Protein AF-A0A9P7R945-F1 (afdb_monomer)

pLDDT: mean 76.97, std 23.62, range [32.41, 98.5]

Solvent-accessible surface area (backbone atoms only — not comparable to full-atom values): 24732 Å² total; per-residue (Å²): 134,84,86,84,88,88,86,89,89,79,93,76,85,80,81,74,75,86,74,75,76,76,76,68,74,81,78,42,36,78,70,92,78,56,59,94,68,50,42,82,75,47,21,26,43,30,47,66,92,80,42,64,36,45,73,76,46,67,54,74,32,86,60,66,22,39,73,56,59,36,41,52,53,19,49,75,73,72,27,36,20,23,30,24,27,64,18,22,34,27,26,12,20,50,52,75,40,89,87,47,44,80,47,62,60,81,59,21,58,29,40,14,43,49,34,72,59,27,29,15,1,16,90,57,16,24,27,30,33,33,48,80,55,75,53,56,36,79,66,64,49,55,95,65,35,37,47,62,44,25,24,62,32,49,92,76,59,35,44,75,43,76,51,73,35,97,81,37,41,69,45,23,34,74,62,44,35,43,51,37,19,48,74,54,48,29,26,25,21,28,26,24,63,19,39,44,26,24,18,25,72,59,73,73,47,93,66,52,67,80,48,86,59,44,74,30,46,11,56,47,33,72,62,25,44,14,3,14,88,50,13,26,32,33,32,37,42,72,56,78,49,60,66,60,62,76,62,63,92,65,46,43,84,74,50,32,24,32,38,31,98,93,31,47,20,48,81,41,77,52,79,37,80,85,34,50,65,43,20,29,68,31,45,33,42,51,41,21,51,73,74,70,25,49,27,22,29,22,27,65,21,38,44,29,28,18,28,79,57,81,32,70,43,57,43,82,37,99,71,58,46,70,33,46,10,48,42,33,54,55,36,55,12,1,17,89,53,14,26,31,32,34,27,58,61,65,68,68,58,55,60,55,54,70,77,46,78,87,57,55,77,66,57,53,50,52,50,53,53,51,54,56,48,51,60,58,49,69,72,63,77,75,88,63,76,60,62,61,52,53,50,51,51,53,54,52,50,56,51,54,62,49,50,58,55,49,53,59,53,53,71,72,57,85,77,76,88,88,79,90,83,73,67,79,70,65,58,63,59,62,54,54,56,53,51,52,49,55,60,63,56,51,55,56,57,54,55,54,54,54,60,57,60,66,76,75,71,129

Radius of gyration: 45.82 Å; Cα contacts (8 Å, |Δi|>4): 892; chains: 1; bounding box: 118×53×187 Å

Mean predicted aligned error: 17.77 Å

Organism: NCBI:txid1209932

Structure (mmCIF, N/CA/C/O backbone):
data_AF-A0A9P7R945-F1
#
_entry.id   AF-A0A9P7R945-F1
#
loop_
_atom_site.group_PDB
_atom_site.id
_atom_site.type_symbol
_atom_site.label_atom_id
_atom_site.label_alt_id
_atom_site.label_comp_id
_atom_site.label_asym_id
_atom_site.label_entity_id
_atom_site.label_seq_id
_atom_site.pdbx_PDB_ins_code
_atom_site.Cartn_x
_atom_site.Cartn_y
_atom_site.Cartn_z
_atom_site.occupancy
_atom_site.B_iso_or_equiv
_atom_site.auth_seq_id
_atom_site.auth_comp_id
_atom_site.auth_asym_id
_atom_site.auth_atom_id
_atom_site.pdbx_PDB_model_num
ATOM 1 N N . MET A 1 1 ? 68.192 -3.359 -100.748 1.00 40.81 1 MET A N 1
ATOM 2 C CA . MET A 1 1 ? 69.046 -2.476 -99.930 1.00 40.81 1 MET A CA 1
ATOM 3 C C . MET A 1 1 ? 68.757 -2.778 -98.468 1.00 40.81 1 MET A C 1
ATOM 5 O O . MET A 1 1 ? 67.673 -2.477 -97.996 1.00 40.81 1 MET A O 1
ATOM 9 N N . GLN A 1 2 ? 69.680 -3.469 -97.800 1.00 43.16 2 GLN A N 1
ATOM 10 C CA . GLN A 1 2 ? 69.853 -3.373 -96.342 1.00 43.16 2 GLN A CA 1
ATOM 11 C C . GLN A 1 2 ? 70.364 -1.937 -96.008 1.00 43.16 2 GLN A C 1
ATOM 13 O O . GLN A 1 2 ? 70.837 -1.304 -96.960 1.00 43.16 2 GLN A O 1
ATOM 18 N N . PRO A 1 3 ? 70.353 -1.418 -94.747 1.00 54.47 3 PRO A N 1
ATOM 19 C CA . PRO A 1 3 ? 70.637 -2.240 -93.562 1.00 54.47 3 PRO A CA 1
ATOM 20 C C . PRO A 1 3 ? 70.193 -1.786 -92.131 1.00 54.47 3 PRO A C 1
ATOM 22 O O . PRO A 1 3 ? 69.671 -0.699 -91.923 1.00 54.47 3 PRO A O 1
ATOM 25 N N . HIS A 1 4 ? 70.530 -2.672 -91.170 1.00 39.19 4 HIS A N 1
ATOM 26 C CA . HIS A 1 4 ? 70.943 -2.478 -89.752 1.00 39.19 4 HIS A CA 1
ATOM 27 C C . HIS A 1 4 ? 69.875 -2.221 -88.650 1.00 39.19 4 HIS A C 1
ATOM 29 O O . HIS A 1 4 ? 69.227 -1.186 -88.634 1.00 39.19 4 HIS A O 1
ATOM 35 N N . THR A 1 5 ? 69.533 -3.242 -87.826 1.00 44.50 5 THR A N 1
ATOM 36 C CA . THR A 1 5 ? 70.032 -3.597 -86.447 1.00 44.50 5 THR A CA 1
ATOM 37 C C . THR A 1 5 ? 69.602 -2.589 -85.365 1.00 44.50 5 THR A C 1
ATOM 39 O O . THR A 1 5 ? 69.862 -1.412 -85.548 1.00 44.50 5 THR A O 1
ATOM 42 N N . SER A 1 6 ? 68.971 -2.926 -84.228 1.00 38.81 6 SER A N 1
ATOM 43 C CA . SER A 1 6 ? 69.338 -3.916 -83.191 1.00 38.81 6 SER A CA 1
ATOM 44 C C . SER A 1 6 ? 68.205 -4.131 -82.142 1.00 38.81 6 SER A C 1
ATOM 46 O O . SER A 1 6 ? 67.338 -3.286 -81.953 1.00 38.81 6 SER A O 1
ATOM 48 N N . ILE A 1 7 ? 68.243 -5.274 -81.445 1.00 41.84 7 ILE A N 1
ATOM 49 C CA . ILE A 1 7 ? 67.496 -5.707 -80.228 1.00 41.84 7 ILE A CA 1
ATOM 50 C C . ILE A 1 7 ? 68.587 -5.941 -79.133 1.00 41.84 7 ILE A C 1
ATOM 52 O O . ILE A 1 7 ? 69.711 -6.196 -79.583 1.00 41.84 7 ILE A O 1
ATOM 56 N N . PRO A 1 8 ? 68.394 -5.942 -77.777 1.00 56.34 8 PRO A N 1
ATOM 57 C CA . PRO A 1 8 ? 67.167 -6.071 -76.953 1.00 56.34 8 PRO A CA 1
ATOM 58 C C . PRO A 1 8 ? 67.058 -5.151 -75.705 1.00 56.34 8 PRO A C 1
ATOM 60 O O . PRO A 1 8 ? 68.005 -4.481 -75.308 1.00 56.34 8 PRO A O 1
ATOM 63 N N . SER A 1 9 ? 65.930 -5.315 -74.994 1.00 44.75 9 SER A N 1
ATOM 64 C CA . SER A 1 9 ? 65.787 -5.369 -73.517 1.00 44.75 9 SER A CA 1
ATOM 65 C C . SER A 1 9 ? 64.906 -4.268 -72.933 1.00 44.75 9 SER A C 1
ATOM 67 O O . SER A 1 9 ? 65.320 -3.124 -72.821 1.00 44.75 9 SER A O 1
ATOM 69 N N . LEU A 1 10 ? 63.700 -4.630 -72.493 1.00 41.41 10 LEU A N 1
ATOM 70 C CA . LEU A 1 10 ? 63.377 -4.853 -71.077 1.00 41.41 10 LEU A CA 1
ATOM 71 C C . LEU A 1 10 ? 61.846 -4.823 -70.937 1.00 41.41 10 LEU A C 1
ATOM 73 O O . LEU A 1 10 ? 61.200 -3.796 -71.123 1.00 41.41 10 LEU A O 1
ATOM 77 N N . PHE A 1 11 ? 61.269 -5.983 -70.630 1.00 50.88 11 PHE A N 1
ATOM 78 C CA . PHE A 1 11 ? 59.903 -6.093 -70.130 1.00 50.88 11 PHE A CA 1
ATOM 79 C C . PHE A 1 11 ? 59.780 -5.263 -68.847 1.00 50.88 11 PHE A C 1
ATOM 81 O O . PHE A 1 11 ? 60.459 -5.569 -67.872 1.00 50.88 11 PHE A O 1
ATOM 88 N N . LEU A 1 12 ? 58.872 -4.289 -68.809 1.00 44.50 12 LEU A N 1
ATOM 89 C CA . LEU A 1 12 ? 58.216 -3.903 -67.563 1.00 44.50 12 LEU A CA 1
ATOM 90 C C . LEU A 1 12 ? 56.736 -3.635 -67.847 1.00 44.50 12 LEU A C 1
ATOM 92 O O . LEU A 1 12 ? 56.318 -2.554 -68.252 1.00 44.50 12 LEU A O 1
ATOM 96 N N . VAL A 1 13 ? 55.950 -4.691 -67.660 1.00 51.06 13 VAL A N 1
ATOM 97 C CA . VAL A 1 13 ? 54.502 -4.624 -67.495 1.00 51.06 13 VAL A CA 1
ATOM 98 C C . VAL A 1 13 ? 54.250 -3.938 -66.154 1.00 51.06 13 VAL A C 1
ATOM 100 O O . VAL A 1 13 ? 54.482 -4.526 -65.104 1.00 51.06 13 VAL A O 1
ATOM 103 N N . LEU A 1 14 ? 53.786 -2.690 -66.181 1.00 45.31 14 LEU A N 1
ATOM 104 C CA . LEU A 1 14 ? 53.167 -2.039 -65.027 1.00 45.31 14 LEU A CA 1
ATOM 105 C C . LEU A 1 14 ? 51.646 -2.111 -65.181 1.00 45.31 14 LEU A C 1
ATOM 107 O O . LEU A 1 14 ? 50.965 -1.109 -65.373 1.00 45.31 14 LEU A O 1
ATOM 111 N N . THR A 1 15 ? 51.095 -3.320 -65.060 1.00 53.03 15 THR A N 1
ATOM 112 C CA . THR A 1 15 ? 49.766 -3.486 -64.461 1.00 53.03 15 THR A CA 1
ATOM 113 C C . THR A 1 15 ? 49.937 -3.284 -62.961 1.00 53.03 15 THR A C 1
ATOM 115 O O . THR A 1 15 ? 50.134 -4.238 -62.210 1.00 53.03 15 THR A O 1
ATOM 118 N N . ALA A 1 16 ? 49.949 -2.022 -62.531 1.00 48.34 16 ALA A N 1
ATOM 119 C CA . ALA A 1 16 ? 49.861 -1.692 -61.120 1.00 48.34 16 ALA A CA 1
ATOM 120 C C . ALA A 1 16 ? 48.455 -2.064 -60.638 1.00 48.34 16 ALA A C 1
ATOM 122 O O . ALA A 1 16 ? 47.447 -1.520 -61.088 1.00 48.34 16 ALA A O 1
ATOM 123 N N . CYS A 1 17 ? 48.428 -3.059 -59.761 1.00 44.25 17 CYS A N 1
ATOM 124 C CA . CYS A 1 17 ? 47.268 -3.599 -59.087 1.00 44.25 17 CYS A CA 1
ATOM 125 C C . CYS A 1 17 ? 46.417 -2.481 -58.474 1.00 44.25 17 CYS A C 1
ATOM 127 O O . CYS A 1 17 ? 46.843 -1.815 -57.531 1.00 44.25 17 CYS A O 1
ATOM 129 N N . ALA A 1 18 ? 45.177 -2.342 -58.935 1.00 49.62 18 ALA A N 1
ATOM 130 C CA . ALA A 1 18 ? 44.118 -1.739 -58.141 1.00 49.62 18 ALA A CA 1
ATOM 131 C C . ALA A 1 18 ? 43.716 -2.724 -57.029 1.00 49.62 18 ALA A C 1
ATOM 133 O O . ALA A 1 18 ? 42.626 -3.283 -57.038 1.00 49.62 18 ALA A O 1
ATOM 134 N N . ASN A 1 19 ? 44.603 -2.941 -56.054 1.00 49.97 19 ASN A N 1
ATOM 135 C CA . ASN A 1 19 ? 44.187 -3.411 -54.737 1.00 49.97 19 ASN A CA 1
ATOM 136 C C . ASN A 1 19 ? 43.671 -2.187 -53.982 1.00 49.97 19 ASN A C 1
ATOM 138 O O . ASN A 1 19 ? 44.322 -1.670 -53.075 1.00 49.97 19 ASN A O 1
ATOM 142 N N . ALA A 1 20 ? 42.493 -1.700 -54.377 1.00 49.31 20 ALA A N 1
ATOM 143 C CA . ALA A 1 20 ? 41.664 -0.981 -53.433 1.00 49.31 20 ALA A CA 1
ATOM 144 C C . ALA A 1 20 ? 41.317 -2.004 -52.349 1.00 49.31 20 ALA A C 1
ATOM 146 O O . ALA A 1 20 ? 40.442 -2.846 -52.530 1.00 49.31 20 ALA A O 1
ATOM 147 N N . ALA A 1 21 ? 42.072 -1.990 -51.251 1.00 46.31 21 ALA A N 1
ATOM 148 C CA . ALA A 1 21 ? 41.650 -2.634 -50.029 1.00 46.31 21 ALA A CA 1
ATOM 149 C C . ALA A 1 21 ? 40.331 -1.966 -49.634 1.00 46.31 21 ALA A C 1
ATOM 151 O O . ALA A 1 21 ? 40.311 -0.896 -49.029 1.00 46.31 21 ALA A O 1
ATOM 152 N N . SER A 1 22 ? 39.213 -2.578 -50.013 1.00 47.56 22 SER A N 1
ATOM 153 C CA . SER A 1 22 ? 37.974 -2.411 -49.283 1.00 47.56 22 SER A CA 1
ATOM 154 C C . SER A 1 22 ? 38.270 -2.909 -47.872 1.00 47.56 22 SER A C 1
ATOM 156 O O . SER A 1 22 ? 38.172 -4.103 -47.592 1.00 47.56 22 SER A O 1
ATOM 158 N N . ILE A 1 23 ? 38.694 -2.003 -46.988 1.00 45.66 23 ILE A N 1
ATOM 159 C CA . ILE A 1 23 ? 38.504 -2.183 -45.555 1.00 45.66 23 ILE A CA 1
ATOM 160 C C . ILE A 1 23 ? 36.986 -2.225 -45.406 1.00 45.66 23 ILE A C 1
ATOM 162 O O . ILE A 1 23 ? 36.330 -1.192 -45.279 1.00 45.66 23 ILE A O 1
ATOM 166 N N . ALA A 1 24 ? 36.404 -3.417 -45.536 1.00 45.34 24 ALA A N 1
ATOM 167 C CA . ALA A 1 24 ? 35.066 -3.649 -45.044 1.00 45.34 24 ALA A CA 1
ATOM 168 C C . ALA A 1 24 ? 35.141 -3.267 -43.566 1.00 45.34 24 ALA A C 1
ATOM 170 O O . ALA A 1 24 ? 35.903 -3.882 -42.814 1.00 45.34 24 ALA A O 1
ATOM 171 N N . ARG A 1 25 ? 34.442 -2.194 -43.163 1.00 50.94 25 ARG A N 1
ATOM 172 C CA . ARG A 1 25 ? 34.222 -1.957 -41.735 1.00 50.94 25 ARG A CA 1
ATOM 173 C C . ARG A 1 25 ? 33.698 -3.276 -41.189 1.00 50.94 25 ARG A C 1
ATOM 175 O O . ARG A 1 25 ? 32.767 -3.839 -41.764 1.00 50.94 25 ARG A O 1
ATOM 182 N N . ARG A 1 26 ? 34.363 -3.805 -40.165 1.00 59.16 26 ARG A N 1
ATOM 183 C CA . ARG A 1 26 ? 33.876 -4.993 -39.479 1.00 59.16 26 ARG A CA 1
ATOM 184 C C . ARG A 1 26 ? 32.500 -4.599 -38.939 1.00 59.16 26 ARG A C 1
ATOM 186 O O . ARG A 1 26 ? 32.401 -3.637 -38.187 1.00 59.16 26 ARG A O 1
ATOM 193 N N . ASP A 1 27 ? 31.465 -5.223 -39.483 1.00 73.94 27 ASP A N 1
ATOM 194 C CA . ASP A 1 27 ? 30.070 -4.920 -39.179 1.00 73.94 27 ASP A CA 1
ATOM 195 C C . ASP A 1 27 ? 29.828 -5.364 -37.735 1.00 73.94 27 ASP A C 1
ATOM 197 O O . ASP A 1 27 ? 29.816 -6.568 -37.471 1.00 73.94 27 ASP A O 1
ATOM 201 N N . VAL A 1 28 ? 29.782 -4.407 -36.803 1.00 83.38 28 VAL A N 1
ATOM 202 C CA . VAL A 1 28 ? 29.415 -4.673 -35.406 1.00 83.38 28 VAL A CA 1
ATOM 203 C C . VAL A 1 28 ? 27.947 -5.062 -35.365 1.00 83.38 28 VAL A C 1
ATOM 205 O O . VAL A 1 28 ? 27.136 -4.532 -36.129 1.00 83.38 28 VAL A O 1
ATOM 208 N N . ARG A 1 29 ? 27.603 -6.035 -34.530 1.00 88.31 29 ARG A N 1
ATOM 209 C CA . ARG A 1 29 ? 26.249 -6.591 -34.468 1.00 88.31 29 ARG A CA 1
ATOM 210 C C . ARG A 1 29 ? 25.908 -6.939 -33.036 1.00 88.31 29 ARG A C 1
ATOM 212 O O . ARG A 1 29 ? 26.810 -7.205 -32.254 1.00 88.31 29 ARG A O 1
ATOM 219 N N . ALA A 1 30 ? 24.612 -7.037 -32.763 1.00 87.00 30 ALA A N 1
ATOM 220 C CA . ALA A 1 30 ? 24.145 -7.675 -31.547 1.00 87.00 30 ALA A CA 1
ATOM 221 C C . ALA A 1 30 ? 24.738 -9.089 -31.418 1.00 87.00 30 ALA A C 1
ATOM 223 O O . ALA A 1 30 ? 24.772 -9.855 -32.393 1.00 87.00 30 ALA A O 1
ATOM 224 N N . SER A 1 31 ? 25.181 -9.424 -30.214 1.00 88.62 31 SER A N 1
ATOM 225 C CA . SER A 1 31 ? 25.733 -10.713 -29.842 1.00 88.62 31 SER A CA 1
ATOM 226 C C . SER A 1 31 ? 24.752 -11.839 -30.156 1.00 88.62 31 SER A C 1
ATOM 228 O O . SER A 1 31 ? 23.546 -11.776 -29.901 1.00 88.62 31 SER A O 1
ATOM 230 N N . SER A 1 32 ? 25.289 -12.924 -30.711 1.00 81.12 32 SER A N 1
ATOM 231 C CA . SER A 1 32 ? 24.537 -14.157 -30.954 1.00 81.12 32 SER A CA 1
ATOM 232 C C . SER A 1 32 ? 24.401 -15.040 -29.707 1.00 81.12 32 SER A C 1
ATOM 234 O O . SER A 1 32 ? 23.730 -16.070 -29.768 1.00 81.12 32 SER A O 1
ATOM 236 N N . THR A 1 33 ? 25.051 -14.676 -28.597 1.00 86.25 33 THR A N 1
ATOM 237 C CA . THR A 1 33 ? 25.179 -15.490 -27.376 1.00 86.25 33 THR A CA 1
ATOM 238 C C . THR A 1 33 ? 24.615 -14.792 -26.140 1.00 86.25 33 THR A C 1
ATOM 240 O O . THR A 1 33 ? 25.181 -14.869 -25.053 1.00 86.25 33 THR A O 1
ATOM 243 N N . LEU A 1 34 ? 23.460 -14.145 -26.293 1.00 89.94 34 LEU A N 1
ATOM 244 C CA . LEU A 1 34 ? 22.753 -13.515 -25.180 1.00 89.94 34 LEU A CA 1
ATOM 245 C C . LEU A 1 34 ? 22.321 -14.539 -24.116 1.00 89.94 34 LEU A C 1
ATOM 247 O O . LEU A 1 34 ? 22.052 -15.709 -24.408 1.00 89.94 34 LEU A O 1
ATOM 251 N N . GLN A 1 35 ? 22.189 -14.072 -22.873 1.00 89.06 35 GLN A N 1
ATOM 252 C CA . GLN A 1 35 ? 21.619 -14.848 -21.771 1.00 89.06 35 GLN A CA 1
ATOM 253 C C . GLN A 1 35 ? 20.238 -15.422 -22.150 1.00 89.06 35 GLN A C 1
ATOM 255 O O . GLN A 1 35 ? 19.410 -14.738 -22.751 1.00 89.06 35 GLN A O 1
ATOM 260 N N . THR A 1 36 ? 19.955 -16.666 -21.745 1.00 88.69 36 THR A N 1
ATOM 261 C CA . THR A 1 36 ? 18.674 -17.340 -22.016 1.00 88.69 36 THR A CA 1
ATOM 262 C C . THR A 1 36 ? 17.475 -16.464 -21.646 1.00 88.69 36 THR A C 1
ATOM 264 O O . THR A 1 36 ? 17.369 -15.987 -20.517 1.00 88.69 36 THR A O 1
ATOM 267 N N . GLY A 1 37 ? 16.553 -16.297 -22.596 1.00 90.94 37 GLY A N 1
ATOM 268 C CA . GLY A 1 37 ? 15.333 -15.504 -22.431 1.00 90.94 37 GLY A CA 1
ATOM 269 C C . GLY A 1 37 ? 15.462 -14.042 -22.857 1.00 90.94 37 GLY A C 1
ATOM 270 O O . GLY A 1 37 ? 14.437 -13.385 -22.969 1.00 90.94 37 GLY A O 1
ATOM 271 N N . TRP A 1 38 ? 16.669 -13.546 -23.142 1.00 96.25 38 TRP A N 1
ATOM 272 C CA . TRP A 1 38 ? 16.885 -12.204 -23.683 1.00 96.25 38 TRP A CA 1
ATOM 273 C C . TRP A 1 38 ? 16.968 -12.206 -25.209 1.00 96.25 38 TRP A C 1
ATOM 275 O O . TRP A 1 38 ? 17.384 -13.178 -25.837 1.00 96.25 38 TRP A O 1
ATOM 285 N N . SER A 1 39 ? 16.570 -11.087 -25.806 1.00 95.81 39 SER A N 1
ATOM 286 C CA . SER A 1 39 ? 16.606 -10.863 -27.247 1.00 95.81 39 SER A CA 1
ATOM 287 C C . SER A 1 39 ? 16.973 -9.419 -27.563 1.00 95.81 39 SER A C 1
ATOM 289 O O . SER A 1 39 ? 16.623 -8.501 -26.816 1.00 95.81 39 SER A O 1
ATOM 291 N N . TYR A 1 40 ? 17.668 -9.220 -28.681 1.00 96.69 40 TYR A N 1
ATOM 292 C CA . TYR A 1 40 ? 17.918 -7.892 -29.224 1.00 96.69 40 TYR A CA 1
ATOM 293 C C . TYR A 1 40 ? 16.630 -7.308 -29.818 1.00 96.69 40 TYR A C 1
ATOM 295 O O . TYR A 1 40 ? 15.985 -7.926 -30.667 1.00 96.69 40 TYR A O 1
ATOM 303 N N . SER A 1 41 ? 16.254 -6.115 -29.366 1.00 96.12 41 SER A N 1
ATOM 304 C CA . SER A 1 41 ? 15.040 -5.402 -29.781 1.00 96.12 41 SER A CA 1
ATOM 305 C C . SER A 1 41 ? 15.300 -4.449 -30.961 1.00 96.12 41 SER A C 1
ATOM 307 O O . SER A 1 41 ? 14.428 -4.220 -31.815 1.00 96.12 41 SER A O 1
ATOM 309 N N . GLY A 1 42 ? 16.520 -3.911 -31.047 1.00 96.75 42 GLY A N 1
ATOM 310 C CA . GLY A 1 42 ? 16.961 -3.017 -32.118 1.00 96.75 42 GLY A CA 1
ATOM 311 C C . GLY A 1 42 ? 17.732 -1.798 -31.622 1.00 96.75 42 GLY A C 1
ATOM 312 O O . GLY A 1 42 ? 17.946 -1.618 -30.420 1.00 96.75 42 GLY A O 1
ATOM 313 N N . CYS A 1 43 ? 18.086 -0.940 -32.577 1.00 97.69 43 CYS A N 1
ATOM 314 C CA . CYS A 1 43 ? 18.681 0.367 -32.323 1.00 97.69 43 CYS A CA 1
ATOM 315 C C . CYS A 1 43 ? 17.603 1.429 -32.057 1.00 97.69 43 CYS A C 1
ATOM 317 O O . CYS A 1 43 ? 16.661 1.574 -32.842 1.00 97.69 43 CYS A O 1
ATOM 319 N N . TYR A 1 44 ? 17.741 2.203 -30.982 1.00 97.69 44 TYR A N 1
ATOM 320 C CA . TYR A 1 44 ? 16.771 3.218 -30.561 1.00 97.69 44 TYR A CA 1
ATOM 321 C C . TYR A 1 44 ? 17.444 4.547 -30.221 1.00 97.69 44 TYR A C 1
ATOM 323 O O . TYR A 1 44 ? 18.612 4.586 -29.855 1.00 97.69 44 TYR A O 1
ATOM 331 N N . THR A 1 45 ? 16.718 5.659 -30.331 1.00 96.44 45 THR A N 1
ATOM 332 C CA . THR A 1 45 ? 17.203 6.957 -29.834 1.00 96.44 45 THR A CA 1
ATOM 333 C C . THR A 1 45 ? 17.313 6.950 -28.321 1.00 96.44 45 THR A C 1
ATOM 335 O O . THR A 1 45 ? 16.366 6.516 -27.661 1.00 96.44 45 THR A O 1
ATOM 338 N N . ASP A 1 46 ? 18.379 7.537 -27.792 1.00 93.25 46 ASP A N 1
ATOM 339 C CA . ASP A 1 46 ? 18.441 7.977 -26.398 1.00 93.25 46 ASP A CA 1
ATOM 340 C C . ASP A 1 46 ? 18.446 9.507 -26.297 1.00 93.25 46 ASP A C 1
ATOM 342 O O . ASP A 1 46 ? 18.505 10.202 -27.312 1.00 93.25 46 ASP A O 1
ATOM 346 N N . ASN A 1 47 ? 18.343 10.022 -25.069 1.00 83.62 47 ASN A N 1
ATOM 347 C CA . ASN A 1 47 ? 18.593 11.417 -24.714 1.00 83.62 47 ASN A CA 1
ATOM 348 C C . ASN A 1 47 ? 17.763 12.430 -25.531 1.00 83.62 47 ASN A C 1
ATOM 350 O O . ASN A 1 47 ? 18.180 13.557 -25.812 1.00 83.62 47 ASN A O 1
ATOM 354 N N . ASN A 1 48 ? 16.549 12.028 -25.919 1.00 77.06 48 ASN A N 1
ATOM 355 C CA . ASN A 1 48 ? 15.652 12.830 -26.738 1.00 77.06 48 ASN A CA 1
ATOM 356 C C . ASN A 1 48 ? 15.220 14.082 -25.953 1.00 77.06 48 ASN A C 1
ATOM 358 O O . ASN A 1 48 ? 14.453 13.986 -24.996 1.00 77.06 48 ASN A O 1
ATOM 362 N N . HIS A 1 49 ? 15.747 15.249 -26.336 1.00 75.44 49 HIS A N 1
ATOM 363 C CA . HIS A 1 49 ? 15.590 16.520 -25.615 1.00 75.44 49 HIS A CA 1
ATOM 364 C C . HIS A 1 49 ? 16.098 16.501 -24.158 1.00 75.44 49 HIS A C 1
ATOM 366 O O . HIS A 1 49 ? 15.505 17.137 -23.288 1.00 75.44 49 HIS A O 1
ATOM 372 N N . GLY A 1 50 ? 17.198 15.792 -23.878 1.00 76.94 50 GLY A N 1
ATOM 373 C CA . GLY A 1 50 ? 17.772 15.721 -22.527 1.00 76.94 50 GLY A CA 1
ATOM 374 C C . GLY A 1 50 ? 17.099 14.692 -21.613 1.00 76.94 50 GLY A C 1
ATOM 375 O O . GLY A 1 50 ? 17.397 14.644 -20.420 1.00 76.94 50 GLY A O 1
ATOM 376 N N . ILE A 1 51 ? 16.176 13.886 -22.149 1.00 82.25 51 ILE A N 1
ATOM 377 C CA . ILE A 1 51 ? 15.468 12.837 -21.413 1.00 82.25 51 ILE A CA 1
ATOM 378 C C . ILE A 1 51 ? 16.062 11.487 -21.799 1.00 82.25 51 ILE A C 1
ATOM 380 O O . ILE A 1 51 ? 15.951 11.052 -22.949 1.00 82.25 51 ILE A O 1
ATOM 384 N N . ARG A 1 52 ? 16.666 10.805 -20.827 1.00 91.38 52 ARG A N 1
ATOM 385 C CA . ARG A 1 52 ? 17.167 9.442 -21.003 1.00 91.38 52 ARG A CA 1
ATOM 386 C C . ARG A 1 52 ? 16.007 8.447 -21.087 1.00 91.38 52 ARG A C 1
ATOM 388 O O . ARG A 1 52 ? 15.052 8.541 -20.320 1.00 91.38 52 ARG A O 1
ATOM 395 N N . GLN A 1 53 ? 16.087 7.508 -22.022 1.00 94.19 53 GLN A N 1
ATOM 396 C CA . GLN A 1 53 ? 15.000 6.579 -22.344 1.00 94.19 53 GLN A CA 1
ATOM 397 C C . GLN A 1 53 ? 15.014 5.306 -21.487 1.00 94.19 53 GLN A C 1
ATOM 399 O O . GLN A 1 53 ? 13.986 4.636 -21.394 1.00 94.19 53 GLN A O 1
ATOM 404 N N . LEU A 1 54 ? 16.154 5.007 -20.854 1.00 95.62 54 LEU A N 1
ATOM 405 C CA . LEU A 1 54 ? 16.335 3.994 -19.811 1.00 95.62 54 LEU A CA 1
ATOM 406 C C . LEU A 1 54 ? 17.082 4.646 -18.642 1.00 95.62 54 LEU A C 1
ATOM 408 O O . LEU A 1 54 ? 18.250 5.000 -18.778 1.00 95.62 54 LEU A O 1
ATOM 412 N N . SER A 1 55 ? 16.413 4.884 -17.514 1.00 92.81 55 SER A N 1
ATOM 413 C CA . SER A 1 55 ? 16.929 5.832 -16.506 1.00 92.81 55 SER A CA 1
ATOM 414 C C . SER A 1 55 ? 16.971 5.306 -15.075 1.00 92.81 55 SER A C 1
ATOM 416 O O . SER A 1 55 ? 17.381 6.039 -14.174 1.00 92.81 55 SER A O 1
ATOM 418 N N . ARG A 1 56 ? 16.556 4.056 -14.836 1.00 92.00 56 ARG A N 1
ATOM 419 C CA . ARG A 1 56 ? 16.382 3.543 -13.469 1.00 92.00 56 ARG A CA 1
ATOM 420 C C . ARG A 1 56 ? 17.660 3.070 -12.805 1.00 92.00 56 ARG A C 1
ATOM 422 O O . ARG A 1 56 ? 17.833 3.301 -11.613 1.00 92.00 56 ARG A O 1
ATOM 429 N N . ASP A 1 57 ? 18.516 2.376 -13.538 1.00 95.50 57 ASP A N 1
ATOM 430 C CA . ASP A 1 57 ? 19.808 1.912 -13.037 1.00 95.50 57 ASP A CA 1
ATOM 431 C C . ASP A 1 57 ? 20.772 1.769 -14.216 1.00 95.50 57 ASP A C 1
ATOM 433 O O . ASP A 1 57 ? 20.368 1.846 -15.378 1.00 95.50 57 ASP A O 1
ATOM 437 N N . GLY A 1 58 ? 22.049 1.589 -13.927 1.00 97.06 58 GLY A N 1
ATOM 438 C CA . GLY A 1 58 ? 23.073 1.504 -14.949 1.00 97.06 58 GLY A CA 1
ATOM 439 C C . GLY A 1 58 ? 24.471 1.597 -14.371 1.00 97.06 58 GLY A C 1
ATOM 440 O O . GLY A 1 58 ? 24.675 1.923 -13.200 1.00 97.06 58 GLY A O 1
ATOM 441 N N . TYR A 1 59 ? 25.454 1.331 -15.216 1.00 98.31 59 TYR A N 1
ATOM 442 C CA . TYR A 1 59 ? 26.858 1.519 -14.880 1.00 98.31 59 TYR A CA 1
ATOM 443 C C . TYR A 1 59 ? 27.652 1.881 -16.128 1.00 98.31 59 TYR A C 1
ATOM 445 O O . TYR A 1 59 ? 27.150 1.837 -17.252 1.00 98.31 59 TYR A O 1
ATOM 453 N N . ARG A 1 60 ? 28.915 2.244 -15.922 1.00 98.25 60 ARG A N 1
ATOM 454 C CA . ARG A 1 60 ? 29.845 2.529 -17.006 1.00 98.25 60 ARG A CA 1
ATOM 455 C C . ARG A 1 60 ? 31.120 1.723 -16.838 1.00 98.25 60 ARG A C 1
ATOM 457 O O . ARG A 1 60 ? 31.694 1.718 -15.752 1.00 98.25 60 ARG A O 1
ATOM 464 N N . ASP A 1 61 ? 31.577 1.111 -17.922 1.00 98.06 61 ASP A N 1
ATOM 465 C CA . ASP A 1 61 ? 32.866 0.434 -18.006 1.00 98.06 61 ASP A CA 1
ATOM 466 C C . ASP A 1 61 ? 33.592 0.817 -19.303 1.00 98.06 61 ASP A C 1
ATOM 468 O O . ASP A 1 61 ? 33.184 0.494 -20.420 1.00 98.06 61 ASP A O 1
ATOM 472 N N . TYR A 1 62 ? 34.699 1.538 -19.153 1.00 97.88 62 TYR A N 1
ATOM 473 C CA . TYR A 1 62 ? 35.485 2.055 -20.272 1.00 97.88 62 TYR A CA 1
ATOM 474 C C . TYR A 1 62 ? 36.377 1.004 -20.947 1.00 97.88 62 TYR A C 1
ATOM 476 O O . TYR A 1 62 ? 37.001 1.322 -21.956 1.00 97.88 62 TYR A O 1
ATOM 484 N N . SER A 1 63 ? 36.468 -0.210 -20.401 1.00 97.31 63 SER A N 1
ATOM 485 C CA . SER A 1 63 ? 37.418 -1.237 -20.851 1.00 97.31 63 SER A CA 1
ATOM 486 C C . SER A 1 63 ? 36.837 -2.637 -21.019 1.00 97.31 63 SER A C 1
ATOM 488 O O . SER A 1 63 ? 37.450 -3.453 -21.697 1.00 97.31 63 SER A O 1
ATOM 490 N N . ALA A 1 64 ? 35.707 -2.935 -20.382 1.00 97.50 64 ALA A N 1
ATOM 491 C CA . ALA A 1 64 ? 35.145 -4.279 -20.329 1.00 97.50 64 ALA A CA 1
ATOM 492 C C . ALA A 1 64 ? 33.615 -4.304 -20.496 1.00 97.50 64 ALA A C 1
ATOM 494 O O . ALA A 1 64 ? 32.974 -5.270 -20.091 1.00 97.50 64 ALA A O 1
ATOM 495 N N . MET A 1 65 ? 33.012 -3.267 -21.091 1.00 98.19 65 MET A N 1
ATOM 496 C CA . MET A 1 65 ? 31.584 -3.297 -21.419 1.00 98.19 65 MET A CA 1
ATOM 497 C C . MET A 1 65 ? 31.323 -4.305 -22.538 1.00 98.19 65 MET A C 1
ATOM 499 O O . MET A 1 65 ? 32.020 -4.293 -23.550 1.00 98.19 65 MET A O 1
ATOM 503 N N . THR A 1 66 ? 30.292 -5.122 -22.366 1.00 97.75 66 THR A N 1
ATOM 504 C CA . THR A 1 66 ? 29.732 -6.032 -23.379 1.00 97.75 66 THR A CA 1
ATOM 505 C C . THR A 1 66 ? 28.209 -5.998 -23.282 1.00 97.75 66 THR A C 1
ATOM 507 O O . THR A 1 66 ? 27.655 -5.583 -22.254 1.00 97.75 66 THR A O 1
ATOM 510 N N . GLU A 1 67 ? 27.517 -6.462 -24.313 1.00 97.94 67 GLU A N 1
ATOM 511 C CA . GLU A 1 67 ? 26.060 -6.583 -24.298 1.00 97.94 67 GLU A CA 1
ATOM 512 C C . GLU A 1 67 ? 25.593 -7.517 -23.167 1.00 97.94 67 GLU A C 1
ATOM 514 O O . GLU A 1 67 ? 24.664 -7.189 -22.423 1.00 97.94 67 GLU A O 1
ATOM 519 N N . GLU A 1 68 ? 26.280 -8.644 -22.949 1.00 97.25 68 GLU A N 1
ATOM 520 C CA . GLU A 1 68 ? 25.943 -9.612 -21.898 1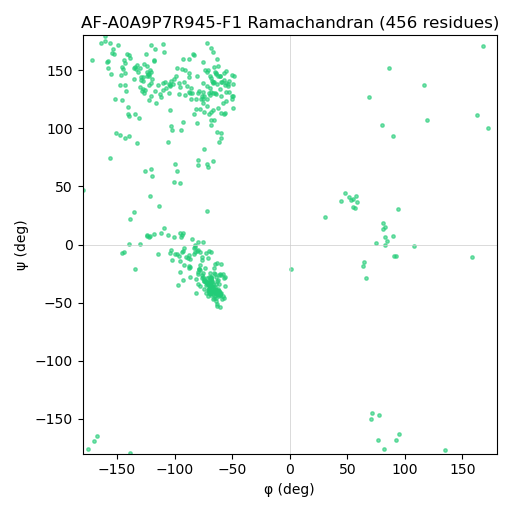.00 97.25 68 GLU A CA 1
ATOM 521 C C . GLU A 1 68 ? 26.206 -9.076 -20.499 1.00 97.25 68 GLU A C 1
ATOM 523 O O . GLU A 1 68 ? 25.416 -9.349 -19.598 1.00 97.25 68 GLU A O 1
ATOM 528 N N . SER A 1 69 ? 27.296 -8.333 -20.287 1.00 97.62 69 SER A N 1
ATOM 529 C CA . SER A 1 69 ? 27.593 -7.769 -18.965 1.00 97.62 69 SER A CA 1
ATOM 530 C C . SER A 1 69 ? 26.524 -6.755 -18.548 1.00 97.62 69 SER A C 1
ATOM 532 O O . SER A 1 69 ? 26.060 -6.792 -17.403 1.00 97.62 69 SER A O 1
ATOM 534 N N . CYS A 1 70 ? 26.032 -5.944 -19.492 1.00 98.31 70 CYS A N 1
ATOM 535 C CA . CYS A 1 70 ? 24.913 -5.043 -19.244 1.00 98.31 70 CYS A CA 1
ATOM 536 C C . CYS A 1 70 ? 23.600 -5.798 -18.984 1.00 98.31 70 CYS A C 1
ATOM 538 O O . CYS A 1 70 ? 22.912 -5.528 -17.995 1.00 98.31 70 CYS A O 1
ATOM 540 N N . ILE A 1 71 ? 23.273 -6.795 -19.815 1.00 98.19 71 ILE A N 1
ATOM 541 C CA . ILE A 1 71 ? 22.092 -7.653 -19.623 1.00 98.19 71 ILE A CA 1
ATOM 542 C C . ILE A 1 71 ? 22.128 -8.343 -18.256 1.00 98.19 71 ILE A C 1
ATOM 544 O O . ILE A 1 71 ? 21.130 -8.330 -17.533 1.00 98.19 71 ILE A O 1
ATOM 548 N N . ALA A 1 72 ? 23.271 -8.913 -17.875 1.00 97.38 72 ALA A N 1
ATOM 549 C CA . ALA A 1 72 ? 23.446 -9.600 -16.603 1.00 97.38 72 ALA A CA 1
ATOM 550 C C . ALA A 1 72 ? 23.247 -8.641 -15.423 1.00 97.38 72 ALA A C 1
ATOM 552 O O . ALA A 1 72 ? 22.544 -8.978 -14.465 1.00 97.38 72 ALA A O 1
ATOM 553 N N . PHE A 1 73 ? 23.795 -7.424 -15.508 1.00 97.81 73 PHE A N 1
ATOM 554 C CA . PHE A 1 73 ? 23.580 -6.385 -14.505 1.00 97.81 73 PHE A CA 1
ATOM 555 C C . PHE A 1 73 ? 22.094 -6.020 -14.380 1.00 97.81 73 PHE A C 1
ATOM 557 O O . PHE A 1 73 ? 21.535 -6.132 -13.286 1.00 97.81 73 PHE A O 1
ATOM 564 N N . CYS A 1 74 ? 21.423 -5.669 -15.481 1.00 97.31 74 CYS A N 1
ATOM 565 C CA . CYS A 1 74 ? 20.006 -5.302 -15.456 1.00 97.31 74 CYS A CA 1
ATOM 566 C C . CYS A 1 74 ? 19.125 -6.457 -14.958 1.00 97.31 74 CYS A C 1
ATOM 568 O O . CYS A 1 74 ? 18.265 -6.258 -14.096 1.00 97.31 74 CYS A O 1
ATOM 570 N N . SER A 1 75 ? 19.404 -7.685 -15.402 1.00 95.12 75 SER A N 1
ATOM 571 C CA . SER A 1 75 ? 18.717 -8.890 -14.938 1.00 95.12 75 SER A CA 1
ATOM 572 C C . SER A 1 75 ? 18.907 -9.118 -13.435 1.00 95.12 75 SER A C 1
ATOM 574 O O . SER A 1 75 ? 17.948 -9.496 -12.764 1.00 95.12 75 SER A O 1
ATOM 576 N N . SER A 1 76 ? 20.103 -8.875 -12.883 1.00 94.69 76 SER A N 1
ATOM 577 C CA . SER A 1 76 ? 20.375 -9.019 -11.440 1.00 94.69 76 SER A CA 1
ATOM 578 C C . SER A 1 76 ? 19.597 -8.020 -10.576 1.00 94.69 76 SER A C 1
ATOM 580 O O . SER A 1 76 ? 19.316 -8.284 -9.408 1.00 94.69 76 SER A O 1
ATOM 582 N N . LYS A 1 77 ? 19.214 -6.887 -11.171 1.00 91.75 77 LYS A N 1
ATOM 583 C CA . LYS A 1 77 ? 18.400 -5.833 -10.561 1.00 91.75 77 LYS A CA 1
ATOM 584 C C . LYS A 1 77 ? 16.898 -6.013 -10.806 1.00 91.75 77 LYS A C 1
ATOM 586 O O . LYS A 1 77 ? 16.106 -5.234 -10.285 1.00 91.75 77 LYS A O 1
ATOM 591 N N . GLY A 1 78 ? 16.502 -7.032 -11.573 1.00 90.50 78 GLY A N 1
ATOM 592 C CA . GLY A 1 78 ? 15.106 -7.305 -11.917 1.00 90.50 78 GLY A CA 1
ATOM 593 C C . GLY A 1 78 ? 14.556 -6.461 -13.070 1.00 90.50 78 GLY A C 1
ATOM 594 O O . GLY A 1 78 ? 13.342 -6.442 -13.269 1.00 90.50 78 GLY A O 1
ATOM 595 N N . TYR A 1 79 ? 15.411 -5.778 -13.836 1.00 94.25 79 TYR A N 1
ATOM 596 C CA . TYR A 1 79 ? 14.988 -4.993 -14.993 1.00 94.25 79 TYR A CA 1
ATOM 597 C C . TYR A 1 79 ? 14.890 -5.871 -16.256 1.00 94.25 79 TYR A C 1
ATOM 599 O O . TYR A 1 79 ? 15.868 -6.527 -16.618 1.00 94.25 79 TYR A O 1
ATOM 607 N N . PRO A 1 80 ? 13.733 -5.890 -16.943 1.00 95.25 80 PRO A N 1
ATOM 608 C CA . PRO A 1 80 ? 13.499 -6.648 -18.171 1.00 95.25 80 PRO A CA 1
ATOM 609 C C . PRO A 1 80 ? 13.978 -5.958 -19.452 1.00 95.25 80 PRO A C 1
ATOM 611 O O . PRO A 1 80 ? 13.847 -6.533 -20.536 1.00 95.25 80 PRO A O 1
ATOM 614 N N . VAL A 1 81 ? 14.491 -4.729 -19.347 1.00 97.44 81 VAL A N 1
ATOM 615 C CA . VAL A 1 81 ? 15.077 -3.977 -20.456 1.00 97.44 81 VAL A CA 1
ATOM 616 C C . VAL A 1 81 ? 16.477 -3.521 -20.069 1.00 97.44 81 VAL A C 1
ATOM 618 O O . VAL A 1 81 ? 16.680 -2.936 -19.004 1.00 97.44 81 VAL A O 1
ATOM 621 N N . ALA A 1 82 ? 17.423 -3.793 -20.959 1.00 98.25 82 ALA A N 1
ATOM 622 C CA . ALA A 1 82 ? 18.804 -3.350 -20.888 1.00 98.25 82 ALA A CA 1
ATOM 623 C C . ALA A 1 82 ? 19.136 -2.585 -22.169 1.00 98.25 82 ALA A C 1
ATOM 625 O O . ALA A 1 82 ? 18.607 -2.895 -23.239 1.00 98.25 82 ALA A O 1
ATOM 626 N N . GLY A 1 83 ? 20.014 -1.599 -22.082 1.00 98.00 83 GLY A N 1
ATOM 627 C CA . GLY A 1 83 ? 20.503 -0.881 -23.244 1.00 98.00 83 GLY A CA 1
ATOM 628 C C . GLY A 1 83 ? 21.939 -0.444 -23.050 1.00 98.00 83 GLY A C 1
ATOM 629 O O . GLY A 1 83 ? 22.301 0.025 -21.974 1.00 98.00 83 GLY A O 1
ATOM 630 N N . VAL A 1 84 ? 22.741 -0.599 -24.096 1.00 98.25 84 VAL A N 1
ATOM 631 C CA . VAL A 1 84 ? 24.129 -0.132 -24.122 1.00 98.25 84 VAL A CA 1
ATOM 632 C C . VAL A 1 84 ? 24.275 1.070 -25.047 1.00 98.25 84 VAL A C 1
ATOM 634 O O . VAL A 1 84 ? 23.669 1.118 -26.124 1.00 98.25 84 VAL A O 1
ATOM 637 N N . GLU A 1 85 ? 25.069 2.043 -24.611 1.00 97.81 85 GLU A N 1
ATOM 638 C CA . GLU A 1 85 ? 25.330 3.300 -25.313 1.00 97.81 85 GLU A CA 1
ATOM 639 C C . GLU A 1 85 ? 26.829 3.638 -25.287 1.00 97.81 85 GLU A C 1
ATOM 641 O O . GLU A 1 85 ? 27.575 3.257 -24.376 1.00 97.81 85 GLU A O 1
ATOM 646 N N . TYR A 1 86 ? 27.278 4.369 -26.310 1.00 97.12 86 TYR A N 1
ATOM 647 C CA . TYR A 1 86 ? 28.591 5.009 -26.363 1.00 97.12 86 TYR A CA 1
ATOM 648 C C . TYR A 1 86 ? 29.766 4.090 -25.974 1.00 97.12 86 TYR A C 1
ATOM 650 O O . TYR A 1 86 ? 30.650 4.463 -25.189 1.00 97.12 86 TYR A O 1
ATOM 658 N N . SER A 1 87 ? 29.754 2.857 -26.498 1.00 98.00 87 SER A N 1
ATOM 659 C CA . SER A 1 87 ? 30.747 1.790 -26.268 1.00 98.00 87 SER A CA 1
ATOM 660 C C . SER A 1 87 ? 30.876 1.263 -24.837 1.00 98.00 87 SER A C 1
ATOM 662 O O . SER A 1 87 ? 31.483 0.216 -24.640 1.00 98.00 87 SER A O 1
ATOM 664 N N . SER A 1 88 ? 30.406 1.990 -23.829 1.00 98.25 88 SER A N 1
ATOM 665 C CA . SER A 1 88 ? 30.890 1.840 -22.451 1.00 98.25 88 SER A CA 1
ATOM 666 C C . SER A 1 88 ? 29.815 2.020 -21.395 1.00 98.25 88 SER A C 1
ATOM 668 O O . SER A 1 88 ? 30.099 1.825 -20.217 1.00 98.25 88 SER A O 1
ATOM 670 N N . GLU A 1 89 ? 28.607 2.413 -21.775 1.00 98.25 89 GLU A N 1
ATOM 671 C CA . GLU A 1 89 ? 27.534 2.747 -20.849 1.00 98.25 89 GLU A CA 1
ATOM 672 C C . GLU A 1 89 ? 26.442 1.685 -20.911 1.00 98.25 89 GLU A C 1
ATOM 674 O O . GLU A 1 89 ? 26.092 1.212 -21.989 1.00 98.25 89 GLU A O 1
ATOM 679 N N . CYS A 1 90 ? 25.916 1.317 -19.748 1.00 98.50 90 CYS A N 1
ATOM 680 C CA . CYS A 1 90 ? 24.815 0.384 -19.583 1.00 98.50 90 CYS A CA 1
ATOM 681 C C . CYS A 1 90 ? 23.674 1.069 -18.835 1.00 98.50 90 CYS A C 1
ATOM 683 O O . CYS A 1 90 ? 23.907 1.734 -17.823 1.00 98.50 90 CYS A O 1
ATOM 685 N N . TYR A 1 91 ? 22.449 0.843 -19.298 1.00 98.12 91 TYR A N 1
ATOM 686 C CA . TYR A 1 91 ? 21.225 1.404 -18.745 1.00 98.12 91 TYR A CA 1
ATOM 687 C C . TYR A 1 91 ? 20.138 0.345 -18.623 1.00 98.12 91 TYR A C 1
ATOM 689 O O . TYR A 1 91 ? 19.976 -0.506 -19.495 1.00 98.12 91 TYR A O 1
ATOM 697 N N . CYS A 1 92 ? 19.360 0.432 -17.551 1.00 97.44 92 CYS A N 1
ATOM 698 C CA . CYS A 1 92 ? 18.301 -0.504 -17.220 1.00 97.44 92 CYS A CA 1
ATOM 699 C C . CYS A 1 92 ? 16.984 0.227 -16.975 1.00 97.44 92 CYS A C 1
ATOM 701 O O . CYS A 1 92 ? 16.953 1.304 -16.371 1.00 97.44 92 CYS A O 1
ATOM 703 N N . ASP A 1 93 ? 15.881 -0.394 -17.382 1.00 95.38 93 ASP A N 1
ATOM 704 C CA . ASP A 1 93 ? 14.542 0.065 -17.022 1.00 95.38 93 ASP A CA 1
ATOM 705 C C . ASP A 1 93 ? 13.524 -1.084 -17.087 1.00 95.38 93 ASP A C 1
ATOM 707 O O . ASP A 1 93 ? 13.822 -2.195 -17.530 1.00 95.38 93 ASP A O 1
ATOM 711 N N . TYR A 1 94 ? 12.296 -0.823 -16.642 1.00 93.56 94 TYR A N 1
ATOM 712 C CA . TYR A 1 94 ? 11.181 -1.758 -16.817 1.00 93.56 94 TYR A CA 1
ATOM 713 C C . TYR A 1 94 ? 10.576 -1.732 -18.217 1.00 93.56 94 TYR A C 1
ATOM 715 O O . TYR A 1 94 ? 9.912 -2.680 -18.623 1.00 93.56 94 TYR A O 1
ATOM 723 N N . GLN A 1 95 ? 10.790 -0.642 -18.943 1.00 93.44 95 GLN A N 1
ATOM 724 C CA . GLN A 1 95 ? 10.335 -0.459 -20.310 1.00 93.44 95 GLN A CA 1
ATOM 725 C C . GLN A 1 95 ? 11.186 0.599 -20.988 1.00 93.44 95 GLN A C 1
ATOM 727 O O . GLN A 1 95 ? 11.651 1.538 -20.346 1.00 93.44 95 GLN A O 1
ATOM 732 N N . LEU A 1 96 ? 11.315 0.482 -22.303 1.00 93.44 96 LEU A N 1
ATOM 733 C CA . LEU A 1 96 ? 11.812 1.581 -23.108 1.00 93.44 96 LEU A CA 1
ATOM 734 C C . LEU A 1 96 ? 10.759 2.698 -23.133 1.00 93.44 96 LEU A C 1
ATOM 736 O O . LEU A 1 96 ? 9.589 2.437 -23.425 1.00 93.44 96 LEU A O 1
ATOM 740 N N . ALA A 1 97 ? 11.164 3.929 -22.822 1.00 90.94 97 ALA A N 1
ATOM 741 C CA . ALA A 1 97 ? 10.262 5.075 -22.846 1.00 90.94 97 ALA A CA 1
ATOM 742 C C . ALA A 1 97 ? 9.571 5.233 -24.216 1.00 90.94 97 ALA A C 1
ATOM 744 O O . ALA A 1 97 ? 10.183 5.079 -25.273 1.00 90.94 97 ALA A O 1
ATOM 745 N N . SER A 1 98 ? 8.277 5.569 -24.200 1.00 88.44 98 SER A N 1
ATOM 746 C CA . SER A 1 98 ? 7.432 5.638 -25.405 1.00 88.44 98 SER A CA 1
ATOM 747 C C . SER A 1 98 ? 7.842 6.730 -26.397 1.00 88.44 98 SER A C 1
ATOM 749 O O . SER A 1 98 ? 7.429 6.703 -27.556 1.00 88.44 98 SER A O 1
ATOM 751 N N . THR A 1 99 ? 8.649 7.695 -25.953 1.00 90.06 99 THR A N 1
ATOM 752 C CA . THR A 1 99 ? 9.228 8.755 -26.783 1.00 90.06 99 THR A CA 1
ATOM 753 C C . THR A 1 99 ? 10.502 8.318 -27.510 1.00 90.06 99 THR A C 1
ATOM 755 O O . THR A 1 99 ? 10.978 9.053 -28.382 1.00 90.06 99 THR A O 1
ATOM 758 N N . SER A 1 100 ? 11.034 7.131 -27.204 1.00 94.44 100 SER A N 1
ATOM 759 C CA . SER A 1 100 ? 12.169 6.542 -27.904 1.00 94.44 100 SER A CA 1
ATOM 760 C C . SER A 1 100 ? 11.744 6.002 -29.269 1.00 94.44 100 SER A C 1
ATOM 762 O O . SER A 1 100 ? 10.754 5.283 -29.411 1.00 94.44 100 SER A O 1
ATOM 764 N N . GLN A 1 101 ? 12.500 6.353 -30.306 1.00 95.00 101 GLN A N 1
ATOM 765 C CA . GLN A 1 101 ? 12.221 5.968 -31.684 1.00 95.00 101 GLN A CA 1
ATOM 766 C C . GLN A 1 101 ? 13.214 4.917 -32.159 1.00 95.00 101 GLN A C 1
ATOM 768 O O . GLN A 1 101 ? 14.421 5.098 -32.008 1.00 95.00 101 GLN A O 1
ATOM 773 N N . LYS A 1 102 ? 12.716 3.872 -32.825 1.00 96.81 102 LYS A N 1
ATOM 774 C CA . LYS A 1 102 ? 13.574 2.908 -33.521 1.00 96.81 102 LYS A CA 1
ATOM 775 C C . LYS A 1 102 ? 14.345 3.603 -34.651 1.00 96.81 102 LYS A C 1
ATOM 777 O O . LYS A 1 102 ? 13.785 4.431 -35.376 1.00 96.81 102 LYS A O 1
ATOM 782 N N . LYS A 1 103 ? 15.626 3.278 -34.794 1.00 96.50 103 LYS A N 1
ATOM 783 C CA . LYS A 1 103 ? 16.556 3.843 -35.780 1.00 96.50 103 LYS A CA 1
ATOM 784 C C . LYS A 1 103 ? 17.201 2.739 -36.620 1.00 96.50 103 LYS A C 1
ATOM 786 O O . LYS A 1 103 ? 17.088 1.564 -36.270 1.00 96.50 103 LYS A O 1
ATOM 791 N N . PRO A 1 104 ? 17.815 3.085 -37.766 1.00 96.25 104 PRO A N 1
ATOM 792 C CA . PRO A 1 104 ? 18.589 2.124 -38.540 1.00 96.25 104 PRO A CA 1
ATOM 793 C C . PRO A 1 104 ? 19.698 1.502 -37.687 1.00 96.25 104 PRO A C 1
ATOM 795 O O . PRO A 1 104 ? 20.354 2.212 -36.933 1.00 96.25 104 PRO A O 1
ATOM 798 N N . GLU A 1 105 ? 19.961 0.206 -37.854 1.00 94.62 105 GLU A N 1
ATOM 799 C CA . GLU A 1 105 ? 21.025 -0.500 -37.113 1.00 94.62 105 GLU A CA 1
ATOM 800 C C . GLU A 1 105 ? 22.406 0.150 -37.310 1.00 94.62 105 GLU A C 1
ATOM 802 O O . GLU A 1 105 ? 23.232 0.167 -36.407 1.00 94.62 105 GLU A O 1
ATOM 807 N N . ALA A 1 106 ? 22.622 0.787 -38.464 1.00 93.88 106 ALA A N 1
ATOM 808 C CA . ALA A 1 106 ? 23.846 1.522 -38.767 1.00 93.88 106 ALA A CA 1
ATOM 809 C C . ALA A 1 106 ? 24.103 2.739 -37.854 1.00 93.88 106 ALA A C 1
ATOM 811 O O . ALA A 1 106 ? 25.229 3.237 -37.847 1.00 93.88 106 ALA A O 1
ATOM 812 N N . ASP A 1 107 ? 23.100 3.224 -37.113 1.00 95.19 107 ASP A N 1
ATOM 813 C CA . ASP A 1 107 ? 23.260 4.286 -36.112 1.00 95.19 107 ASP A CA 1
ATOM 814 C C . ASP A 1 107 ? 23.837 3.742 -34.789 1.00 95.19 107 ASP A C 1
ATOM 816 O O . ASP A 1 107 ? 24.476 4.489 -34.049 1.00 95.19 107 ASP A O 1
ATOM 820 N N . CYS A 1 108 ? 23.642 2.451 -34.505 1.00 96.62 108 CYS A N 1
ATOM 821 C CA . CYS A 1 108 ? 24.191 1.750 -33.347 1.00 96.62 108 CYS A CA 1
ATOM 822 C C . CYS A 1 108 ? 25.461 0.989 -33.746 1.00 96.62 108 CYS A C 1
ATOM 824 O O . CYS A 1 108 ? 25.507 -0.236 -33.748 1.00 96.62 108 CYS A O 1
ATOM 826 N N . ASN A 1 109 ? 26.483 1.731 -34.168 1.00 94.81 109 ASN A N 1
ATOM 827 C CA . ASN A 1 109 ? 27.685 1.177 -34.791 1.00 94.81 109 ASN A CA 1
ATOM 828 C C . ASN A 1 109 ? 28.962 1.321 -33.949 1.00 94.81 109 ASN A C 1
ATOM 830 O O . ASN A 1 109 ? 30.060 1.091 -34.466 1.00 94.81 109 ASN A O 1
ATOM 834 N N . MET A 1 110 ? 28.847 1.732 -32.684 1.00 96.69 110 MET A N 1
ATOM 835 C CA . MET A 1 110 ? 29.998 1.840 -31.797 1.00 96.69 110 MET A CA 1
ATOM 836 C C . MET A 1 110 ? 30.339 0.468 -31.207 1.00 96.69 110 MET A C 1
ATOM 838 O O . MET A 1 110 ? 29.470 -0.150 -30.595 1.00 96.69 110 MET A O 1
ATOM 842 N N . PRO A 1 111 ? 31.587 -0.014 -31.355 1.00 97.25 111 PRO A N 1
ATOM 843 C CA . PRO A 1 111 ? 32.000 -1.277 -30.758 1.00 97.25 111 PRO A CA 1
ATOM 844 C C . PRO A 1 111 ? 31.951 -1.193 -29.234 1.00 97.25 111 PRO A C 1
ATOM 846 O O . PRO A 1 111 ? 32.256 -0.136 -28.670 1.00 97.25 111 PRO A O 1
ATOM 849 N N . CYS A 1 112 ? 31.623 -2.290 -28.563 1.00 98.00 112 CYS A N 1
ATOM 850 C CA . CYS A 1 112 ? 31.742 -2.367 -27.112 1.00 98.00 112 CYS A CA 1
ATOM 851 C C . CYS A 1 112 ? 33.207 -2.246 -26.660 1.00 98.00 112 CYS A C 1
ATOM 853 O O . CYS A 1 112 ? 34.135 -2.657 -27.360 1.00 98.00 112 CYS A O 1
ATOM 855 N N . SER A 1 113 ? 33.432 -1.649 -25.485 1.00 98.00 113 SER A N 1
ATOM 856 C CA . SER A 1 113 ? 34.780 -1.440 -24.944 1.00 98.00 113 SER A CA 1
ATOM 857 C C . SER A 1 113 ? 35.466 -2.749 -24.540 1.00 98.00 113 SER A C 1
ATOM 859 O O . SER A 1 113 ? 36.691 -2.827 -24.610 1.00 98.00 113 SER A O 1
ATOM 861 N N . GLY A 1 114 ? 34.684 -3.766 -24.166 1.00 96.81 114 GLY A N 1
ATOM 862 C CA . GLY A 1 114 ? 35.129 -5.114 -23.811 1.00 96.81 114 GLY A CA 1
ATOM 863 C C . GLY A 1 114 ? 35.072 -6.134 -24.948 1.00 96.81 114 GLY A C 1
ATOM 864 O O . GLY A 1 114 ? 35.849 -7.087 -24.924 1.00 96.81 114 GLY A O 1
ATOM 865 N N . ASP A 1 115 ? 34.226 -5.924 -25.963 1.00 95.69 115 ASP A N 1
ATOM 866 C CA . ASP A 1 115 ? 34.198 -6.741 -27.183 1.00 95.69 115 ASP A CA 1
ATOM 867 C C . ASP A 1 115 ? 33.979 -5.887 -28.444 1.00 95.69 115 ASP A C 1
ATOM 869 O O . ASP A 1 115 ? 32.905 -5.356 -28.717 1.00 95.69 115 ASP A O 1
ATOM 873 N N . SER A 1 116 ? 35.020 -5.790 -29.273 1.00 94.94 116 SER A N 1
ATOM 874 C CA . SER A 1 116 ? 34.987 -4.995 -30.507 1.00 94.94 116 SER A CA 1
ATOM 875 C C . SER A 1 116 ? 34.074 -5.536 -31.620 1.00 94.94 116 SER A C 1
ATOM 877 O O . SER A 1 116 ? 33.971 -4.898 -32.670 1.00 94.94 116 SER A O 1
ATOM 879 N N . LEU A 1 117 ? 33.488 -6.725 -31.451 1.00 93.81 117 LEU A N 1
ATOM 880 C CA . LEU A 1 117 ? 32.553 -7.331 -32.403 1.00 93.81 117 LEU A CA 1
ATOM 881 C C . LEU A 1 117 ? 31.086 -6.996 -32.095 1.00 93.81 117 LEU A C 1
ATOM 883 O O . LEU A 1 117 ? 30.245 -7.118 -32.989 1.00 93.81 117 LEU A O 1
ATOM 887 N N . GLU A 1 118 ? 30.800 -6.551 -30.875 1.00 95.56 118 GLU A N 1
ATOM 888 C CA . GLU A 1 118 ? 29.457 -6.238 -30.390 1.00 95.56 118 GLU A CA 1
ATOM 889 C C . GLU A 1 118 ? 29.073 -4.775 -30.629 1.00 95.56 118 GLU A C 1
ATOM 891 O O . GLU A 1 118 ? 29.928 -3.883 -30.653 1.00 95.56 118 GLU A O 1
ATOM 896 N N . ALA A 1 119 ? 27.777 -4.521 -30.814 1.00 95.94 119 ALA A N 1
ATOM 897 C CA . ALA A 1 119 ? 27.234 -3.194 -31.068 1.00 95.94 119 ALA A CA 1
ATOM 898 C C . ALA A 1 119 ? 26.767 -2.548 -29.752 1.00 95.94 119 ALA A C 1
ATOM 900 O O . ALA A 1 119 ? 25.649 -2.755 -29.288 1.00 95.94 119 ALA A O 1
ATOM 901 N N . CYS A 1 120 ? 27.603 -1.682 -29.177 1.00 97.44 120 CYS A N 1
ATOM 902 C CA . CYS A 1 120 ? 27.291 -0.926 -27.963 1.00 97.44 120 CYS A CA 1
ATOM 903 C C . CYS A 1 120 ? 26.749 0.478 -28.257 1.00 97.44 120 CYS A C 1
ATOM 905 O O . CYS A 1 120 ? 27.252 1.489 -27.751 1.00 97.44 120 CYS A O 1
ATOM 907 N N . GLY A 1 121 ? 25.708 0.536 -29.088 1.00 96.81 121 GLY A N 1
ATOM 908 C CA . GLY A 1 121 ? 24.980 1.771 -29.364 1.00 96.81 121 GLY A CA 1
ATOM 909 C C . GLY A 1 121 ? 25.760 2.780 -30.209 1.00 96.81 121 GLY A C 1
ATOM 910 O O . GLY A 1 121 ? 26.477 2.425 -31.144 1.00 96.81 121 GLY A O 1
ATOM 911 N N . GLY A 1 122 ? 25.565 4.063 -29.918 1.00 95.56 122 GLY A N 1
ATOM 912 C CA . GLY A 1 122 ? 26.153 5.197 -30.630 1.00 95.56 122 GLY A CA 1
ATOM 913 C C . GLY A 1 122 ? 25.906 6.511 -29.885 1.00 95.56 122 GLY A C 1
ATOM 914 O O . GLY A 1 122 ? 25.450 6.500 -28.747 1.00 95.56 122 GLY A O 1
ATOM 915 N N . SER A 1 123 ? 26.190 7.655 -30.514 1.00 94.44 123 SER A N 1
ATOM 916 C CA . SER A 1 123 ? 25.852 8.967 -29.934 1.00 94.44 123 SER A CA 1
ATOM 917 C C . SER A 1 123 ? 24.333 9.149 -29.877 1.00 94.44 123 SER A C 1
ATOM 919 O O . SER A 1 123 ? 23.698 9.214 -30.932 1.00 94.44 123 SER A O 1
ATOM 921 N N . ASP A 1 124 ? 23.763 9.254 -28.674 1.00 94.81 124 ASP A N 1
ATOM 922 C CA . ASP A 1 124 ? 22.313 9.315 -28.433 1.00 94.81 124 ASP A CA 1
ATOM 923 C C . ASP A 1 124 ? 21.577 8.113 -29.070 1.00 94.81 124 ASP A C 1
ATOM 925 O O . ASP A 1 124 ? 20.517 8.249 -29.706 1.00 94.81 124 ASP A O 1
ATOM 929 N N . ARG A 1 125 ? 22.194 6.924 -28.998 1.00 97.00 125 ARG A N 1
ATOM 930 C CA . ARG A 1 125 ? 21.705 5.677 -29.610 1.00 97.00 125 ARG A CA 1
ATOM 931 C C . ARG A 1 125 ? 21.930 4.482 -28.692 1.00 97.00 125 ARG A C 1
ATOM 933 O O . ARG A 1 125 ? 23.069 4.103 -28.438 1.00 97.00 125 ARG A O 1
ATOM 940 N N . LEU A 1 126 ? 20.841 3.832 -28.296 1.00 97.94 126 LEU A N 1
ATOM 941 C CA . LEU A 1 126 ? 20.844 2.607 -27.502 1.00 97.94 126 LEU A CA 1
ATOM 942 C C . LEU A 1 126 ? 20.711 1.379 -28.399 1.00 97.94 126 LEU A C 1
ATOM 944 O O . LEU A 1 126 ? 19.766 1.284 -29.184 1.00 97.94 126 LEU A O 1
ATOM 948 N N . SER A 1 127 ? 21.595 0.401 -28.211 1.00 98.12 127 SER A N 1
ATOM 949 C CA . SER A 1 127 ? 21.300 -0.984 -28.606 1.00 98.12 127 SER A CA 1
ATOM 950 C C . SER A 1 127 ? 20.499 -1.621 -27.476 1.00 98.12 127 SER A C 1
ATOM 952 O O . SER A 1 127 ? 21.010 -1.746 -26.365 1.00 98.12 127 SER A O 1
ATOM 954 N N . VAL A 1 128 ? 19.221 -1.924 -27.724 1.00 98.12 128 VAL A N 1
ATOM 955 C CA . VAL A 1 128 ? 18.256 -2.310 -26.679 1.00 98.12 128 VAL A CA 1
ATOM 956 C C . VAL A 1 128 ? 17.998 -3.810 -26.694 1.00 98.12 128 VAL A C 1
ATOM 958 O O . VAL A 1 128 ? 17.729 -4.399 -27.741 1.00 98.12 128 VAL A O 1
ATOM 961 N N . PHE A 1 129 ? 17.971 -4.404 -25.507 1.00 97.94 129 PHE A N 1
ATOM 962 C CA . PHE A 1 129 ? 17.716 -5.815 -25.256 1.00 97.94 129 PHE A CA 1
ATOM 963 C C . PHE A 1 129 ? 16.548 -5.965 -24.286 1.00 97.94 129 PHE A C 1
ATOM 965 O O . PHE A 1 129 ? 16.374 -5.159 -23.371 1.00 97.94 129 PHE A O 1
ATOM 972 N N . THR A 1 130 ? 15.738 -7.004 -24.471 1.00 96.44 130 THR A N 1
ATOM 973 C CA . THR A 1 130 ? 14.614 -7.298 -23.576 1.00 96.44 130 THR A CA 1
ATOM 974 C C . THR A 1 130 ? 14.388 -8.792 -23.398 1.00 96.44 130 THR A C 1
ATOM 976 O O . THR A 1 130 ? 14.665 -9.580 -24.305 1.00 96.44 130 THR A O 1
ATOM 979 N N . ASN A 1 131 ? 13.850 -9.173 -22.238 1.00 94.81 131 ASN A N 1
ATOM 980 C CA . ASN A 1 131 ? 13.401 -10.534 -21.946 1.00 94.81 131 ASN A CA 1
ATOM 981 C C . ASN A 1 131 ? 11.876 -10.743 -22.069 1.00 94.81 131 ASN A C 1
ATOM 983 O O . ASN A 1 131 ? 11.364 -11.804 -21.715 1.00 94.81 131 ASN A O 1
ATOM 987 N N . GLY A 1 132 ? 11.137 -9.732 -22.544 1.00 89.94 132 GLY A N 1
ATOM 988 C CA . GLY A 1 132 ? 9.692 -9.814 -22.782 1.00 89.94 132 GLY A CA 1
ATOM 989 C C . GLY A 1 132 ? 8.808 -9.780 -21.530 1.00 89.94 132 GLY A C 1
ATOM 990 O O . GLY A 1 132 ? 7.585 -9.854 -21.659 1.00 89.94 132 GLY A O 1
ATOM 991 N N . VAL A 1 133 ? 9.378 -9.650 -20.327 1.00 90.25 133 VAL A N 1
ATOM 992 C CA . VAL A 1 133 ? 8.593 -9.436 -19.104 1.00 90.25 133 VAL A CA 1
ATOM 993 C C . VAL A 1 133 ? 7.965 -8.042 -19.151 1.00 90.25 133 VAL A C 1
ATOM 995 O O . VAL A 1 133 ? 8.633 -7.050 -19.442 1.00 90.25 133 VAL A O 1
ATOM 998 N N . ALA A 1 134 ? 6.661 -7.974 -18.878 1.00 89.25 134 ALA A N 1
ATOM 999 C CA . ALA A 1 134 ? 5.911 -6.726 -18.902 1.00 89.25 134 ALA A CA 1
ATOM 1000 C C . ALA A 1 134 ? 6.383 -5.752 -17.813 1.00 89.25 134 ALA A C 1
ATOM 1002 O O . ALA A 1 134 ? 6.776 -6.160 -16.717 1.00 89.25 134 ALA A O 1
ATOM 1003 N N . ALA A 1 135 ? 6.283 -4.456 -18.109 1.00 88.88 135 ALA A N 1
ATOM 1004 C CA . ALA A 1 135 ? 6.566 -3.418 -17.134 1.00 88.88 135 ALA A CA 1
ATOM 1005 C C . ALA A 1 135 ? 5.590 -3.497 -15.945 1.00 88.88 135 ALA A C 1
ATOM 1007 O O . ALA A 1 135 ? 4.407 -3.795 -16.141 1.00 88.88 135 ALA A O 1
ATOM 1008 N N . PRO A 1 136 ? 6.051 -3.186 -14.724 1.00 91.19 136 PRO A N 1
ATOM 1009 C CA . PRO A 1 136 ? 5.189 -3.082 -13.563 1.00 91.19 136 PRO A CA 1
ATOM 1010 C C . PRO A 1 136 ? 4.134 -1.994 -13.757 1.00 91.19 136 PRO A C 1
ATOM 1012 O O . PRO A 1 136 ? 4.393 -0.955 -14.370 1.00 91.19 136 PRO A O 1
ATOM 1015 N N . VAL A 1 137 ? 2.942 -2.231 -13.220 1.00 91.25 137 VAL A N 1
ATOM 1016 C CA . VAL A 1 137 ? 1.797 -1.326 -13.367 1.00 91.25 137 VAL A CA 1
ATOM 1017 C C . VAL A 1 137 ? 1.339 -0.775 -12.022 1.00 91.25 137 VAL A C 1
ATOM 1019 O O . VAL A 1 137 ? 1.562 -1.368 -10.967 1.00 91.25 137 VAL A O 1
ATOM 1022 N N . ILE A 1 138 ? 0.646 0.362 -12.045 1.00 90.00 138 ILE A N 1
ATOM 1023 C CA . ILE A 1 138 ? -0.190 0.748 -10.906 1.00 90.00 138 ILE A CA 1
ATOM 1024 C C . ILE A 1 138 ? -1.393 -0.196 -10.921 1.00 90.00 138 ILE A C 1
ATOM 1026 O O . ILE A 1 138 ? -2.140 -0.230 -11.899 1.00 90.00 138 ILE A O 1
ATOM 1030 N N . ASN A 1 139 ? -1.567 -0.981 -9.860 1.00 95.12 139 ASN A N 1
ATOM 1031 C CA . ASN A 1 139 ? -2.702 -1.889 -9.761 1.00 95.12 139 ASN A CA 1
ATOM 1032 C C . ASN A 1 139 ? -4.010 -1.065 -9.709 1.00 95.12 139 ASN A C 1
ATOM 1034 O O . ASN A 1 139 ? -4.104 -0.130 -8.911 1.00 95.12 139 ASN A O 1
ATOM 1038 N N . PRO A 1 140 ? -5.029 -1.367 -10.534 1.00 95.06 140 PRO A N 1
ATOM 1039 C CA . PRO A 1 140 ? -6.310 -0.656 -10.495 1.00 95.06 140 PRO A CA 1
ATOM 1040 C C . PRO A 1 140 ? -7.155 -0.979 -9.249 1.00 95.06 140 PRO A C 1
ATOM 1042 O O . PRO A 1 140 ? -8.123 -0.274 -8.969 1.00 95.06 140 PRO A O 1
ATOM 1045 N N . GLY A 1 141 ? -6.781 -2.008 -8.491 1.00 95.50 141 GLY A N 1
ATOM 1046 C CA . GLY A 1 141 ? -7.495 -2.541 -7.337 1.00 95.50 141 GLY A CA 1
ATOM 1047 C C . GLY A 1 141 ? -7.952 -3.987 -7.588 1.00 95.50 141 GLY A C 1
ATOM 1048 O O . GLY A 1 141 ? -8.425 -4.300 -8.684 1.00 95.50 141 GLY A O 1
ATOM 1049 N N . PRO A 1 142 ? -7.816 -4.897 -6.605 1.00 95.06 142 PRO A N 1
ATOM 1050 C CA . PRO A 1 142 ? -8.405 -6.232 -6.684 1.00 95.06 142 PRO A CA 1
ATOM 1051 C C . PRO A 1 142 ? -9.945 -6.171 -6.622 1.00 95.06 142 PRO A C 1
ATOM 1053 O O . PRO A 1 142 ? -10.507 -5.128 -6.288 1.00 95.06 142 PRO A O 1
ATOM 1056 N N . PRO A 1 143 ? -10.664 -7.276 -6.906 1.00 93.56 143 PRO A N 1
ATOM 1057 C CA . PRO A 1 143 ? -12.124 -7.304 -6.820 1.00 93.56 143 PRO A CA 1
ATOM 1058 C C . PRO A 1 143 ? -12.654 -6.748 -5.489 1.00 93.56 143 PRO A C 1
ATOM 1060 O O . PRO A 1 143 ? -12.231 -7.173 -4.417 1.00 93.56 143 PRO A O 1
ATOM 1063 N N . GLY A 1 144 ? -13.589 -5.797 -5.566 1.00 92.81 144 GLY A N 1
ATOM 1064 C CA . GLY A 1 144 ? -14.142 -5.111 -4.393 1.00 92.81 144 GLY A CA 1
ATOM 1065 C C . GLY A 1 144 ? -13.322 -3.916 -3.900 1.00 92.81 144 GLY A C 1
ATOM 1066 O O . GLY A 1 144 ? -13.715 -3.307 -2.908 1.00 92.81 144 GLY A O 1
ATOM 1067 N N . TRP A 1 145 ? -12.238 -3.552 -4.587 1.00 96.31 145 TRP A N 1
ATOM 1068 C CA . TRP A 1 145 ? -11.405 -2.386 -4.302 1.00 96.31 145 TRP A CA 1
ATOM 1069 C C . TRP A 1 145 ? -11.135 -1.582 -5.577 1.00 96.31 145 TRP A C 1
ATOM 1071 O O . TRP A 1 145 ? -11.033 -2.135 -6.668 1.00 96.31 145 TRP A O 1
ATOM 1081 N N . SER A 1 146 ? -10.987 -0.269 -5.438 1.00 95.56 146 SER A N 1
ATOM 1082 C CA . SER A 1 146 ? -10.622 0.641 -6.527 1.00 95.56 146 SER A CA 1
ATOM 1083 C C . SER A 1 146 ? -9.469 1.543 -6.114 1.00 95.56 146 SER A C 1
ATOM 1085 O O . SER A 1 146 ? -9.481 2.099 -5.016 1.00 95.56 146 SER A O 1
ATOM 1087 N N . SER A 1 147 ? -8.491 1.714 -6.999 1.00 94.88 147 SER A N 1
ATOM 1088 C CA . SER A 1 147 ? -7.371 2.628 -6.791 1.00 94.88 147 SER A CA 1
ATOM 1089 C C . SER A 1 147 ? -7.843 4.084 -6.769 1.00 94.88 147 SER A C 1
ATOM 1091 O O . SER A 1 147 ? -8.531 4.543 -7.680 1.00 94.88 147 SER A O 1
ATOM 1093 N N . LEU A 1 148 ? -7.425 4.820 -5.741 1.00 92.75 148 LEU A N 1
ATOM 1094 C CA . LEU A 1 148 ? -7.494 6.282 -5.654 1.00 92.75 148 LEU A CA 1
ATOM 1095 C C . LEU A 1 148 ? -6.198 6.941 -6.162 1.00 92.75 148 LEU A C 1
ATOM 1097 O O . LEU A 1 148 ? -5.991 8.145 -5.989 1.00 92.75 148 LEU A O 1
ATOM 1101 N N . GLY A 1 149 ? -5.315 6.151 -6.778 1.00 92.25 149 GLY A N 1
ATOM 1102 C CA . GLY A 1 149 ? -4.045 6.601 -7.321 1.00 92.25 149 GLY A CA 1
ATOM 1103 C C . GLY A 1 149 ? -2.968 6.828 -6.263 1.00 92.25 149 GLY A C 1
ATOM 1104 O O . GLY A 1 149 ? -3.070 6.409 -5.108 1.00 92.25 149 GLY A O 1
ATOM 1105 N N . CYS A 1 150 ? -1.889 7.468 -6.705 1.00 93.38 150 CYS A N 1
ATOM 1106 C CA . CYS A 1 150 ? -0.783 7.860 -5.846 1.00 93.38 150 CYS A CA 1
ATOM 1107 C C . CYS A 1 150 ? -1.122 9.145 -5.083 1.00 93.38 150 CYS A C 1
ATOM 1109 O O . CYS A 1 150 ? -1.566 10.136 -5.673 1.00 93.38 150 CYS A O 1
ATOM 1111 N N . GLN A 1 151 ? -0.904 9.108 -3.774 1.00 92.69 151 GLN A N 1
ATOM 1112 C CA . GLN A 1 151 ? -1.213 10.171 -2.828 1.00 92.69 151 GLN A CA 1
ATOM 1113 C C . GLN A 1 151 ? 0.065 10.597 -2.100 1.00 92.69 151 GLN A C 1
ATOM 1115 O O . GLN A 1 151 ? 0.984 9.802 -1.893 1.00 92.69 151 GLN A O 1
ATOM 1120 N N . ASN A 1 152 ? 0.131 11.866 -1.707 1.00 90.25 152 ASN A N 1
ATOM 1121 C CA . ASN A 1 152 ? 1.211 12.370 -0.866 1.00 90.25 152 ASN A CA 1
ATOM 1122 C C . ASN A 1 152 ? 0.997 11.880 0.573 1.00 90.25 152 ASN A C 1
ATOM 1124 O O . ASN A 1 152 ? -0.080 12.094 1.129 1.00 90.25 152 ASN A O 1
ATOM 1128 N N . ASP A 1 153 ? 2.019 11.264 1.164 1.00 88.75 153 ASP A N 1
ATOM 1129 C CA . ASP A 1 153 ? 2.001 10.768 2.546 1.00 88.75 153 ASP A CA 1
ATOM 1130 C C . ASP A 1 153 ? 3.186 11.320 3.356 1.00 88.75 153 ASP A C 1
ATOM 1132 O O . ASP A 1 153 ? 4.088 10.577 3.738 1.00 88.75 153 ASP A O 1
ATOM 1136 N N . PRO A 1 154 ? 3.266 12.647 3.562 1.00 81.12 154 PRO A N 1
ATOM 1137 C CA . PRO A 1 154 ? 4.278 13.220 4.440 1.00 81.12 154 PRO A CA 1
ATOM 1138 C C . PRO A 1 154 ? 3.930 12.901 5.905 1.00 81.12 154 PRO A C 1
ATOM 1140 O O . PRO A 1 154 ? 2.838 12.435 6.204 1.00 81.12 154 PRO A O 1
ATOM 1143 N N . GLY A 1 155 ? 4.805 13.215 6.861 1.00 78.94 155 GLY A N 1
ATOM 1144 C CA . GLY A 1 155 ? 4.366 13.284 8.262 1.00 78.94 155 GLY A CA 1
ATOM 1145 C C . GLY A 1 155 ? 3.452 14.505 8.473 1.00 78.94 155 GLY A C 1
ATOM 1146 O O . GLY A 1 155 ? 3.874 15.596 8.077 1.00 78.94 155 GLY A O 1
ATOM 1147 N N . PRO A 1 156 ? 2.253 14.397 9.096 1.00 84.88 156 PRO A N 1
ATOM 1148 C CA . PRO A 1 156 ? 1.549 13.214 9.638 1.00 84.88 156 PRO A CA 1
ATOM 1149 C C . PRO A 1 156 ? 0.933 12.280 8.579 1.00 84.88 156 PRO A C 1
ATOM 1151 O O . PRO A 1 156 ? 0.460 12.759 7.557 1.00 84.88 156 PRO A O 1
ATOM 1154 N N . ARG A 1 157 ? 0.837 10.973 8.874 1.00 89.31 157 ARG A N 1
ATOM 1155 C CA . ARG A 1 157 ? 0.342 9.937 7.942 1.00 89.31 157 ARG A CA 1
ATOM 1156 C C . ARG A 1 157 ? -1.094 10.176 7.449 1.00 89.31 157 ARG A C 1
ATOM 1158 O O . ARG A 1 157 ? -1.987 10.505 8.230 1.00 89.31 157 ARG A O 1
ATOM 1165 N N . LEU A 1 158 ? -1.322 9.908 6.166 1.00 91.06 158 LEU A N 1
ATOM 1166 C CA . LEU A 1 158 ? -2.613 9.943 5.482 1.00 91.06 158 LEU A CA 1
ATOM 1167 C C . LEU A 1 158 ? -3.535 8.797 5.921 1.00 91.06 158 LEU A C 1
ATOM 1169 O O . LEU A 1 158 ? -4.725 9.032 6.132 1.00 91.06 158 LEU A O 1
ATOM 1173 N N . LEU A 1 159 ? -2.979 7.588 6.065 1.00 92.69 159 LEU A N 1
ATOM 1174 C CA . LEU A 1 159 ? -3.631 6.412 6.646 1.00 92.69 159 LEU A CA 1
ATOM 1175 C C . LEU A 1 159 ? -2.877 6.024 7.923 1.00 92.69 159 LEU A C 1
ATOM 1177 O O . LEU A 1 159 ? -1.672 5.785 7.887 1.00 92.69 159 LEU A O 1
ATOM 1181 N N . SER A 1 160 ? -3.565 6.000 9.062 1.00 90.00 160 SER A N 1
ATOM 1182 C CA . SER A 1 160 ? -2.895 5.956 10.371 1.00 90.00 160 SER A CA 1
ATOM 1183 C C . SER A 1 160 ? -2.537 4.560 10.873 1.00 90.00 160 SER A C 1
ATOM 1185 O O . SER A 1 160 ? -1.584 4.409 11.641 1.00 90.00 160 SER A O 1
ATOM 1187 N N . TYR A 1 161 ? -3.287 3.535 10.471 1.00 90.12 161 TYR A N 1
ATOM 1188 C CA . TYR A 1 161 ? -3.132 2.200 11.035 1.00 90.12 161 TYR A CA 1
ATOM 1189 C C . TYR A 1 161 ? -2.155 1.366 10.213 1.00 90.12 161 TYR A C 1
ATOM 1191 O O . TYR A 1 161 ? -2.509 0.881 9.145 1.00 90.12 161 TYR A O 1
ATOM 1199 N N . ARG A 1 162 ? -0.931 1.156 10.708 1.00 93.69 162 ARG A N 1
ATOM 1200 C CA . ARG A 1 162 ? 0.006 0.211 10.082 1.00 93.69 162 ARG A CA 1
ATOM 1201 C C . ARG A 1 162 ? -0.408 -1.220 10.418 1.00 93.69 162 ARG A C 1
ATOM 1203 O O . ARG A 1 162 ? -0.513 -1.565 11.593 1.00 93.69 162 ARG A O 1
ATOM 1210 N N . THR A 1 163 ? -0.557 -2.065 9.404 1.00 92.25 163 THR A N 1
ATOM 1211 C CA . THR A 1 163 ? -0.794 -3.503 9.575 1.00 92.25 163 THR A CA 1
ATOM 1212 C C . THR A 1 163 ? 0.260 -4.327 8.846 1.00 92.25 163 THR A C 1
ATOM 1214 O O . THR A 1 163 ? 0.852 -3.876 7.867 1.00 92.25 163 THR A O 1
ATOM 1217 N N . GLY A 1 164 ? 0.496 -5.543 9.332 1.00 92.81 164 GLY A N 1
ATOM 1218 C CA . GLY A 1 164 ? 1.275 -6.543 8.609 1.00 92.81 164 GLY A CA 1
ATOM 1219 C C . GLY A 1 164 ? 0.386 -7.361 7.675 1.00 92.81 164 GLY A C 1
ATOM 1220 O O . GLY A 1 164 ? -0.826 -7.467 7.871 1.00 92.81 164 GLY A O 1
ATOM 1221 N N . VAL A 1 165 ? 0.992 -7.990 6.672 1.00 93.38 165 VAL A N 1
ATOM 1222 C CA . VAL A 1 165 ? 0.299 -8.951 5.798 1.00 93.38 165 VAL A CA 1
ATOM 1223 C C . VAL A 1 165 ? 0.566 -10.389 6.241 1.00 93.38 165 VAL A C 1
ATOM 1225 O O . VAL A 1 165 ? 1.617 -10.696 6.798 1.00 93.38 165 VAL A O 1
ATOM 1228 N N . VAL A 1 166 ? -0.377 -11.299 5.976 1.00 88.19 166 VAL A N 1
ATOM 1229 C CA . VAL A 1 166 ? -0.335 -12.699 6.458 1.00 88.19 166 VAL A CA 1
ATOM 1230 C C . VAL A 1 166 ? 0.943 -13.439 6.042 1.00 88.19 166 VAL A C 1
ATOM 1232 O O . VAL A 1 166 ? 1.474 -14.236 6.808 1.00 88.19 166 VAL A O 1
ATOM 1235 N N . ALA A 1 167 ? 1.459 -13.164 4.842 1.00 88.44 167 ALA A N 1
ATOM 1236 C CA . ALA A 1 167 ? 2.678 -13.783 4.318 1.00 88.44 167 ALA A CA 1
ATOM 1237 C C . ALA A 1 167 ? 3.980 -13.077 4.769 1.00 88.44 167 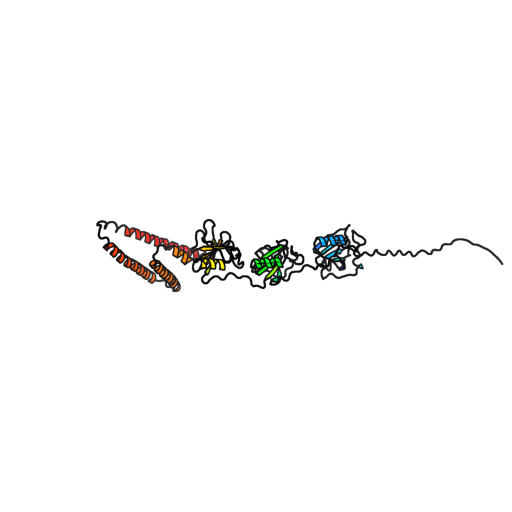ALA A C 1
ATOM 1239 O O . ALA A 1 167 ? 5.063 -13.465 4.328 1.00 88.44 167 ALA A O 1
ATOM 1240 N N . GLY A 1 168 ? 3.877 -12.067 5.642 1.00 92.44 168 GLY A N 1
ATOM 1241 C CA . GLY A 1 168 ? 4.967 -11.201 6.093 1.00 92.44 168 GLY A CA 1
ATOM 1242 C C . GLY A 1 168 ? 5.223 -10.007 5.167 1.00 92.44 168 GLY A C 1
ATOM 1243 O O . GLY A 1 168 ? 5.004 -10.091 3.961 1.00 92.44 168 GLY A O 1
ATOM 1244 N N . ASP A 1 169 ? 5.732 -8.902 5.721 1.00 92.94 169 ASP A N 1
ATOM 1245 C CA . ASP A 1 169 ? 5.936 -7.626 5.005 1.00 92.94 169 ASP A CA 1
ATOM 1246 C C . ASP A 1 169 ? 6.845 -7.759 3.764 1.00 92.94 169 ASP A C 1
ATOM 1248 O O . ASP A 1 169 ? 6.691 -7.008 2.808 1.00 92.94 169 ASP A O 1
ATOM 1252 N N . SER A 1 170 ? 7.734 -8.760 3.716 1.00 94.69 170 SER A N 1
ATOM 1253 C CA . SER A 1 170 ? 8.568 -9.071 2.538 1.00 94.69 170 SER A CA 1
ATOM 1254 C C . SER A 1 170 ? 7.802 -9.700 1.371 1.00 94.69 170 SER A C 1
ATOM 1256 O O . SER A 1 170 ? 8.366 -9.917 0.298 1.00 94.69 170 SER A O 1
ATOM 1258 N N . LYS A 1 171 ? 6.531 -10.044 1.582 1.00 95.88 171 LYS A N 1
ATOM 1259 C CA . LYS A 1 171 ? 5.621 -10.591 0.577 1.00 95.88 171 LYS A CA 1
ATOM 1260 C C . LYS A 1 171 ? 4.536 -9.600 0.164 1.00 95.88 171 LYS A C 1
ATOM 1262 O O . LYS A 1 171 ? 3.619 -10.013 -0.542 1.00 95.88 171 LYS A O 1
ATOM 1267 N N . MET A 1 172 ? 4.689 -8.317 0.507 1.00 97.56 172 MET A N 1
ATOM 1268 C CA . MET A 1 172 ? 3.719 -7.262 0.219 1.00 97.56 172 MET A CA 1
ATOM 1269 C C . MET A 1 172 ? 3.266 -7.248 -1.244 1.00 97.56 172 MET A C 1
ATOM 1271 O O . MET A 1 172 ? 4.068 -7.375 -2.167 1.00 97.56 172 MET A O 1
ATOM 1275 N N . SER A 1 173 ? 1.967 -7.050 -1.432 1.00 97.69 173 SER A N 1
ATOM 1276 C CA . SER A 1 173 ? 1.291 -6.811 -2.710 1.00 97.69 173 SER A CA 1
ATOM 1277 C C . SER A 1 173 ? 0.027 -6.004 -2.438 1.00 97.69 173 SER A C 1
ATOM 1279 O O . SER A 1 173 ? -0.461 -5.967 -1.301 1.00 97.69 173 SER A O 1
ATOM 1281 N N . VAL A 1 174 ? -0.554 -5.406 -3.476 1.00 98.06 174 VAL A N 1
ATOM 1282 C CA . VAL A 1 174 ? -1.805 -4.646 -3.331 1.00 98.06 174 VAL A CA 1
ATOM 1283 C C . VAL A 1 174 ? -2.934 -5.550 -2.830 1.00 98.06 174 VAL A C 1
ATOM 1285 O O . VAL A 1 174 ? -3.681 -5.175 -1.924 1.00 98.06 174 VAL A O 1
ATOM 1288 N N . LEU A 1 175 ? -3.020 -6.779 -3.352 1.00 97.06 175 LEU A N 1
ATOM 1289 C CA . LEU A 1 175 ? -3.998 -7.777 -2.908 1.00 97.06 175 LEU A CA 1
ATOM 1290 C C . LEU A 1 175 ? -3.824 -8.138 -1.428 1.00 97.06 175 LEU A C 1
ATOM 1292 O O . LEU A 1 175 ? -4.801 -8.250 -0.693 1.00 97.06 175 LEU A O 1
ATOM 1296 N N . GLN A 1 176 ? -2.588 -8.330 -0.969 1.00 97.69 176 GLN A N 1
ATOM 1297 C CA . GLN A 1 176 ? -2.360 -8.676 0.430 1.00 97.69 176 GLN A CA 1
ATOM 1298 C C . GLN A 1 176 ? -2.686 -7.525 1.378 1.00 97.69 176 GLN A C 1
ATOM 1300 O O . GLN A 1 176 ? -3.312 -7.770 2.407 1.00 97.69 176 GLN A O 1
ATOM 1305 N N . CYS A 1 177 ? -2.305 -6.290 1.038 1.00 98.00 177 CYS A N 1
ATOM 1306 C CA . CYS A 1 177 ? -2.601 -5.139 1.886 1.00 98.00 177 CYS A CA 1
ATOM 1307 C C . CYS A 1 177 ? -4.109 -4.872 1.973 1.00 98.00 177 CYS A C 1
ATOM 1309 O O . CYS A 1 177 ? -4.652 -4.737 3.066 1.00 98.00 177 CYS A O 1
ATOM 1311 N N . THR A 1 178 ? -4.816 -4.892 0.839 1.00 97.12 178 THR A N 1
ATOM 1312 C CA . THR A 1 178 ? -6.283 -4.742 0.816 1.00 97.12 178 THR A CA 1
ATOM 1313 C C . THR A 1 178 ? -6.989 -5.846 1.607 1.00 97.12 178 THR A C 1
ATOM 1315 O O . THR A 1 178 ? -7.866 -5.541 2.411 1.00 97.12 178 THR A O 1
ATOM 1318 N N . ASN A 1 179 ? -6.557 -7.107 1.491 1.00 94.62 179 ASN A N 1
ATOM 1319 C CA . ASN A 1 179 ? -7.082 -8.200 2.318 1.00 94.62 179 ASN A CA 1
ATOM 1320 C C . ASN A 1 179 ? -6.803 -7.996 3.815 1.00 94.62 179 ASN A C 1
ATOM 1322 O O . ASN A 1 179 ? -7.683 -8.251 4.637 1.00 94.62 179 ASN A O 1
ATOM 1326 N N . ALA A 1 180 ? -5.603 -7.537 4.181 1.00 93.69 180 ALA A N 1
ATOM 1327 C CA . ALA A 1 180 ? -5.241 -7.273 5.573 1.00 93.69 180 ALA A CA 1
ATOM 1328 C C . ALA A 1 180 ? -6.077 -6.128 6.164 1.00 93.69 180 ALA A C 1
ATOM 1330 O O . ALA A 1 180 ? -6.621 -6.271 7.258 1.00 93.69 180 ALA A O 1
ATOM 1331 N N . CYS A 1 181 ? -6.253 -5.031 5.424 1.00 93.62 181 CYS A N 1
ATOM 1332 C CA . CYS A 1 181 ? -7.103 -3.920 5.843 1.00 93.62 181 CYS A CA 1
ATOM 1333 C C . CYS A 1 181 ? -8.577 -4.326 5.931 1.00 93.62 181 CYS A C 1
ATOM 1335 O O . CYS A 1 181 ? -9.231 -4.005 6.921 1.00 93.62 181 CYS A O 1
ATOM 1337 N N . GLN A 1 182 ? -9.083 -5.102 4.967 1.00 89.94 182 GLN A N 1
ATOM 1338 C CA . GLN A 1 182 ? -10.438 -5.651 5.017 1.00 89.94 182 GLN A CA 1
ATOM 1339 C C . GLN A 1 182 ? -10.642 -6.524 6.264 1.00 89.94 182 GLN A C 1
ATOM 1341 O O . GLN A 1 182 ? -11.641 -6.371 6.967 1.00 89.94 182 GLN A O 1
ATOM 1346 N N . ALA A 1 183 ? -9.695 -7.423 6.555 1.00 85.69 183 ALA A N 1
ATOM 1347 C CA . ALA A 1 183 ? -9.742 -8.295 7.727 1.00 85.69 183 ALA A CA 1
ATOM 1348 C C . ALA A 1 183 ? -9.676 -7.503 9.043 1.00 85.69 183 ALA A C 1
ATOM 1350 O O . ALA A 1 183 ? -10.344 -7.866 10.007 1.00 85.69 183 ALA A O 1
ATOM 1351 N N . ALA A 1 184 ? -8.931 -6.395 9.059 1.00 81.94 184 ALA A N 1
ATOM 1352 C CA . ALA A 1 184 ? -8.875 -5.445 10.168 1.00 81.94 184 ALA A CA 1
ATOM 1353 C C . ALA A 1 184 ? -10.076 -4.471 10.215 1.00 81.94 184 ALA A C 1
ATOM 1355 O O . ALA A 1 184 ? -10.137 -3.604 11.082 1.00 81.94 184 ALA A O 1
ATOM 1356 N N . GLY A 1 185 ? -11.050 -4.604 9.306 1.00 79.75 185 GLY A N 1
ATOM 1357 C CA . GLY A 1 185 ? -12.286 -3.819 9.312 1.00 79.75 185 GLY A CA 1
ATOM 1358 C C . GLY A 1 185 ? -12.178 -2.410 8.721 1.00 79.75 185 GLY A C 1
ATOM 1359 O O . GLY A 1 185 ? -13.056 -1.592 8.986 1.00 79.75 185 GLY A O 1
ATOM 1360 N N . TYR A 1 186 ? -11.142 -2.131 7.930 1.00 87.50 186 TYR A N 1
ATOM 1361 C CA . TYR A 1 186 ? -10.919 -0.844 7.272 1.00 87.50 186 TYR A CA 1
ATOM 1362 C C . TYR A 1 186 ? -11.372 -0.839 5.807 1.00 87.50 186 TYR A C 1
ATOM 1364 O O . TYR A 1 186 ? -11.219 -1.830 5.092 1.00 87.50 186 TYR A O 1
ATOM 1372 N N . SER A 1 187 ? -11.883 0.302 5.338 1.00 91.31 187 SER A N 1
ATOM 1373 C CA . SER A 1 187 ? -12.290 0.506 3.935 1.00 91.31 187 SER A CA 1
ATOM 1374 C C . SER A 1 187 ? -11.261 1.219 3.064 1.00 91.31 187 SER A C 1
ATOM 1376 O O . SER A 1 187 ? -11.475 1.344 1.859 1.00 91.31 187 SER A O 1
ATOM 1378 N N . LEU A 1 188 ? -10.185 1.737 3.652 1.00 93.38 188 LEU A N 1
ATOM 1379 C CA . LEU A 1 188 ? -9.034 2.259 2.929 1.00 93.38 188 LEU A CA 1
ATOM 1380 C C . LEU A 1 188 ? -7.828 1.382 3.224 1.00 93.38 188 LEU A C 1
ATOM 1382 O O . LEU A 1 188 ? -7.588 0.996 4.368 1.00 93.38 188 LEU A O 1
ATOM 1386 N N . ALA A 1 189 ? -7.075 1.105 2.172 1.00 96.88 189 ALA A N 1
ATOM 1387 C CA . ALA A 1 189 ? -5.796 0.430 2.227 1.00 96.88 189 ALA A CA 1
ATOM 1388 C C . ALA A 1 189 ? -4.786 1.267 1.454 1.00 96.88 189 ALA A C 1
ATOM 1390 O O . ALA A 1 189 ? -5.120 1.868 0.434 1.00 96.88 189 ALA A O 1
ATOM 1391 N N . GLY A 1 190 ? -3.550 1.301 1.917 1.00 97.00 190 GLY A N 1
ATOM 1392 C CA . GLY A 1 190 ? -2.479 2.017 1.263 1.00 97.00 190 GLY A CA 1
ATOM 1393 C C . GLY A 1 190 ? -1.187 1.239 1.357 1.00 97.00 190 GLY A C 1
ATOM 1394 O O . GLY A 1 190 ? -0.825 0.764 2.429 1.00 97.00 190 GLY A O 1
ATOM 1395 N N . VAL A 1 191 ? -0.508 1.107 0.225 1.00 97.94 191 VAL A N 1
ATOM 1396 C CA . VAL A 1 191 ? 0.816 0.487 0.159 1.00 97.94 191 VAL A CA 1
ATOM 1397 C C . VAL A 1 191 ? 1.876 1.563 -0.018 1.00 97.94 191 VAL A C 1
ATOM 1399 O O . VAL A 1 191 ? 1.752 2.433 -0.888 1.00 97.94 191 VAL A O 1
ATOM 1402 N N . GLU A 1 192 ? 2.907 1.503 0.816 1.00 96.50 192 GLU A N 1
ATOM 1403 C CA . GLU A 1 192 ? 4.017 2.450 0.819 1.00 96.50 192 GLU A CA 1
ATOM 1404 C C . GLU A 1 192 ? 5.360 1.715 0.923 1.00 96.50 192 GLU A C 1
ATOM 1406 O O . GLU A 1 192 ? 5.452 0.611 1.464 1.00 96.50 192 GLU A O 1
ATOM 1411 N N . TYR A 1 193 ? 6.411 2.342 0.393 1.00 96.25 193 TYR A N 1
ATOM 1412 C CA . TYR A 1 193 ? 7.803 1.957 0.614 1.00 96.25 193 TYR A CA 1
ATOM 1413 C C . TYR A 1 193 ? 8.101 0.466 0.358 1.00 96.25 193 TYR A C 1
ATOM 1415 O O . TYR A 1 193 ? 8.823 -0.178 1.115 1.00 96.25 193 TYR A O 1
ATOM 1423 N N . SER A 1 194 ? 7.519 -0.103 -0.708 1.00 97.00 194 SER A N 1
ATOM 1424 C CA . SER A 1 194 ? 7.627 -1.517 -1.124 1.00 97.00 194 SER A CA 1
ATOM 1425 C C . SER A 1 194 ? 7.015 -2.570 -0.197 1.00 97.00 194 SER A C 1
ATOM 1427 O O . SER A 1 194 ? 6.645 -3.647 -0.675 1.00 97.00 194 SER A O 1
ATOM 1429 N N . SER A 1 195 ? 6.943 -2.327 1.107 1.00 97.31 195 SER A N 1
ATOM 1430 C CA . SER A 1 195 ? 6.641 -3.362 2.104 1.00 97.31 195 SER A CA 1
ATOM 1431 C C . SER A 1 195 ? 5.702 -2.918 3.216 1.00 97.31 195 SER A C 1
ATOM 1433 O O . SER A 1 195 ? 5.421 -3.711 4.110 1.00 97.31 195 SER A O 1
ATOM 1435 N N . GLU A 1 196 ? 5.223 -1.679 3.205 1.00 97.56 196 GLU A N 1
ATOM 1436 C CA . GLU A 1 196 ? 4.357 -1.168 4.261 1.00 97.56 196 GLU A CA 1
ATOM 1437 C C . GLU A 1 196 ? 2.897 -1.177 3.819 1.00 97.56 196 GLU A C 1
ATOM 1439 O O . GLU A 1 196 ? 2.576 -0.824 2.684 1.00 97.56 196 GLU A O 1
ATOM 1444 N N . CYS A 1 197 ? 2.016 -1.593 4.729 1.00 97.94 197 CYS A N 1
ATOM 1445 C CA . CYS A 1 197 ? 0.575 -1.547 4.539 1.00 97.94 197 CYS A CA 1
ATOM 1446 C C . CYS A 1 197 ? -0.055 -0.691 5.633 1.00 97.94 197 CYS A C 1
ATOM 1448 O O . CYS A 1 197 ? 0.159 -0.916 6.829 1.00 97.94 197 CYS A O 1
ATOM 1450 N N . TYR A 1 198 ? -0.850 0.278 5.205 1.00 96.56 198 TYR A N 1
ATOM 1451 C CA . TYR A 1 198 ? -1.582 1.187 6.064 1.00 96.56 198 TYR A CA 1
ATOM 1452 C C . TYR A 1 198 ? -3.071 1.111 5.769 1.00 96.56 198 TYR A C 1
ATOM 1454 O O . TYR A 1 198 ? -3.481 0.947 4.624 1.00 96.56 198 TYR A O 1
ATOM 1462 N N . CYS A 1 199 ? -3.885 1.263 6.800 1.00 93.75 199 CYS A N 1
ATOM 1463 C CA . CYS A 1 199 ? -5.328 1.206 6.711 1.00 93.75 199 CYS A CA 1
ATOM 1464 C C . CYS A 1 199 ? -5.954 2.417 7.397 1.00 93.75 199 CYS A C 1
ATOM 1466 O O . CYS A 1 199 ? -5.396 2.986 8.338 1.00 93.75 199 CYS A O 1
ATOM 1468 N N . ASP A 1 200 ? -7.131 2.811 6.928 1.00 91.06 200 ASP A N 1
ATOM 1469 C CA . ASP A 1 200 ? -7.984 3.765 7.631 1.00 91.06 200 ASP A CA 1
ATOM 1470 C C . ASP A 1 200 ? -9.431 3.640 7.122 1.00 91.06 200 ASP A C 1
ATOM 1472 O O . ASP A 1 200 ? -9.727 2.875 6.203 1.00 91.06 200 ASP A O 1
ATOM 1476 N N . ASN A 1 201 ? -10.360 4.366 7.732 1.00 86.44 201 ASN A N 1
ATOM 1477 C CA . ASN A 1 201 ? -11.734 4.508 7.236 1.00 86.44 201 ASN A CA 1
ATOM 1478 C C . ASN A 1 201 ? -11.967 5.871 6.571 1.00 86.44 201 ASN A C 1
ATOM 1480 O O . ASN A 1 201 ? -13.015 6.107 5.974 1.00 86.44 201 ASN A O 1
ATOM 1484 N N . GLN A 1 202 ? -10.984 6.766 6.667 1.00 85.56 202 GLN A N 1
ATOM 1485 C CA . GLN A 1 202 ? -11.034 8.127 6.155 1.00 85.56 202 GLN A CA 1
ATOM 1486 C C . GLN A 1 202 ? -9.617 8.647 5.885 1.00 85.56 202 GLN A C 1
ATOM 1488 O O . GLN A 1 202 ? -8.667 8.283 6.572 1.00 85.56 202 GLN A O 1
ATOM 1493 N N . LEU A 1 203 ? -9.474 9.493 4.863 1.00 86.88 203 LEU A N 1
ATOM 1494 C CA . LEU A 1 203 ? -8.216 10.179 4.569 1.00 86.88 203 LEU A CA 1
ATOM 1495 C C . LEU A 1 203 ? -8.028 11.296 5.601 1.00 86.88 203 LEU A C 1
ATOM 1497 O O . LEU A 1 203 ? -8.834 12.223 5.649 1.00 86.88 203 LEU A O 1
ATOM 1501 N N . ARG A 1 204 ? -7.003 11.188 6.457 1.00 79.31 204 ARG A N 1
ATOM 1502 C CA . ARG A 1 204 ? -6.860 12.066 7.638 1.00 79.31 204 ARG A CA 1
ATOM 1503 C C . ARG A 1 204 ? -6.364 13.472 7.316 1.00 79.31 204 ARG A C 1
ATOM 1505 O O . ARG A 1 204 ? -6.691 14.417 8.024 1.00 79.31 204 ARG A O 1
ATOM 1512 N N . ASN A 1 205 ? -5.595 13.605 6.243 1.00 73.38 205 ASN A N 1
ATOM 1513 C CA . ASN A 1 205 ? -5.160 14.886 5.698 1.00 73.38 205 ASN A CA 1
ATOM 1514 C C . ASN A 1 205 ? -5.881 15.140 4.375 1.00 73.38 205 ASN A C 1
ATOM 1516 O O . ASN A 1 205 ? -6.439 14.212 3.785 1.00 73.38 205 ASN A O 1
ATOM 1520 N N . THR A 1 206 ? -5.834 16.375 3.870 1.00 65.75 206 THR A N 1
ATOM 1521 C CA . THR A 1 206 ? -6.283 16.715 2.512 1.00 65.75 206 THR A CA 1
ATOM 1522 C C . THR A 1 206 ? -5.362 16.065 1.471 1.00 65.75 206 THR A C 1
ATOM 1524 O O . THR A 1 206 ? -4.545 16.717 0.821 1.00 65.75 206 THR A O 1
ATOM 1527 N N . GLY A 1 207 ? -5.473 14.743 1.335 1.00 58.16 207 GLY A N 1
ATOM 1528 C CA . GLY A 1 207 ? -4.826 13.959 0.297 1.00 58.16 207 GLY A CA 1
ATOM 1529 C C . GLY A 1 207 ? -5.262 14.506 -1.052 1.00 58.16 207 GLY A C 1
ATOM 1530 O O . GLY A 1 207 ? -6.439 14.457 -1.404 1.00 58.16 207 GLY A O 1
ATOM 1531 N N . SER A 1 208 ? -4.324 15.108 -1.775 1.00 62.44 208 SER A N 1
ATOM 1532 C CA . SER A 1 208 ? -4.550 15.466 -3.170 1.00 62.44 208 SER A CA 1
ATOM 1533 C C . SER A 1 208 ? -4.199 14.251 -4.026 1.00 62.44 208 SER A C 1
ATOM 1535 O O . SER A 1 208 ? -3.146 13.645 -3.860 1.00 62.44 208 SER A O 1
ATOM 1537 N N . SER A 1 209 ? -5.083 13.863 -4.935 1.00 64.06 209 SER A N 1
ATOM 1538 C CA . SER A 1 209 ? -4.790 12.815 -5.913 1.00 64.06 209 SER A CA 1
ATOM 1539 C C . SER A 1 209 ? -3.876 13.330 -7.024 1.00 64.06 209 SER A C 1
ATOM 1541 O O . SER A 1 209 ? -3.910 14.517 -7.346 1.00 64.06 209 SER A O 1
ATOM 1543 N N . GLY A 1 210 ? -3.156 12.423 -7.687 1.00 64.81 210 GLY A N 1
ATOM 1544 C CA . GLY A 1 210 ? -2.427 12.738 -8.922 1.00 64.81 210 GLY A CA 1
ATOM 1545 C C . GLY A 1 210 ? -0.967 13.124 -8.709 1.00 64.81 210 GLY A C 1
ATOM 1546 O O . GLY A 1 210 ? -0.429 13.917 -9.476 1.00 64.81 210 GLY A O 1
ATOM 1547 N N . PHE A 1 211 ? -0.329 12.583 -7.670 1.00 70.50 211 PHE A N 1
ATOM 1548 C CA . PHE A 1 211 ? 1.103 12.766 -7.461 1.00 70.50 211 PHE A CA 1
ATOM 1549 C C . PHE A 1 211 ? 1.934 11.710 -8.190 1.00 70.50 211 PHE A C 1
ATOM 1551 O O . PHE A 1 211 ? 1.549 10.547 -8.282 1.00 70.50 211 PHE A O 1
ATOM 1558 N N . ASP A 1 212 ? 3.125 12.108 -8.623 1.00 82.38 212 ASP A N 1
ATOM 1559 C CA . ASP A 1 212 ? 4.174 11.181 -9.038 1.00 82.38 212 ASP A CA 1
ATOM 1560 C C . ASP A 1 212 ? 4.956 10.659 -7.822 1.00 82.38 212 ASP A C 1
ATOM 1562 O O . ASP A 1 212 ? 4.932 11.244 -6.734 1.00 82.38 212 ASP A O 1
ATOM 1566 N N . GLY A 1 213 ? 5.699 9.567 -8.017 1.00 87.00 213 GLY A N 1
ATOM 1567 C CA . GLY A 1 213 ? 6.631 9.020 -7.023 1.00 87.00 213 GLY A CA 1
ATOM 1568 C C . GLY A 1 213 ? 6.189 7.716 -6.359 1.00 87.00 213 GLY A C 1
ATOM 1569 O O . GLY A 1 213 ? 6.961 7.147 -5.597 1.00 87.00 213 GLY A O 1
ATOM 1570 N N . CYS A 1 214 ? 5.008 7.189 -6.691 1.00 93.44 214 CYS A N 1
ATOM 1571 C CA . CYS A 1 214 ? 4.643 5.810 -6.365 1.00 93.44 214 CYS A CA 1
ATOM 1572 C C . CYS A 1 214 ? 5.268 4.824 -7.365 1.00 93.44 214 CYS A C 1
ATOM 1574 O O . CYS A 1 214 ? 4.583 4.270 -8.223 1.00 93.44 214 CYS A O 1
ATOM 1576 N N . ASN A 1 215 ? 6.592 4.693 -7.323 1.00 90.88 215 ASN A N 1
ATOM 1577 C CA . ASN A 1 215 ? 7.393 3.989 -8.326 1.00 90.88 215 ASN A CA 1
ATOM 1578 C C . ASN A 1 215 ? 8.270 2.865 -7.746 1.00 90.88 215 ASN A C 1
ATOM 1580 O O . ASN A 1 215 ? 9.094 2.306 -8.481 1.00 90.88 215 ASN A O 1
ATOM 1584 N N . MET A 1 216 ? 8.096 2.537 -6.462 1.00 93.88 216 MET A N 1
ATOM 1585 C CA . MET A 1 216 ? 8.742 1.404 -5.806 1.00 93.88 216 MET A CA 1
ATOM 1586 C C . MET A 1 216 ? 7.918 0.137 -6.025 1.00 93.88 216 MET A C 1
ATOM 1588 O O . MET A 1 216 ? 6.699 0.153 -5.880 1.00 93.88 216 MET A O 1
ATOM 1592 N N . LEU A 1 217 ? 8.567 -0.971 -6.381 1.00 94.50 217 LEU A N 1
ATOM 1593 C CA . LEU A 1 217 ? 7.872 -2.246 -6.568 1.00 94.50 217 LEU A CA 1
ATOM 1594 C C . LEU A 1 217 ? 7.408 -2.833 -5.245 1.00 94.50 217 LEU A C 1
ATOM 1596 O O . LEU A 1 217 ? 8.071 -2.666 -4.222 1.00 94.50 217 LEU A O 1
ATOM 1600 N N . CYS A 1 218 ? 6.311 -3.577 -5.276 1.00 97.12 218 CYS A N 1
ATOM 1601 C CA . CYS A 1 218 ? 5.916 -4.385 -4.136 1.00 97.12 218 CYS A CA 1
ATOM 1602 C C . CYS A 1 218 ? 6.951 -5.485 -3.870 1.00 97.12 218 CYS A C 1
ATOM 1604 O O . CYS A 1 218 ? 7.336 -6.234 -4.768 1.00 97.12 218 CYS A O 1
ATOM 1606 N N . SER A 1 219 ? 7.381 -5.611 -2.615 1.00 96.25 219 SER A N 1
ATOM 1607 C CA . SER A 1 219 ? 8.410 -6.573 -2.191 1.00 96.25 219 SER A CA 1
ATOM 1608 C C . SER A 1 219 ? 8.026 -8.039 -2.436 1.00 96.25 219 SER A C 1
ATOM 1610 O O . SER A 1 219 ? 8.902 -8.877 -2.645 1.00 96.25 219 SER A O 1
ATOM 1612 N N . GLY A 1 220 ? 6.728 -8.351 -2.477 1.00 95.12 220 GLY A N 1
ATOM 1613 C CA . GLY A 1 220 ? 6.208 -9.672 -2.821 1.00 95.12 220 GLY A CA 1
ATOM 1614 C C . GLY A 1 220 ? 5.627 -9.816 -4.219 1.00 95.12 220 GLY A C 1
ATOM 1615 O O . GLY A 1 220 ? 5.249 -10.931 -4.577 1.00 95.12 220 GLY A O 1
ATOM 1616 N N . ASN A 1 221 ? 5.539 -8.737 -4.998 1.00 94.50 221 ASN A N 1
ATOM 1617 C CA . ASN A 1 221 ? 5.021 -8.783 -6.359 1.00 94.50 221 ASN A CA 1
ATOM 1618 C C . ASN A 1 221 ? 5.654 -7.694 -7.236 1.00 94.50 221 ASN A C 1
ATOM 1620 O O . ASN A 1 221 ? 5.191 -6.556 -7.285 1.00 94.50 221 ASN A O 1
ATOM 1624 N N . SER A 1 222 ? 6.699 -8.056 -7.977 1.00 91.44 222 SER A N 1
ATOM 1625 C CA . SER A 1 222 ? 7.426 -7.116 -8.830 1.00 91.44 222 SER A CA 1
ATOM 1626 C C . SER A 1 222 ? 6.645 -6.646 -10.060 1.00 91.44 222 SER A C 1
ATOM 1628 O O . SER A 1 222 ? 7.128 -5.763 -10.759 1.00 91.44 222 SER A O 1
ATOM 1630 N N . SER A 1 223 ? 5.451 -7.186 -10.338 1.00 91.94 223 SER A N 1
ATOM 1631 C CA . SER A 1 223 ? 4.613 -6.731 -11.455 1.00 91.94 223 SER A CA 1
ATOM 1632 C C . SER A 1 223 ? 3.782 -5.484 -11.131 1.00 91.94 223 SER A C 1
ATOM 1634 O O . SER A 1 223 ? 3.026 -5.017 -11.982 1.00 91.94 223 SER A O 1
ATOM 1636 N N . GLU A 1 224 ? 3.856 -4.962 -9.908 1.00 95.25 224 GLU A N 1
ATOM 1637 C CA . GLU A 1 224 ? 3.057 -3.821 -9.462 1.00 95.25 224 GLU A CA 1
ATOM 1638 C C . GLU A 1 224 ? 3.829 -2.885 -8.524 1.00 95.25 224 GLU A C 1
ATOM 1640 O O . GLU A 1 224 ? 4.802 -3.272 -7.870 1.00 95.25 224 GLU A O 1
ATOM 1645 N N . TYR A 1 225 ? 3.383 -1.629 -8.472 1.00 95.62 225 TYR A N 1
ATOM 1646 C CA . TYR A 1 225 ? 3.950 -0.603 -7.598 1.00 95.62 225 TYR A CA 1
ATOM 1647 C C . TYR A 1 225 ? 3.272 -0.571 -6.218 1.00 95.62 225 TYR A C 1
ATOM 1649 O O . TYR A 1 225 ? 2.045 -0.606 -6.111 1.00 95.62 225 TYR A O 1
ATOM 1657 N N . CYS A 1 226 ? 4.091 -0.449 -5.169 1.00 97.00 226 CYS A N 1
ATOM 1658 C CA . CYS A 1 226 ? 3.702 -0.288 -3.769 1.00 97.00 226 CYS A CA 1
ATOM 1659 C C . CYS A 1 226 ? 4.262 1.019 -3.191 1.00 97.00 226 CYS A C 1
ATOM 1661 O O . CYS A 1 226 ? 5.114 1.018 -2.297 1.00 97.00 226 CYS A O 1
ATOM 1663 N N . GLY A 1 227 ? 3.784 2.140 -3.728 1.00 95.38 227 GLY A N 1
ATOM 1664 C CA . GLY A 1 227 ? 4.114 3.472 -3.241 1.00 95.38 227 GLY A CA 1
ATOM 1665 C C . GLY A 1 227 ? 5.555 3.899 -3.521 1.00 95.38 227 GLY A C 1
ATOM 1666 O O . GLY A 1 227 ? 6.155 3.537 -4.535 1.00 95.38 227 GLY A O 1
ATOM 1667 N N . GLY A 1 228 ? 6.082 4.742 -2.643 1.00 94.31 228 GLY A N 1
ATOM 1668 C CA . GLY A 1 228 ? 7.412 5.330 -2.691 1.00 94.31 228 GLY A CA 1
ATOM 1669 C C . GLY A 1 228 ? 7.685 6.168 -1.439 1.00 94.31 228 GLY A C 1
ATOM 1670 O O . GLY A 1 228 ? 6.851 6.206 -0.537 1.00 94.31 228 GLY A O 1
ATOM 1671 N N . PRO A 1 229 ? 8.835 6.851 -1.344 1.00 92.81 229 PRO A N 1
ATOM 1672 C CA . PRO A 1 229 ? 9.146 7.681 -0.183 1.00 92.81 229 PRO A CA 1
ATOM 1673 C C . PRO A 1 229 ? 8.143 8.839 -0.030 1.00 92.81 229 PRO A C 1
ATOM 1675 O O . PRO A 1 229 ? 8.075 9.709 -0.901 1.00 92.81 229 PRO A O 1
ATOM 1678 N N . ASN A 1 230 ? 7.388 8.873 1.076 1.00 91.38 230 ASN A N 1
ATOM 1679 C CA . ASN A 1 230 ? 6.288 9.822 1.326 1.00 91.38 230 ASN A CA 1
ATOM 1680 C C . ASN A 1 230 ? 5.202 9.788 0.230 1.00 91.38 230 ASN A C 1
ATOM 1682 O O . ASN A 1 230 ? 4.628 10.823 -0.142 1.00 91.38 230 ASN A O 1
ATOM 1686 N N . ARG A 1 231 ? 4.989 8.624 -0.386 1.00 93.50 231 ARG A N 1
ATOM 1687 C CA . ARG A 1 231 ? 4.082 8.426 -1.522 1.00 93.50 231 ARG A CA 1
ATOM 1688 C C . ARG A 1 231 ? 3.349 7.110 -1.352 1.00 93.50 231 ARG A C 1
ATOM 1690 O O . ARG A 1 231 ? 3.947 6.050 -1.488 1.00 93.50 231 ARG A O 1
ATOM 1697 N N . ILE A 1 232 ? 2.045 7.169 -1.125 1.00 95.50 232 ILE A N 1
ATOM 1698 C CA . ILE A 1 232 ? 1.226 5.989 -0.852 1.00 95.50 232 ILE A CA 1
ATOM 1699 C C . ILE A 1 232 ? 0.248 5.744 -2.002 1.00 95.50 232 ILE A C 1
ATOM 1701 O O . ILE A 1 232 ? -0.459 6.655 -2.435 1.00 95.50 232 ILE A O 1
ATOM 1705 N N . ASN A 1 233 ? 0.193 4.518 -2.530 1.00 96.38 233 ASN A N 1
ATOM 1706 C CA . ASN A 1 233 ? -0.903 4.137 -3.426 1.00 96.38 233 ASN A CA 1
ATOM 1707 C C . ASN A 1 233 ? -2.108 3.764 -2.572 1.00 96.38 233 ASN A C 1
ATOM 1709 O O . ASN A 1 233 ? -2.030 2.784 -1.833 1.00 96.38 233 ASN A O 1
ATOM 1713 N N . VAL A 1 234 ? -3.204 4.513 -2.690 1.00 95.81 234 VAL A N 1
ATOM 1714 C CA . VAL A 1 234 ? -4.412 4.294 -1.882 1.00 95.81 234 VAL A CA 1
ATOM 1715 C C . VAL A 1 234 ? -5.465 3.540 -2.677 1.00 95.81 234 VAL A C 1
ATOM 1717 O O . VAL A 1 234 ? -5.670 3.789 -3.863 1.00 95.81 234 VAL A O 1
ATOM 1720 N N . TYR A 1 235 ? -6.165 2.646 -1.994 1.00 96.31 235 TYR A N 1
ATOM 1721 C CA . TYR A 1 235 ? -7.254 1.832 -2.498 1.00 96.31 235 TYR A CA 1
ATOM 1722 C C . TYR A 1 235 ? -8.457 1.991 -1.580 1.00 96.31 235 TYR A C 1
ATOM 1724 O O . TYR A 1 235 ? -8.317 2.031 -0.358 1.00 96.31 235 TYR A O 1
ATOM 1732 N N . GLN A 1 236 ? -9.640 2.056 -2.176 1.00 94.19 236 GLN A N 1
ATOM 1733 C CA . GLN A 1 236 ? -10.907 2.171 -1.472 1.00 94.19 236 GLN A CA 1
ATOM 1734 C C . GLN A 1 236 ? -11.781 0.953 -1.744 1.00 94.19 236 GLN A C 1
ATOM 1736 O O . GLN A 1 236 ? -11.958 0.557 -2.896 1.00 94.19 236 GLN A O 1
ATOM 1741 N N . ALA A 1 237 ? -12.336 0.369 -0.687 1.00 93.88 237 ALA A N 1
ATOM 1742 C CA . ALA A 1 237 ? -13.276 -0.732 -0.790 1.00 93.88 237 ALA A CA 1
ATOM 1743 C C . ALA A 1 237 ? -14.608 -0.258 -1.395 1.00 93.88 237 ALA A C 1
ATOM 1745 O O . ALA A 1 237 ? -15.092 0.838 -1.116 1.00 93.88 237 ALA A O 1
ATOM 1746 N N . SER A 1 238 ? -15.247 -1.119 -2.186 1.00 88.06 238 SER A N 1
ATOM 1747 C CA . SER A 1 238 ? -16.609 -0.907 -2.692 1.00 88.06 238 SER A CA 1
ATOM 1748 C C . SER A 1 238 ? -17.660 -1.009 -1.580 1.00 88.06 238 SER A C 1
ATOM 1750 O O . SER A 1 238 ? -18.752 -0.453 -1.696 1.00 88.06 238 SER A O 1
ATOM 1752 N N . ALA A 1 239 ? -17.345 -1.727 -0.498 1.00 73.81 239 ALA A N 1
ATOM 1753 C CA . ALA A 1 239 ? -18.155 -1.739 0.712 1.00 73.81 239 ALA A CA 1
ATOM 1754 C C . ALA A 1 239 ? -17.940 -0.434 1.492 1.00 73.81 239 ALA A C 1
ATOM 1756 O O . ALA A 1 239 ? -16.812 0.045 1.612 1.00 73.81 239 ALA A O 1
ATOM 1757 N N . LYS A 1 240 ? -19.022 0.139 2.037 1.00 64.19 240 LYS A N 1
ATOM 1758 C CA . LYS A 1 240 ? -18.919 1.335 2.881 1.00 64.19 240 LYS A CA 1
ATOM 1759 C C . LYS A 1 240 ? -17.986 1.073 4.078 1.00 64.19 240 LYS A C 1
ATOM 1761 O O . LYS A 1 240 ? -17.989 -0.051 4.587 1.00 64.19 240 LYS A O 1
ATOM 1766 N N . PRO A 1 241 ? -17.254 2.101 4.552 1.00 66.38 241 PRO A N 1
ATOM 1767 C CA . PRO A 1 241 ? -16.538 2.034 5.823 1.00 66.38 241 PRO A CA 1
ATOM 1768 C C . PRO A 1 241 ? -17.447 1.504 6.932 1.00 66.38 241 PRO A C 1
ATOM 1770 O O . PRO A 1 241 ? -18.644 1.822 6.942 1.00 66.38 241 PRO A O 1
ATOM 1773 N N . LYS A 1 242 ? -16.896 0.735 7.883 1.00 68.94 242 LYS A N 1
ATOM 1774 C CA . LYS A 1 242 ? -17.605 0.524 9.150 1.00 68.94 242 LYS A CA 1
ATOM 1775 C C . LYS A 1 242 ? -17.897 1.909 9.738 1.00 68.94 242 LYS A C 1
ATOM 1777 O O . LYS A 1 242 ? -17.030 2.778 9.745 1.00 68.94 242 LYS A O 1
ATOM 1782 N N . GLY A 1 243 ? -19.142 2.139 10.143 1.00 76.38 243 GLY A N 1
ATOM 1783 C CA . GLY A 1 243 ? -19.499 3.324 10.919 1.00 76.38 243 GLY A CA 1
ATOM 1784 C C . GLY A 1 243 ? -19.233 3.084 12.407 1.00 76.38 243 GLY A C 1
ATOM 1785 O O . GLY A 1 243 ? -19.117 1.921 12.813 1.00 76.38 243 GLY A O 1
ATOM 1786 N N . PRO A 1 244 ? -19.182 4.148 13.231 1.00 84.19 244 PRO A N 1
ATOM 1787 C CA . PRO A 1 244 ? -19.300 4.005 14.676 1.00 84.19 244 PRO A CA 1
ATOM 1788 C C . PRO A 1 244 ? -20.527 3.163 15.028 1.00 84.19 244 PRO A C 1
ATOM 1790 O O . PRO A 1 244 ? -21.546 3.200 14.326 1.00 84.19 244 PRO A O 1
ATOM 1793 N N . SER A 1 245 ? -20.421 2.389 16.098 1.00 90.12 245 SER A N 1
ATOM 1794 C CA . SER A 1 245 ? -21.505 1.543 16.565 1.00 90.12 245 SER A CA 1
ATOM 1795 C C . SER A 1 245 ? -22.737 2.380 16.901 1.00 90.12 245 SER A C 1
ATOM 1797 O O . SER A 1 245 ? -22.649 3.450 17.504 1.00 90.12 245 SER A O 1
ATOM 1799 N N . VAL A 1 246 ? -23.915 1.873 16.542 1.00 90.44 246 VAL A N 1
ATOM 1800 C CA . VAL A 1 246 ? -25.176 2.463 16.997 1.00 90.44 246 VAL A CA 1
ATOM 1801 C C . VAL A 1 246 ? -25.407 2.007 18.433 1.00 90.44 246 VAL A C 1
ATOM 1803 O O . VAL A 1 246 ? -25.555 0.812 18.685 1.00 90.44 246 VAL A O 1
ATOM 1806 N N . LEU A 1 247 ? -25.424 2.950 19.375 1.00 92.81 247 LEU A N 1
ATOM 1807 C CA . LEU A 1 247 ? -25.674 2.637 20.780 1.00 92.81 247 LEU A CA 1
ATOM 1808 C C . LEU A 1 247 ? -27.149 2.258 21.006 1.00 92.81 247 LEU A C 1
ATOM 1810 O O . LEU A 1 247 ? -28.030 2.808 20.334 1.00 92.81 247 LEU A O 1
ATOM 1814 N N . PRO A 1 248 ? -27.449 1.369 21.971 1.00 91.31 248 PRO A N 1
ATOM 1815 C CA . PRO A 1 248 ? -28.819 1.129 22.406 1.00 91.31 248 PRO A CA 1
ATOM 1816 C C . PRO A 1 248 ? -29.508 2.425 22.848 1.00 91.31 248 PRO A C 1
ATOM 1818 O O . PRO A 1 248 ? -28.879 3.339 23.385 1.00 91.31 248 PRO A O 1
ATOM 1821 N N . SER A 1 249 ? -30.827 2.499 22.657 1.00 89.81 249 SER A N 1
ATOM 1822 C CA . SER A 1 249 ? -31.616 3.677 23.036 1.00 89.81 249 SER A CA 1
ATOM 1823 C C . SER A 1 249 ? -31.384 4.066 24.502 1.00 89.81 249 SER A C 1
ATOM 1825 O O . SER A 1 249 ? -31.476 3.225 25.393 1.00 89.81 249 SER A O 1
ATOM 1827 N N . GLY A 1 250 ? -31.113 5.350 24.754 1.00 88.75 250 GLY A N 1
ATOM 1828 C CA . GLY A 1 250 ? -30.869 5.900 26.094 1.00 88.75 250 GLY A CA 1
ATOM 1829 C C . GLY A 1 250 ? -29.405 5.898 26.544 1.00 88.75 250 GLY A C 1
ATOM 1830 O O . GLY A 1 250 ? -29.092 6.555 27.539 1.00 88.75 250 GLY A O 1
ATOM 1831 N N . TRP A 1 251 ? -28.511 5.229 25.812 1.00 94.94 251 TRP A N 1
ATOM 1832 C CA . TRP A 1 251 ? -27.068 5.292 26.038 1.00 94.94 251 TRP A CA 1
ATOM 1833 C C . TRP A 1 251 ? -26.432 6.452 25.274 1.00 94.94 251 TRP A C 1
ATOM 1835 O O . TRP A 1 251 ? -26.825 6.769 24.152 1.00 94.94 251 TRP A O 1
ATOM 1845 N N . ALA A 1 252 ? -25.427 7.078 25.879 1.00 94.00 252 ALA A N 1
ATOM 1846 C CA . ALA A 1 252 ? -24.657 8.146 25.252 1.00 94.00 252 ALA A CA 1
ATOM 1847 C C . ALA A 1 252 ? -23.196 8.112 25.702 1.00 94.00 252 ALA A C 1
ATOM 1849 O O . ALA A 1 252 ? -22.909 7.689 26.824 1.00 94.00 252 ALA A O 1
ATOM 1850 N N . ASP A 1 253 ? -22.313 8.613 24.838 1.00 94.56 253 ASP A N 1
ATOM 1851 C CA . ASP A 1 253 ? -20.920 8.928 25.163 1.00 94.56 253 ASP A CA 1
ATOM 1852 C C . ASP A 1 253 ? -20.867 9.996 26.269 1.00 94.56 253 ASP A C 1
ATOM 1854 O O . ASP A 1 253 ? -21.615 10.980 26.242 1.00 94.56 253 ASP A O 1
ATOM 1858 N N . LYS A 1 254 ? -20.026 9.765 27.277 1.00 93.06 254 LYS A N 1
ATOM 1859 C CA . LYS A 1 254 ? -19.819 10.638 28.441 1.00 93.06 254 LYS A CA 1
ATOM 1860 C C . LYS A 1 254 ? -18.389 11.174 28.531 1.00 93.06 254 LYS A C 1
ATOM 1862 O O . LYS A 1 254 ? -18.040 11.811 29.523 1.00 93.06 254 LYS A O 1
ATOM 1867 N N . GLY A 1 255 ? -17.583 10.954 27.500 1.00 92.31 255 GLY A N 1
ATOM 1868 C CA . GLY A 1 255 ? -16.212 11.414 27.388 1.00 92.31 255 GLY A CA 1
ATOM 1869 C C . GLY A 1 255 ? -15.175 10.409 27.880 1.00 92.31 255 GLY A C 1
ATOM 1870 O O . GLY A 1 255 ? -15.443 9.228 28.108 1.00 92.31 255 GLY A O 1
ATOM 1871 N N . CYS A 1 256 ? -13.952 10.913 28.013 1.00 94.94 256 CYS A N 1
ATOM 1872 C CA . CYS A 1 256 ? -12.779 10.149 28.408 1.00 94.94 256 CYS A CA 1
ATOM 1873 C C . CYS A 1 256 ? -12.537 10.279 29.916 1.00 94.94 256 CYS A C 1
ATOM 1875 O O . CYS A 1 256 ? -12.589 11.381 30.468 1.00 94.94 256 CYS A O 1
ATOM 1877 N N . LEU A 1 257 ? -12.240 9.170 30.587 1.00 94.50 257 LEU A N 1
ATOM 1878 C CA . LEU A 1 257 ? -11.872 9.133 32.000 1.00 94.50 257 LEU A CA 1
ATOM 1879 C C . LEU A 1 257 ? -10.481 8.526 32.173 1.00 94.50 257 LEU A C 1
ATOM 1881 O O . LEU A 1 257 ? -10.066 7.645 31.421 1.00 94.50 257 LEU A O 1
ATOM 1885 N N . LYS A 1 258 ? -9.759 8.990 33.194 1.00 92.25 258 LYS A N 1
ATOM 1886 C CA . LYS A 1 258 ? -8.558 8.307 33.676 1.00 92.25 258 LYS A CA 1
ATOM 1887 C C . LYS A 1 258 ? -8.958 6.987 34.331 1.00 92.25 258 LYS A C 1
ATOM 1889 O O . LYS A 1 258 ? -9.976 6.915 35.015 1.00 92.25 258 LYS A O 1
ATOM 1894 N N . ASP A 1 259 ? -8.126 5.976 34.136 1.00 91.62 259 ASP A N 1
ATOM 1895 C CA . ASP A 1 259 ? -8.197 4.719 34.873 1.00 91.62 259 ASP A CA 1
ATOM 1896 C C . ASP A 1 259 ? -6.884 4.462 35.632 1.00 91.62 259 ASP A C 1
ATOM 1898 O O . ASP A 1 259 ? -5.906 5.202 35.489 1.00 91.62 259 ASP A O 1
ATOM 1902 N N . ASN A 1 260 ? -6.865 3.443 36.487 1.00 86.00 260 ASN A N 1
ATOM 1903 C CA . ASN A 1 260 ? -5.677 3.000 37.202 1.00 86.00 260 ASN A CA 1
ATOM 1904 C C . ASN A 1 260 ? -5.764 1.503 37.510 1.00 86.00 260 ASN A C 1
ATOM 1906 O O . ASN A 1 260 ? -6.674 1.056 38.205 1.00 86.00 260 ASN A O 1
ATOM 1910 N N . VAL A 1 261 ? -4.755 0.731 37.098 1.00 83.69 261 VAL A N 1
ATOM 1911 C CA . VAL A 1 261 ? -4.680 -0.714 37.376 1.00 83.69 261 VAL A CA 1
ATOM 1912 C C . VAL A 1 261 ? -4.757 -1.083 38.865 1.00 83.69 261 VAL A C 1
ATOM 1914 O O . VAL A 1 261 ? -5.229 -2.168 39.193 1.00 83.69 261 VAL A O 1
ATOM 1917 N N . LEU A 1 262 ? -4.325 -0.193 39.766 1.00 84.69 262 LEU A N 1
ATOM 1918 C CA . LEU A 1 262 ? -4.383 -0.384 41.224 1.00 84.69 262 LEU A CA 1
ATOM 1919 C C . LEU A 1 262 ? -5.689 0.132 41.856 1.00 84.69 262 LEU A C 1
ATOM 1921 O O . LEU A 1 262 ? -5.948 -0.129 43.028 1.00 84.69 262 LEU A O 1
ATOM 1925 N N . GLY A 1 263 ? -6.500 0.869 41.098 1.00 85.75 263 GLY A N 1
ATOM 1926 C CA . GLY A 1 263 ? -7.729 1.515 41.551 1.00 85.75 263 GLY A CA 1
ATOM 1927 C C . GLY A 1 263 ? -8.654 1.754 40.367 1.00 85.75 263 GLY A C 1
ATOM 1928 O O . GLY A 1 263 ? -8.763 2.873 39.881 1.00 85.75 263 GLY A O 1
ATOM 1929 N N . ARG A 1 264 ? -9.277 0.682 39.870 1.00 90.38 264 ARG A N 1
ATOM 1930 C CA . ARG A 1 264 ? -10.051 0.729 38.625 1.00 90.38 264 ARG A CA 1
ATOM 1931 C C . ARG A 1 264 ? -11.284 1.621 38.747 1.00 90.38 264 ARG A C 1
ATOM 1933 O O . ARG A 1 264 ? -11.988 1.576 39.760 1.00 90.38 264 ARG A O 1
ATOM 1940 N N . ALA A 1 265 ? -11.563 2.382 37.692 1.00 93.38 265 ALA A N 1
ATOM 1941 C CA . ALA A 1 265 ? -12.735 3.242 37.591 1.00 93.38 265 ALA A CA 1
ATOM 1942 C C . ALA A 1 265 ? -14.030 2.461 37.353 1.00 93.38 265 ALA A C 1
ATOM 1944 O O . ALA A 1 265 ? -15.083 2.868 37.841 1.00 93.38 265 ALA A O 1
ATOM 1945 N N . LEU A 1 266 ? -13.938 1.327 36.661 1.00 94.94 266 LEU A N 1
ATOM 1946 C CA . LEU A 1 266 ? -15.005 0.346 36.491 1.00 94.94 266 LEU A CA 1
ATOM 1947 C C . LEU A 1 266 ? -14.452 -1.025 36.879 1.00 94.94 266 LEU A C 1
ATOM 1949 O O . LEU A 1 266 ? -13.350 -1.381 36.469 1.00 94.94 266 LEU A O 1
ATOM 1953 N N . THR A 1 267 ? -15.176 -1.786 37.698 1.00 94.19 267 THR A N 1
ATOM 1954 C CA . THR A 1 267 ? -14.597 -2.989 38.332 1.00 94.19 267 THR A CA 1
ATOM 1955 C C . THR A 1 267 ? -15.009 -4.307 37.696 1.00 94.19 267 THR A C 1
ATOM 1957 O O . THR A 1 267 ? -14.377 -5.331 37.962 1.00 94.19 267 THR A O 1
ATOM 1960 N N . VAL A 1 268 ? -16.027 -4.307 36.836 1.00 96.38 268 VAL A N 1
ATOM 1961 C CA . VAL A 1 268 ? -16.567 -5.536 36.254 1.00 96.38 268 VAL A CA 1
ATOM 1962 C C . VAL A 1 268 ? -16.073 -5.682 34.822 1.00 96.38 268 VAL A C 1
ATOM 1964 O O . VAL A 1 268 ? -16.591 -5.042 33.918 1.00 96.38 268 VAL A O 1
ATOM 1967 N N . ASN A 1 269 ? -15.072 -6.530 34.596 1.00 96.00 269 ASN A N 1
ATOM 1968 C CA . ASN A 1 269 ? -14.641 -6.877 33.241 1.00 96.00 269 ASN A CA 1
ATOM 1969 C C . ASN A 1 269 ? -15.630 -7.872 32.619 1.00 96.00 269 ASN A C 1
ATOM 1971 O O . ASN A 1 269 ? -15.878 -8.930 33.205 1.00 96.00 269 ASN A O 1
ATOM 1975 N N . VAL A 1 270 ? -16.173 -7.561 31.442 1.00 96.31 270 VAL A N 1
ATOM 1976 C CA . VAL A 1 270 ? -17.060 -8.472 30.705 1.00 96.31 270 VAL A CA 1
ATOM 1977 C C . VAL A 1 270 ? -16.510 -8.774 29.315 1.00 96.31 270 VAL A C 1
ATOM 1979 O O . VAL A 1 270 ? -15.890 -7.940 28.658 1.00 96.31 270 VAL A O 1
ATOM 1982 N N . GLY A 1 271 ? -16.764 -9.993 28.839 1.00 93.75 271 GLY A N 1
ATOM 1983 C CA . GLY A 1 271 ? -16.472 -10.371 27.460 1.00 93.75 271 GLY A CA 1
ATOM 1984 C C . GLY A 1 271 ? -17.558 -9.886 26.500 1.00 93.75 271 GLY A C 1
ATOM 1985 O O . GLY A 1 271 ? -18.742 -9.911 26.830 1.00 93.75 271 GLY A O 1
ATOM 1986 N N . VAL A 1 272 ? -17.157 -9.510 25.286 1.00 94.25 272 VAL A N 1
ATOM 1987 C CA . VAL A 1 272 ? -18.080 -9.249 24.171 1.00 94.25 272 VAL A CA 1
ATOM 1988 C C . VAL A 1 272 ? -18.287 -10.495 23.313 1.00 94.25 272 VAL A C 1
ATOM 1990 O O . VAL A 1 272 ? -17.465 -11.420 23.307 1.00 94.25 272 VAL A O 1
ATOM 1993 N N . VAL A 1 273 ? -19.385 -10.521 22.558 1.00 88.06 273 VAL A N 1
ATOM 1994 C CA . VAL A 1 273 ? -19.684 -11.604 21.614 1.00 88.06 273 VAL A CA 1
ATOM 1995 C C . VAL A 1 273 ? -18.571 -11.697 20.563 1.00 88.06 273 VAL A C 1
ATOM 1997 O O . VAL A 1 273 ? -18.202 -10.711 19.936 1.00 88.06 273 VAL A O 1
ATOM 2000 N N . GLY A 1 274 ? -18.011 -12.894 20.373 1.00 85.88 274 GLY A N 1
ATOM 2001 C CA . GLY A 1 274 ? -16.866 -13.110 19.476 1.00 85.88 274 GLY A CA 1
ATOM 2002 C C . GLY A 1 274 ? -15.493 -12.795 20.089 1.00 85.88 274 GLY A C 1
ATOM 2003 O O . GLY A 1 274 ? -14.475 -13.024 19.441 1.00 85.88 274 GLY A O 1
ATOM 2004 N N . GLY A 1 275 ? -15.440 -12.353 21.350 1.00 91.00 275 GLY A N 1
ATOM 2005 C CA . GLY A 1 275 ? -14.202 -12.155 22.107 1.00 91.00 275 GLY A CA 1
ATOM 2006 C C . GLY A 1 275 ? -13.486 -10.829 21.825 1.00 91.00 275 GLY A C 1
ATOM 2007 O O . GLY A 1 275 ? -13.960 -9.981 21.079 1.00 91.00 275 GLY A O 1
ATOM 2008 N N . ALA A 1 276 ? -12.307 -10.651 22.430 1.00 90.75 276 ALA A N 1
ATOM 2009 C CA . ALA A 1 276 ? -11.583 -9.372 22.471 1.00 90.75 276 ALA A CA 1
ATOM 2010 C C . ALA A 1 276 ? -11.213 -8.781 21.092 1.00 90.75 276 ALA A C 1
ATOM 2012 O O . ALA A 1 276 ? -11.065 -7.571 20.957 1.00 90.75 276 ALA A O 1
ATOM 2013 N N . GLN A 1 277 ? -11.070 -9.613 20.054 1.00 86.38 277 GLN A N 1
ATOM 2014 C CA .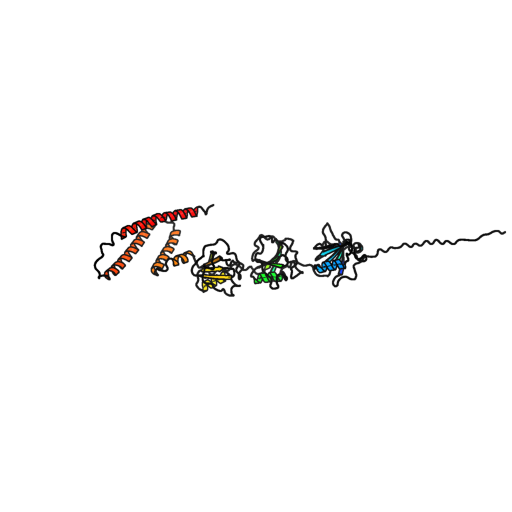 GLN A 1 277 ? -10.784 -9.144 18.687 1.00 86.38 277 GLN A CA 1
ATOM 2015 C C . GLN A 1 277 ? -12.003 -8.497 18.022 1.00 86.38 277 GLN A C 1
ATOM 2017 O O . GLN A 1 277 ? -11.848 -7.710 17.097 1.00 86.38 277 GLN A O 1
ATOM 2022 N N . ASN A 1 278 ? -13.201 -8.791 18.525 1.00 88.56 278 ASN A N 1
ATOM 2023 C CA . ASN A 1 278 ? -14.451 -8.213 18.056 1.00 88.56 278 ASN A CA 1
ATOM 2024 C C . ASN A 1 278 ? -14.876 -7.003 18.897 1.00 88.56 278 ASN A C 1
ATOM 2026 O O . ASN A 1 278 ? -15.983 -6.514 18.717 1.00 88.56 278 ASN A O 1
ATOM 2030 N 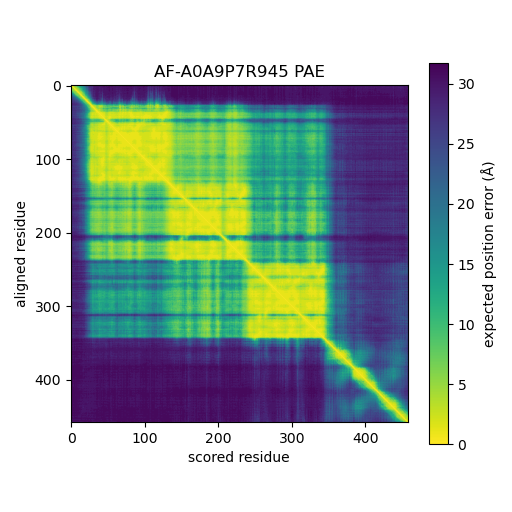N . MET A 1 279 ? -14.012 -6.492 19.784 1.00 94.38 279 MET A N 1
ATOM 2031 C CA . MET A 1 279 ? -14.355 -5.364 20.647 1.00 94.38 279 MET A CA 1
ATOM 2032 C C . MET A 1 279 ? -14.820 -4.149 19.843 1.00 94.38 279 MET A C 1
ATOM 2034 O O . MET A 1 279 ? -14.087 -3.639 18.999 1.00 94.38 279 MET A O 1
ATOM 2038 N N . SER A 1 280 ? -16.021 -3.676 20.145 1.00 94.38 280 SER A N 1
ATOM 2039 C CA . SER A 1 280 ? -16.619 -2.451 19.627 1.00 94.38 280 SER A CA 1
ATOM 2040 C C . SER A 1 280 ? -17.334 -1.741 20.776 1.00 94.38 280 SER A C 1
ATOM 2042 O O . SER A 1 280 ? -17.667 -2.364 21.793 1.00 94.38 280 SER A O 1
ATOM 2044 N N . VAL A 1 281 ? -17.591 -0.444 20.629 1.00 96.75 281 VAL A N 1
ATOM 2045 C CA . VAL A 1 281 ? -18.341 0.314 21.637 1.00 96.75 281 VAL A CA 1
ATOM 2046 C C . VAL A 1 281 ? -19.747 -0.268 21.785 1.00 96.75 281 VAL A C 1
ATOM 2048 O O . VAL A 1 281 ? -20.215 -0.485 22.903 1.00 96.75 281 VAL A O 1
ATOM 2051 N N . GLY A 1 282 ? -20.412 -0.572 20.666 1.00 95.38 282 GLY A N 1
ATOM 2052 C CA . GLY A 1 282 ? -21.770 -1.115 20.663 1.00 95.38 282 GLY A CA 1
ATOM 2053 C C . GLY A 1 282 ? -21.865 -2.480 21.333 1.00 95.38 282 GLY A C 1
ATOM 2054 O O . GLY A 1 282 ? -22.797 -2.712 22.106 1.00 95.38 282 GLY A O 1
ATOM 2055 N N . ASP A 1 283 ? -20.891 -3.360 21.095 1.00 95.56 283 ASP A N 1
ATOM 2056 C CA . ASP A 1 283 ? -20.856 -4.683 21.721 1.00 95.56 283 ASP A CA 1
ATOM 2057 C C . ASP A 1 283 ? -20.586 -4.584 23.225 1.00 95.56 283 ASP A C 1
ATOM 2059 O O . ASP A 1 283 ? -21.240 -5.280 24.003 1.00 95.56 283 ASP A O 1
ATOM 2063 N N . CYS A 1 284 ? -19.682 -3.694 23.652 1.00 97.94 284 CYS A N 1
ATOM 2064 C CA . CYS A 1 284 ? -19.414 -3.480 25.073 1.00 97.94 284 CYS A CA 1
ATOM 2065 C C . CYS A 1 284 ? -20.639 -2.919 25.806 1.00 97.94 284 CYS A C 1
ATOM 2067 O O . CYS A 1 284 ? -21.068 -3.465 26.823 1.00 97.94 284 CYS A O 1
ATOM 2069 N N . VAL A 1 285 ? -21.261 -1.875 25.252 1.00 97.69 285 VAL A N 1
ATOM 2070 C CA . VAL A 1 285 ? -22.479 -1.281 25.816 1.00 97.69 285 VAL A CA 1
ATOM 2071 C C . VAL A 1 285 ? -23.618 -2.302 25.871 1.00 97.69 285 VAL A C 1
ATOM 2073 O O . VAL A 1 285 ? -24.301 -2.413 26.890 1.00 97.69 285 VAL A O 1
ATOM 2076 N N . SER A 1 286 ? -23.805 -3.090 24.809 1.00 95.50 286 SER A N 1
ATOM 2077 C CA . SER A 1 286 ? -24.830 -4.139 24.774 1.00 95.50 286 SER A CA 1
ATOM 2078 C C . SER A 1 286 ? -24.568 -5.225 25.817 1.00 95.50 286 SER A C 1
ATOM 2080 O O . SER A 1 286 ? -25.508 -5.667 26.478 1.00 95.50 286 SER A O 1
ATOM 2082 N N . ALA A 1 287 ? -23.306 -5.621 26.015 1.00 96.50 287 ALA A N 1
ATOM 2083 C CA . ALA A 1 287 ? -22.922 -6.574 27.050 1.00 96.50 287 ALA A CA 1
ATOM 2084 C C . ALA A 1 287 ? -23.211 -6.021 28.454 1.00 96.50 287 ALA A C 1
ATOM 2086 O O . ALA A 1 287 ? -23.933 -6.662 29.216 1.00 96.50 287 ALA A O 1
ATOM 2087 N N . CYS A 1 288 ? -22.736 -4.814 28.786 1.00 97.50 288 CYS A N 1
ATOM 2088 C CA . CYS A 1 288 ? -22.998 -4.196 30.089 1.00 97.50 288 CYS A CA 1
ATOM 2089 C C . CYS A 1 288 ? -24.499 -4.043 30.360 1.00 97.50 288 CYS A C 1
ATOM 2091 O O . CYS A 1 288 ? -24.970 -4.418 31.435 1.00 97.50 288 CYS A O 1
ATOM 2093 N N . SER A 1 289 ? -25.267 -3.591 29.363 1.00 95.44 289 SER A N 1
ATOM 2094 C CA . SER A 1 289 ? -26.723 -3.487 29.467 1.00 95.44 289 SER A CA 1
ATOM 2095 C C . SER A 1 289 ? -27.388 -4.846 29.706 1.00 95.44 289 SER A C 1
ATOM 2097 O O . SER A 1 289 ? -28.326 -4.922 30.496 1.00 95.44 289 SER A O 1
ATOM 2099 N N . ALA A 1 290 ? -26.924 -5.917 29.053 1.00 94.94 290 ALA A N 1
ATOM 2100 C CA . ALA A 1 290 ? -27.458 -7.267 29.243 1.00 94.94 290 ALA A CA 1
ATOM 2101 C C . ALA A 1 290 ? -27.153 -7.831 30.643 1.00 94.94 290 ALA A C 1
ATOM 2103 O O . ALA A 1 290 ? -27.965 -8.574 31.192 1.00 94.94 290 ALA A O 1
ATOM 2104 N N . PHE A 1 291 ? -26.021 -7.443 31.239 1.00 94.25 291 PHE A N 1
ATOM 2105 C CA . PHE A 1 291 ? -25.669 -7.760 32.627 1.00 94.25 291 PHE A CA 1
ATOM 2106 C C . PHE A 1 291 ? -26.306 -6.812 33.661 1.00 94.25 291 PHE A C 1
ATOM 2108 O O . PHE A 1 291 ? -26.116 -7.007 34.860 1.00 94.25 291 PHE A O 1
ATOM 2115 N N . GLY A 1 292 ? -27.089 -5.818 33.225 1.00 93.50 292 GLY A N 1
ATOM 2116 C CA . GLY A 1 292 ? -27.809 -4.894 34.106 1.00 93.50 292 GLY A CA 1
ATOM 2117 C C . GLY A 1 292 ? -26.980 -3.716 34.625 1.00 93.50 292 GLY A C 1
ATOM 2118 O O . GLY A 1 292 ? -27.403 -3.054 35.570 1.00 93.50 292 GLY A O 1
ATOM 2119 N N . TYR A 1 293 ? -25.821 -3.436 34.025 1.00 95.44 293 TYR A N 1
ATOM 2120 C CA . TYR A 1 293 ? -24.983 -2.296 34.392 1.00 95.44 293 TYR A CA 1
ATOM 2121 C C . TYR A 1 293 ? -25.328 -1.049 33.558 1.00 95.44 293 TYR A C 1
ATOM 2123 O O . TYR A 1 293 ? -25.347 -1.133 32.328 1.00 95.44 293 TYR A O 1
ATOM 2131 N N . PRO A 1 294 ? -25.567 0.117 34.192 1.00 95.44 294 PRO A N 1
ATOM 2132 C CA . PRO A 1 294 ? -25.890 1.372 33.510 1.00 95.44 294 PRO A CA 1
ATOM 2133 C C . PRO A 1 294 ? -24.668 2.1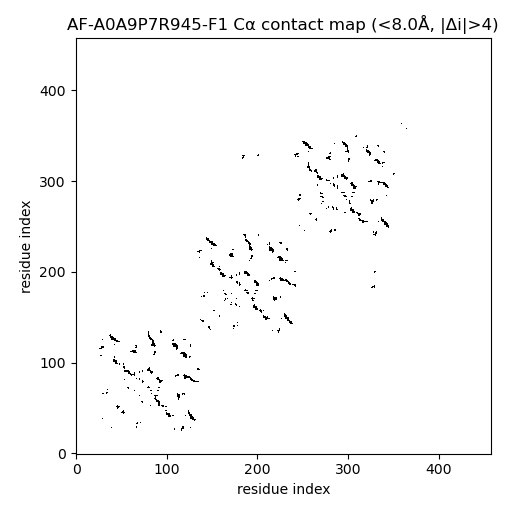36 32.978 1.00 95.44 294 PRO A C 1
ATOM 2135 O O . PRO A 1 294 ? -24.844 3.164 32.323 1.00 95.44 294 PRO A O 1
ATOM 2138 N N . ILE A 1 295 ? -23.444 1.686 33.281 1.00 96.06 295 ILE A N 1
ATOM 2139 C CA . ILE A 1 295 ? -22.195 2.298 32.819 1.00 96.06 295 ILE A CA 1
ATOM 2140 C C . ILE A 1 295 ? -21.345 1.232 32.135 1.00 96.06 295 ILE A C 1
ATOM 2142 O O . ILE A 1 295 ? -21.140 0.143 32.673 1.00 96.06 295 ILE A O 1
ATOM 2146 N N . ALA A 1 296 ? -20.836 1.586 30.962 1.00 98.06 296 ALA A N 1
ATOM 2147 C CA . ALA A 1 296 ? -19.881 0.819 30.187 1.00 98.06 296 ALA A CA 1
ATOM 2148 C C . ALA A 1 296 ? -18.648 1.684 29.921 1.00 98.06 296 ALA A C 1
ATOM 2150 O O . ALA A 1 296 ? -18.746 2.900 29.743 1.00 98.06 296 ALA A O 1
ATOM 2151 N N . GLY A 1 297 ? -17.488 1.055 29.862 1.00 97.38 297 GLY A N 1
ATOM 2152 C CA . GLY A 1 297 ? -16.238 1.690 29.506 1.00 97.38 297 GLY A CA 1
ATOM 2153 C C . GLY A 1 297 ? -15.384 0.752 28.682 1.00 97.38 297 GLY A C 1
ATOM 2154 O O . GLY A 1 297 ? -15.289 -0.436 28.975 1.00 97.38 297 GLY A O 1
ATOM 2155 N N . VAL A 1 298 ? -14.769 1.292 27.641 1.00 98.19 298 VAL A N 1
ATOM 2156 C CA . VAL A 1 298 ? -13.864 0.544 26.768 1.00 98.19 298 VAL A CA 1
ATOM 2157 C C . VAL A 1 298 ? -12.433 1.020 26.985 1.00 98.19 298 VAL A C 1
ATOM 2159 O O . VAL A 1 298 ? -12.182 2.226 27.034 1.00 98.19 298 VAL A O 1
ATOM 2162 N N . GLU A 1 299 ? -11.504 0.076 27.141 1.00 96.56 299 GLU A N 1
ATOM 2163 C CA . GLU A 1 299 ? -10.084 0.347 27.396 1.00 96.56 299 GLU A CA 1
ATOM 2164 C C . GLU A 1 299 ? -9.177 -0.507 26.497 1.00 96.56 299 GLU A C 1
ATOM 2166 O O . GLU A 1 299 ? -9.522 -1.617 26.081 1.00 96.56 299 GLU A O 1
ATOM 2171 N N . TYR A 1 300 ? -7.988 0.023 26.197 1.00 95.69 300 TYR A N 1
ATOM 2172 C CA . TYR A 1 300 ? -6.886 -0.705 25.568 1.00 95.69 300 TYR A CA 1
ATOM 2173 C C . TYR A 1 300 ? -7.253 -1.432 24.259 1.00 95.69 300 TYR A C 1
ATOM 2175 O O . TYR A 1 300 ? -6.806 -2.552 24.000 1.00 95.69 300 TYR A O 1
ATOM 2183 N N . SER A 1 301 ? -8.102 -0.807 23.433 1.00 94.81 301 SER A N 1
ATOM 2184 C CA . SER A 1 301 ? -8.659 -1.330 22.172 1.00 94.81 301 SER A CA 1
ATOM 2185 C C . SER A 1 301 ? -9.577 -2.553 22.279 1.00 94.81 301 SER A C 1
ATOM 2187 O O . SER A 1 301 ? -10.230 -2.895 21.290 1.00 94.81 301 SER A O 1
ATOM 2189 N N . GLN A 1 302 ? -9.599 -3.260 23.409 1.00 95.56 302 GLN A N 1
ATOM 2190 C CA . GLN A 1 302 ? -10.087 -4.641 23.457 1.00 95.56 302 GLN A CA 1
ATOM 2191 C C . GLN A 1 302 ? -10.808 -5.033 24.746 1.00 95.56 302 GLN A C 1
ATOM 2193 O O . GLN A 1 302 ? -11.297 -6.159 24.836 1.00 95.56 302 GLN A O 1
ATOM 2198 N N . GLU A 1 303 ? -10.807 -4.168 25.754 1.00 96.88 303 GLU A N 1
ATOM 2199 C CA . GLU A 1 303 ? -11.381 -4.448 27.062 1.00 96.88 303 GLU A CA 1
ATOM 2200 C C . GLU A 1 303 ? -12.730 -3.754 27.197 1.00 96.88 303 GLU A C 1
ATOM 2202 O O . GLU A 1 303 ? -12.903 -2.623 26.744 1.00 96.88 303 GLU A O 1
ATOM 2207 N N . CYS A 1 304 ? -13.679 -4.449 27.822 1.00 98.12 304 CYS A N 1
ATOM 2208 C CA . CYS A 1 304 ? -14.983 -3.912 28.161 1.00 98.12 304 CYS A CA 1
ATOM 2209 C C . CYS A 1 304 ? -15.182 -4.027 29.667 1.00 98.12 304 CYS A C 1
ATOM 2211 O O . CYS A 1 304 ? -15.085 -5.110 30.250 1.00 98.12 304 CYS A O 1
ATOM 2213 N N . TRP A 1 305 ? -15.458 -2.891 30.280 1.00 97.69 305 TRP A N 1
ATOM 2214 C CA . TRP A 1 305 ? -15.642 -2.737 31.704 1.00 97.69 305 TRP A CA 1
ATOM 2215 C C . TRP A 1 305 ? -17.037 -2.186 31.972 1.00 97.69 305 TRP A C 1
ATOM 2217 O O . TRP A 1 305 ? -17.505 -1.291 31.276 1.00 97.69 305 TRP A O 1
ATOM 2227 N N . CYS A 1 306 ? -17.697 -2.704 32.995 1.00 97.62 306 CYS A N 1
ATOM 2228 C CA . CYS A 1 306 ? -19.020 -2.289 33.419 1.00 97.62 306 CYS A CA 1
ATOM 2229 C C . CYS A 1 306 ? -18.998 -1.925 34.900 1.00 97.62 306 CYS A C 1
ATOM 2231 O O . CYS A 1 306 ? -18.171 -2.419 35.672 1.00 97.62 306 CYS A O 1
ATOM 2233 N N . ASP A 1 307 ? -19.934 -1.082 35.313 1.00 95.88 307 ASP A N 1
ATOM 2234 C CA . ASP A 1 307 ? -20.240 -0.878 36.726 1.00 95.88 307 ASP A CA 1
ATOM 2235 C C . ASP A 1 307 ? -21.599 -0.174 36.861 1.00 95.88 307 ASP A C 1
ATOM 2237 O O . ASP A 1 307 ? -22.199 0.276 35.881 1.00 95.88 307 ASP A O 1
ATOM 2241 N N . SER A 1 308 ? -22.077 -0.049 38.095 1.00 92.75 308 SER A N 1
ATOM 2242 C CA . SER A 1 308 ? -23.232 0.799 38.417 1.00 92.75 308 SER A CA 1
ATOM 2243 C C . SER A 1 308 ? -22.827 2.205 38.854 1.00 92.75 308 SER A C 1
ATOM 2245 O O . SER A 1 308 ? -23.685 3.060 39.055 1.00 92.75 308 SER A O 1
ATOM 2247 N N . GLN A 1 309 ? -21.525 2.450 39.010 1.00 88.50 309 GLN A N 1
ATOM 2248 C CA . GLN A 1 309 ? -20.960 3.732 39.421 1.00 88.50 309 GLN A CA 1
ATOM 2249 C C . GLN A 1 309 ? -19.491 3.853 39.001 1.00 88.50 309 GLN A C 1
ATOM 2251 O O . GLN A 1 309 ? -18.796 2.853 38.844 1.00 88.50 309 GLN A O 1
ATOM 2256 N N . ILE A 1 310 ? -19.002 5.086 38.885 1.00 89.06 310 ILE A N 1
ATOM 2257 C CA . ILE A 1 310 ? -17.577 5.361 38.688 1.00 89.06 310 ILE A CA 1
ATOM 2258 C C . ILE A 1 310 ? -16.842 5.251 40.029 1.00 89.06 310 ILE A C 1
ATOM 2260 O O . ILE A 1 310 ? -17.278 5.825 41.026 1.00 89.06 310 ILE A O 1
ATOM 2264 N N . ARG A 1 311 ? -15.714 4.538 40.054 1.00 87.25 311 ARG A N 1
ATOM 2265 C CA . ARG A 1 311 ? -14.898 4.284 41.254 1.00 87.25 311 ARG A CA 1
ATOM 2266 C C . ARG A 1 311 ? -13.493 4.894 41.129 1.00 87.25 311 ARG A C 1
ATOM 2268 O O . ARG A 1 311 ? -13.111 5.366 40.064 1.00 87.25 311 ARG A O 1
ATOM 2275 N N . ASN A 1 312 ? -12.758 4.940 42.244 1.00 77.81 312 ASN A N 1
ATOM 2276 C CA . ASN A 1 312 ? -11.288 4.935 42.428 1.00 77.81 312 ASN A CA 1
ATOM 2277 C C . ASN A 1 312 ? -10.318 5.546 41.381 1.00 77.81 312 ASN A C 1
ATOM 2279 O O . ASN A 1 312 ? -9.143 5.200 41.390 1.00 77.81 312 ASN A O 1
ATOM 2283 N N . GLY A 1 313 ? -10.717 6.486 40.531 1.00 68.19 313 GLY A N 1
ATOM 2284 C CA . GLY A 1 313 ? -9.824 7.009 39.489 1.00 68.19 313 GLY A CA 1
ATOM 2285 C C . GLY A 1 313 ? -10.524 7.666 38.312 1.00 68.19 313 GLY A C 1
ATOM 2286 O O . GLY A 1 313 ? -9.856 8.354 37.544 1.00 68.19 313 GLY A O 1
ATOM 2287 N N . GLY A 1 314 ? -11.850 7.525 38.209 1.00 76.50 314 GLY A N 1
ATOM 2288 C CA . GLY A 1 314 ? -12.648 8.105 37.136 1.00 76.50 314 GLY A CA 1
ATOM 2289 C C . GLY A 1 314 ? -12.796 9.628 37.198 1.00 76.50 314 GLY A C 1
ATOM 2290 O O . GLY A 1 314 ? -13.881 10.168 37.396 1.00 76.50 314 GLY A O 1
ATOM 2291 N N . VAL A 1 315 ? -11.680 10.319 37.003 1.00 84.44 315 VAL A N 1
ATOM 2292 C CA . VAL A 1 315 ? -11.603 11.756 36.754 1.00 84.44 315 VAL A CA 1
ATOM 2293 C C . VAL A 1 315 ? -11.620 11.969 35.248 1.00 84.44 315 VAL A C 1
ATOM 2295 O O . VAL A 1 315 ? -10.961 11.230 34.513 1.00 84.44 315 VAL A O 1
ATOM 2298 N N . ALA A 1 316 ? -12.339 12.991 34.788 1.00 89.06 316 ALA A N 1
ATOM 2299 C CA . ALA A 1 316 ? -12.356 13.361 33.380 1.00 89.06 316 ALA A CA 1
ATOM 2300 C C . ALA A 1 316 ? -10.929 13.586 32.839 1.00 89.06 316 ALA A C 1
ATOM 2302 O O . ALA A 1 316 ? -10.071 14.189 33.491 1.00 89.06 316 ALA A O 1
ATOM 2303 N N . ALA A 1 317 ? -10.688 13.096 31.631 1.00 89.19 317 ALA A N 1
ATOM 2304 C CA . ALA A 1 317 ? -9.483 13.322 30.853 1.00 89.19 317 ALA A CA 1
ATOM 2305 C C . ALA A 1 317 ? -9.859 14.013 29.539 1.00 89.19 317 ALA A C 1
ATOM 2307 O O . ALA A 1 317 ? -10.889 13.714 28.942 1.00 89.19 317 ALA A O 1
ATOM 2308 N N . SER A 1 318 ? -9.014 14.933 29.079 1.00 87.19 318 SER A N 1
ATOM 2309 C CA . SER A 1 318 ? -9.186 15.610 27.788 1.00 87.19 318 SER A CA 1
ATOM 2310 C C . SER A 1 318 ? -8.529 14.864 26.623 1.00 87.19 318 SER A C 1
ATOM 2312 O O .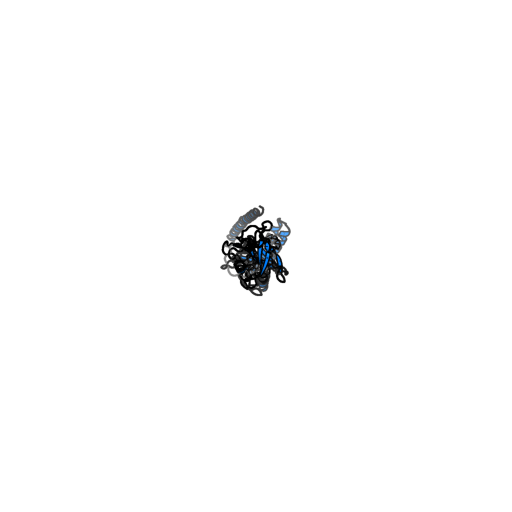 SER A 1 318 ? -8.752 15.225 25.474 1.00 87.19 318 SER A O 1
ATOM 2314 N N . GLU A 1 319 ? -7.704 13.850 26.903 1.00 90.06 319 GLU A N 1
ATOM 2315 C CA . GLU A 1 319 ? -6.874 13.161 25.910 1.00 90.06 319 GLU A CA 1
ATOM 2316 C C . GLU A 1 319 ? -6.521 11.719 26.321 1.00 90.06 319 GLU A C 1
ATOM 2318 O O . GLU A 1 319 ? -6.623 11.335 27.495 1.00 90.06 319 GLU A O 1
ATOM 2323 N N . GLY A 1 320 ? -6.051 10.941 25.339 1.00 91.31 320 GLY A N 1
ATOM 2324 C CA . GLY A 1 320 ? -5.564 9.568 25.506 1.00 91.31 320 GLY A CA 1
ATOM 2325 C C . GLY A 1 320 ? -6.624 8.474 25.353 1.00 91.31 320 GLY A C 1
ATOM 2326 O O . GLY A 1 320 ? -6.324 7.320 25.626 1.00 91.31 320 GLY A O 1
ATOM 2327 N N . CYS A 1 321 ? -7.847 8.819 24.946 1.00 95.06 321 CYS A N 1
ATOM 2328 C CA . CYS A 1 321 ? -8.901 7.869 24.572 1.00 95.06 321 CYS A CA 1
ATOM 2329 C C . CYS A 1 321 ? -9.012 7.741 23.041 1.00 95.06 321 CYS A C 1
ATOM 2331 O O . CYS A 1 321 ? -10.065 7.999 22.457 1.00 95.06 321 CYS A O 1
ATOM 2333 N N . ASP A 1 322 ? -7.890 7.445 22.393 1.00 92.69 322 ASP A N 1
ATOM 2334 C CA . ASP A 1 322 ? -7.694 7.491 20.942 1.00 92.69 322 ASP A CA 1
ATOM 2335 C C . ASP A 1 322 ? -7.209 6.158 20.348 1.00 92.69 322 ASP A C 1
ATOM 2337 O O . ASP A 1 322 ? -6.919 6.083 19.152 1.00 92.69 322 ASP A O 1
ATOM 2341 N N . MET A 1 323 ? -7.163 5.079 21.140 1.00 92.62 323 MET A N 1
ATOM 2342 C CA . MET A 1 323 ? -6.866 3.747 20.616 1.00 92.62 323 MET A CA 1
ATOM 2343 C C . MET A 1 323 ? -8.089 3.193 19.870 1.00 92.62 323 MET A C 1
ATOM 2345 O O . MET A 1 323 ? -9.147 3.043 20.479 1.00 92.62 323 MET A O 1
ATOM 2349 N N . PRO A 1 324 ? -7.993 2.844 18.573 1.00 91.06 324 PRO A N 1
ATOM 2350 C CA . PRO A 1 324 ? -9.117 2.270 17.834 1.00 91.06 324 PRO A CA 1
ATOM 2351 C C . PRO A 1 324 ? -9.596 0.952 18.444 1.00 91.06 324 PRO A C 1
ATOM 2353 O O . PRO A 1 324 ? -8.778 0.151 18.906 1.00 91.06 324 PRO A O 1
ATOM 2356 N N . CYS A 1 325 ? -10.898 0.682 18.407 1.00 92.31 325 CYS A N 1
ATOM 2357 C CA . CYS A 1 325 ? -11.416 -0.620 18.823 1.00 92.31 325 CYS A CA 1
ATOM 2358 C C . CYS A 1 325 ? -10.966 -1.732 17.866 1.00 92.31 325 CYS A C 1
ATOM 2360 O O . CYS A 1 325 ? -10.986 -1.552 16.647 1.00 92.31 325 CYS A O 1
ATOM 2362 N N . LYS A 1 326 ? -10.612 -2.912 18.393 1.00 88.88 326 LYS A N 1
ATOM 2363 C CA . LYS A 1 326 ? -10.155 -4.045 17.563 1.00 88.88 326 LYS A CA 1
ATOM 2364 C C . LYS A 1 326 ? -11.217 -4.562 16.593 1.00 88.88 326 LYS A C 1
ATOM 2366 O O . LYS A 1 326 ? -10.898 -4.896 15.457 1.00 88.88 326 LYS A O 1
ATOM 2371 N N . GLY A 1 327 ? -12.469 -4.616 17.035 1.00 86.38 327 GLY A N 1
ATOM 2372 C CA . GLY A 1 327 ? -13.603 -5.100 16.250 1.00 86.38 327 GLY A CA 1
ATOM 2373 C C . GLY A 1 327 ? -14.276 -4.030 15.399 1.00 86.38 327 GLY A C 1
ATOM 2374 O O . GLY A 1 327 ? -14.961 -4.367 14.427 1.00 86.38 327 GLY A O 1
ATOM 2375 N N . ASN A 1 328 ? -14.086 -2.749 15.717 1.00 85.69 328 ASN A N 1
ATOM 2376 C CA . ASN A 1 328 ? -14.618 -1.639 14.934 1.00 85.69 328 ASN A CA 1
ATOM 2377 C C . ASN A 1 328 ? -13.696 -0.416 14.976 1.00 85.69 328 ASN A C 1
ATOM 2379 O O . ASN A 1 328 ? -13.795 0.447 15.840 1.00 85.69 328 ASN A O 1
ATOM 2383 N N . THR A 1 329 ? -12.827 -0.299 13.985 1.00 84.50 329 THR A N 1
ATOM 2384 C CA . THR A 1 329 ? -11.814 0.759 13.925 1.00 84.50 329 THR A CA 1
ATOM 2385 C C . THR A 1 329 ? -12.370 2.134 13.538 1.00 84.50 329 THR A C 1
ATOM 2387 O O . THR A 1 329 ? -11.615 3.096 13.404 1.00 84.50 329 THR A O 1
ATOM 2390 N N . ALA A 1 330 ? -13.686 2.246 13.346 1.00 83.75 330 ALA A N 1
ATOM 2391 C CA . ALA A 1 330 ? -14.390 3.508 13.137 1.00 83.75 330 ALA A CA 1
ATOM 2392 C C . ALA A 1 330 ? -14.651 4.290 14.437 1.00 83.75 330 ALA A C 1
ATOM 2394 O O . ALA A 1 330 ? -15.170 5.403 14.391 1.00 83.75 330 ALA A O 1
ATOM 2395 N N . G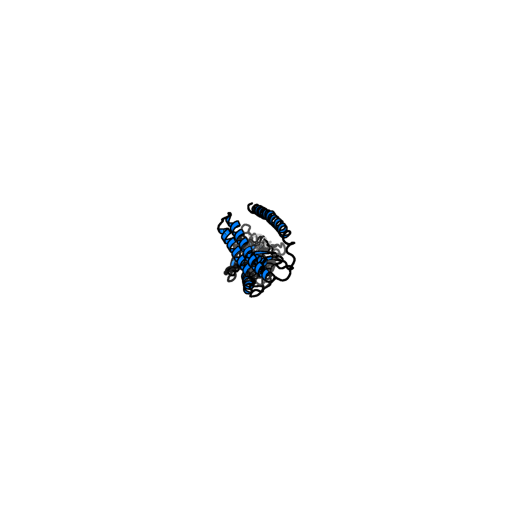LU A 1 331 ? -14.314 3.706 15.584 1.00 89.31 331 GLU A N 1
ATOM 2396 C CA . GLU A 1 331 ? -14.536 4.245 16.922 1.00 89.31 331 GLU A CA 1
ATOM 2397 C C . GLU A 1 331 ? -13.345 3.931 17.841 1.00 89.31 331 GLU A C 1
ATOM 2399 O O . GLU A 1 331 ? -12.487 3.099 17.522 1.00 89.31 331 GLU A O 1
ATOM 2404 N N . PHE A 1 332 ? -13.270 4.636 18.971 1.00 93.44 332 PHE A N 1
ATOM 2405 C CA . PHE A 1 332 ? -12.165 4.536 19.921 1.00 93.44 332 PHE A CA 1
ATOM 2406 C C . PHE A 1 332 ? -12.564 3.724 21.156 1.00 93.44 332 PHE A C 1
ATOM 2408 O O . PHE A 1 332 ? -13.654 3.888 21.698 1.00 93.44 332 PHE A O 1
ATOM 2415 N N . CYS A 1 333 ? -11.654 2.854 21.591 1.00 96.06 333 CYS A N 1
ATOM 2416 C CA . CYS A 1 333 ? -11.783 1.973 22.743 1.00 96.06 333 CYS A CA 1
ATOM 2417 C C . CYS A 1 333 ? -10.687 2.252 23.776 1.00 96.06 333 CYS A C 1
ATOM 2419 O O . CYS A 1 333 ? -9.890 1.380 24.129 1.00 96.06 333 CYS A O 1
ATOM 2421 N N . GLY A 1 334 ? -10.657 3.493 24.246 1.00 95.75 334 GLY A N 1
ATOM 2422 C CA . GLY A 1 334 ? -9.840 3.961 25.353 1.00 95.75 334 GLY A CA 1
ATOM 2423 C C . GLY A 1 334 ? -8.381 4.186 24.988 1.00 95.75 334 GLY A C 1
ATOM 2424 O O . GLY A 1 334 ? -8.044 4.603 23.881 1.00 95.75 334 GLY A O 1
ATOM 2425 N N . GLY A 1 335 ? -7.515 3.930 25.961 1.00 95.00 335 GLY A N 1
ATOM 2426 C CA . GLY A 1 335 ? -6.067 4.032 25.850 1.00 95.00 335 GLY A CA 1
ATOM 2427 C C . GLY A 1 335 ? -5.365 3.388 27.038 1.00 95.00 335 GLY A C 1
ATOM 2428 O O . GLY A 1 335 ? -5.970 2.638 27.797 1.00 95.00 335 GLY A O 1
ATOM 2429 N N . SER A 1 336 ? -4.076 3.670 27.226 1.00 94.25 336 SER A N 1
ATOM 2430 C CA . SER A 1 336 ? -3.358 3.209 28.422 1.00 94.25 336 SER A CA 1
ATOM 2431 C C . SER A 1 336 ? -3.852 3.962 29.662 1.00 94.25 336 SER A C 1
ATOM 2433 O O . SER A 1 336 ? -3.594 5.164 29.786 1.00 94.25 336 SER A O 1
ATOM 2435 N N . ASN A 1 337 ? -4.531 3.269 30.586 1.00 93.25 337 ASN A N 1
ATOM 2436 C CA . ASN A 1 337 ? -5.164 3.863 31.772 1.00 93.25 337 ASN A CA 1
ATOM 2437 C C . ASN A 1 337 ? -6.188 4.954 31.395 1.00 93.25 337 ASN A C 1
ATOM 2439 O O . ASN A 1 337 ? -6.191 6.056 31.968 1.00 93.25 337 ASN A O 1
ATOM 2443 N N . ARG A 1 338 ? -6.983 4.701 30.353 1.00 95.44 338 ARG A N 1
ATOM 2444 C CA . ARG A 1 338 ? -7.934 5.651 29.756 1.00 95.44 338 ARG A CA 1
ATOM 2445 C C . ARG A 1 338 ? -9.168 4.910 29.251 1.00 95.44 338 ARG A C 1
ATOM 2447 O O . ARG A 1 338 ? -9.051 4.033 28.402 1.00 95.44 338 ARG A O 1
ATOM 2454 N N . LEU A 1 339 ? -10.342 5.319 29.722 1.00 96.19 339 LEU A N 1
ATOM 2455 C CA . LEU A 1 339 ? -11.636 4.737 29.363 1.00 96.19 339 LEU A CA 1
ATOM 2456 C C . LEU A 1 339 ? -12.464 5.737 28.551 1.00 96.19 339 LEU A C 1
ATOM 2458 O O . LEU A 1 339 ? -12.720 6.838 29.040 1.00 96.19 339 LEU A O 1
ATOM 2462 N N . ASN A 1 340 ? -12.961 5.350 27.372 1.00 97.62 340 ASN A N 1
ATOM 2463 C CA . ASN A 1 340 ? -14.152 6.017 26.825 1.00 97.62 340 ASN A CA 1
ATOM 2464 C C . ASN A 1 340 ? -15.364 5.498 27.602 1.00 97.62 340 ASN A C 1
ATOM 2466 O O . ASN A 1 340 ? -15.559 4.284 27.668 1.00 97.62 340 ASN A O 1
ATOM 2470 N N . ILE A 1 341 ? -16.158 6.394 28.192 1.00 96.44 341 ILE A N 1
ATOM 2471 C CA . ILE A 1 341 ? -17.302 6.032 29.035 1.00 96.44 341 ILE A CA 1
ATOM 2472 C C . ILE A 1 341 ? -18.615 6.254 28.298 1.00 96.44 341 ILE A C 1
ATOM 2474 O O . ILE A 1 341 ? -18.837 7.287 27.671 1.00 96.44 341 ILE A O 1
ATOM 2478 N N . TYR A 1 342 ? -19.521 5.300 28.466 1.00 97.06 342 TYR A N 1
ATOM 2479 C CA . TYR A 1 342 ? -20.881 5.318 27.957 1.00 97.06 342 TYR A CA 1
ATOM 2480 C C . TYR A 1 342 ? -21.837 5.008 29.106 1.00 97.06 342 TYR A C 1
ATOM 2482 O O . TYR A 1 342 ? -21.538 4.168 29.953 1.00 97.06 342 TYR A O 1
ATOM 2490 N N . ALA A 1 343 ? -22.989 5.674 29.160 1.00 94.38 343 ALA A N 1
ATOM 2491 C CA . ALA A 1 343 ? -23.967 5.410 30.217 1.00 94.38 343 ALA A CA 1
ATOM 2492 C C . ALA A 1 343 ? -25.414 5.576 29.749 1.00 94.38 343 ALA A C 1
ATOM 2494 O O . ALA A 1 343 ? -25.705 6.471 28.947 1.00 94.38 343 ALA A O 1
ATOM 2495 N N . SER A 1 344 ? -26.316 4.758 30.302 1.00 88.12 344 SER A N 1
ATOM 2496 C CA . SER A 1 344 ? -27.764 4.916 30.156 1.00 88.12 344 SER A CA 1
ATOM 2497 C C . SER A 1 344 ? -28.279 5.979 31.137 1.00 88.12 344 SER A C 1
ATOM 2499 O O . SER A 1 344 ? -28.379 5.727 32.338 1.00 88.12 344 SER A O 1
ATOM 2501 N N . GLY A 1 345 ? -28.589 7.184 30.647 1.00 70.81 345 GLY A N 1
ATOM 2502 C CA . GLY A 1 345 ? -29.072 8.310 31.467 1.00 70.81 345 GLY A CA 1
ATOM 2503 C C . GLY A 1 345 ? -27.993 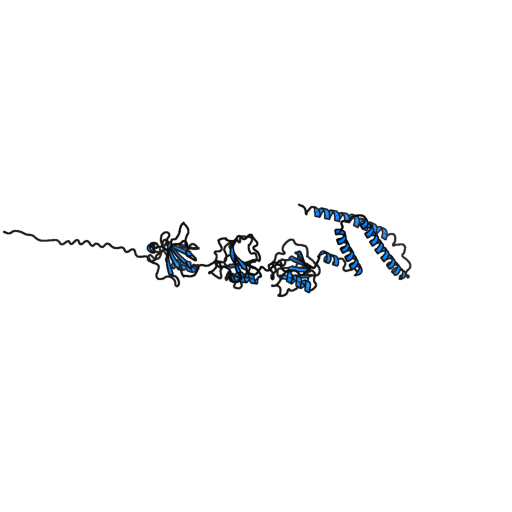9.305 31.935 1.00 70.81 345 GLY A C 1
ATOM 2504 O O . GLY A 1 345 ? -26.908 9.403 31.351 1.00 70.81 345 GLY A O 1
ATOM 2505 N N . SER A 1 346 ? -28.308 10.125 32.950 1.00 61.88 346 SER A N 1
ATOM 2506 C CA . SER A 1 346 ? -27.371 11.118 33.504 1.00 61.88 346 SER A CA 1
ATOM 2507 C C . SER A 1 346 ? -26.483 10.517 34.601 1.00 61.88 346 SER A C 1
ATOM 2509 O O . SER A 1 346 ? -26.981 9.898 35.544 1.00 61.88 346 SER A O 1
ATOM 2511 N N . LEU A 1 347 ? -25.167 10.745 34.514 1.00 56.31 347 LEU A N 1
ATOM 2512 C CA . LEU A 1 347 ? -24.187 10.338 35.534 1.00 56.31 347 LEU A CA 1
ATOM 2513 C C . LEU A 1 347 ? -24.450 11.020 36.888 1.00 56.31 347 LEU A C 1
ATOM 2515 O O . LEU A 1 347 ? -24.219 10.414 37.931 1.00 56.31 347 LEU A O 1
ATOM 2519 N N . THR A 1 348 ? -25.003 12.239 36.890 1.00 48.97 348 THR A N 1
ATOM 2520 C CA . THR A 1 348 ? -25.365 12.967 38.118 1.00 48.97 348 THR A CA 1
ATOM 2521 C C . THR A 1 348 ? -26.447 12.267 38.936 1.00 48.97 348 THR A C 1
ATOM 2523 O O . THR A 1 348 ? -26.399 12.337 40.159 1.00 48.97 348 THR A O 1
ATOM 2526 N N . LEU A 1 349 ? -27.375 11.538 38.304 1.00 45.34 349 LEU A N 1
ATOM 2527 C CA . LEU A 1 349 ? -28.406 10.791 39.033 1.00 45.34 349 LEU A CA 1
ATOM 2528 C C . LEU A 1 349 ? -27.785 9.602 39.789 1.00 45.34 349 LEU A C 1
ATOM 2530 O O . LEU A 1 349 ? -28.098 9.381 40.951 1.00 45.34 349 LEU A O 1
ATOM 2534 N N . HIS A 1 350 ? -26.834 8.894 39.175 1.00 47.88 350 HIS A N 1
ATOM 2535 C CA . HIS A 1 350 ? -26.176 7.724 39.772 1.00 47.88 350 HIS A CA 1
ATOM 2536 C C . HIS A 1 350 ? -25.197 8.088 40.898 1.00 47.88 350 HIS A C 1
ATOM 2538 O O . HIS A 1 350 ? -25.069 7.342 41.864 1.00 47.88 350 HIS A O 1
ATOM 2544 N N . VAL A 1 351 ? -24.541 9.252 40.815 1.00 46.78 351 VAL A N 1
ATOM 2545 C CA . VAL A 1 351 ? -23.712 9.778 41.915 1.00 46.78 351 VAL A CA 1
ATOM 2546 C C . VAL A 1 351 ? -24.580 10.220 43.101 1.00 46.78 351 VAL A C 1
ATOM 2548 O O . VAL A 1 351 ? -24.203 9.984 44.246 1.00 46.78 351 VAL A O 1
ATOM 2551 N N . LEU A 1 352 ? -25.760 10.804 42.848 1.00 40.91 352 LEU A N 1
ATOM 2552 C CA . LEU A 1 352 ? -26.682 11.247 43.901 1.00 40.91 352 LEU A CA 1
ATOM 2553 C C . LEU A 1 352 ? -27.349 10.084 44.654 1.00 40.91 352 LEU A C 1
ATOM 2555 O O . LEU A 1 352 ? -27.548 10.205 45.857 1.00 40.91 352 LEU A O 1
ATOM 2559 N N . PHE A 1 353 ? -27.641 8.951 44.004 1.00 44.34 353 PHE A N 1
ATOM 2560 C CA . PHE A 1 353 ? -28.219 7.780 44.684 1.00 44.34 353 PHE A CA 1
ATOM 2561 C C . PHE A 1 353 ? -27.300 7.204 45.787 1.00 44.34 353 PHE A C 1
ATOM 2563 O O . PHE A 1 353 ? -27.804 6.807 46.834 1.00 44.34 353 PHE A O 1
ATOM 2570 N N . ASN A 1 354 ? -25.971 7.256 45.618 1.00 43.16 354 ASN A N 1
ATOM 2571 C CA . ASN A 1 354 ? -25.005 6.720 46.596 1.00 43.16 354 ASN A CA 1
ATOM 2572 C C . ASN A 1 354 ? -24.800 7.607 47.842 1.00 43.16 354 ASN A C 1
ATOM 2574 O O . ASN A 1 354 ? -24.211 7.161 48.823 1.00 43.16 354 ASN A O 1
ATOM 2578 N N . LEU A 1 355 ? -25.263 8.863 47.839 1.00 40.88 355 LEU A N 1
ATOM 2579 C CA . LEU A 1 355 ? -25.231 9.711 49.041 1.00 40.88 355 LEU A CA 1
ATOM 2580 C C . LEU A 1 355 ? -26.334 9.342 50.051 1.00 40.88 355 LEU A C 1
ATOM 2582 O O . LEU A 1 355 ? -26.292 9.806 51.189 1.00 40.88 355 LEU A O 1
ATOM 2586 N N . PHE A 1 356 ? -27.300 8.501 49.662 1.00 43.03 356 PHE A N 1
ATOM 2587 C CA . PHE A 1 356 ? -28.536 8.263 50.416 1.00 43.03 356 PHE A CA 1
ATOM 2588 C C . PHE A 1 356 ? -28.917 6.778 50.536 1.00 43.03 356 PHE A C 1
ATOM 2590 O O . PHE A 1 356 ? -30.096 6.443 50.682 1.00 43.03 356 PHE A O 1
ATOM 2597 N N . ASP A 1 357 ? -27.938 5.869 50.513 1.00 43.34 357 ASP A N 1
ATOM 2598 C CA . ASP A 1 357 ? -28.186 4.423 50.646 1.00 43.34 357 ASP A CA 1
ATOM 2599 C C . ASP A 1 357 ? -28.876 4.029 51.970 1.00 43.34 357 ASP A C 1
ATOM 2601 O O . ASP A 1 357 ? -29.492 2.968 52.043 1.00 43.34 357 ASP A O 1
ATOM 2605 N N . ASN A 1 358 ? -28.866 4.913 52.975 1.00 42.53 358 ASN A N 1
ATOM 2606 C CA . ASN A 1 358 ? -29.520 4.725 54.276 1.00 42.53 358 ASN A CA 1
ATOM 2607 C C . ASN A 1 358 ? -30.941 5.314 54.387 1.00 42.53 358 ASN A C 1
ATOM 2609 O O . ASN A 1 358 ? -31.480 5.323 55.488 1.00 42.53 358 ASN A O 1
ATOM 2613 N N . LEU A 1 359 ? -31.538 5.828 53.305 1.00 46.44 359 LEU A N 1
ATOM 2614 C CA . LEU A 1 359 ? -32.898 6.382 53.348 1.00 46.44 359 LEU A CA 1
ATOM 2615 C C . LEU A 1 359 ? -33.966 5.371 52.905 1.00 46.44 359 LEU A C 1
ATOM 2617 O O . LEU A 1 359 ? -33.808 4.636 51.920 1.00 46.44 359 LEU A O 1
ATOM 2621 N N . ASP A 1 360 ? -35.076 5.379 53.632 1.00 49.38 360 ASP A N 1
ATOM 2622 C CA . ASP A 1 360 ? -36.255 4.545 53.444 1.00 49.38 360 ASP A CA 1
ATOM 2623 C C . ASP A 1 360 ? -36.931 4.833 52.088 1.00 49.38 360 ASP A C 1
ATOM 2625 O O . ASP A 1 360 ? -36.774 5.896 51.482 1.00 49.38 360 ASP A O 1
ATOM 2629 N N . ASN A 1 361 ? -37.740 3.891 51.588 1.00 45.34 361 ASN A N 1
ATOM 2630 C CA . ASN A 1 361 ? -38.390 4.020 50.272 1.00 45.34 361 ASN A CA 1
ATOM 2631 C C . ASN A 1 361 ? -39.321 5.244 50.150 1.00 45.34 361 ASN A C 1
ATOM 2633 O O . ASN A 1 361 ? -39.524 5.731 49.037 1.00 45.34 361 ASN A O 1
ATOM 2637 N N . LEU A 1 362 ? -39.869 5.751 51.262 1.00 43.91 362 LEU A N 1
ATOM 2638 C CA . LEU A 1 362 ? -40.653 6.990 51.269 1.00 43.91 362 LEU A CA 1
ATOM 2639 C C . LEU A 1 362 ? -39.759 8.218 51.040 1.00 43.91 362 LEU A C 1
ATOM 2641 O O . LEU A 1 362 ? -40.084 9.054 50.201 1.00 43.91 362 LEU A O 1
ATOM 2645 N N . ASP A 1 363 ? -38.606 8.293 51.700 1.00 45.47 363 ASP A N 1
ATOM 2646 C CA . ASP A 1 363 ? -37.679 9.428 51.599 1.00 45.47 363 ASP A CA 1
ATOM 2647 C C . ASP A 1 363 ? -37.027 9.512 50.214 1.00 45.47 363 ASP A C 1
ATOM 2649 O O . ASP A 1 363 ? -36.872 10.597 49.648 1.00 45.47 363 ASP A O 1
ATOM 2653 N N . LYS A 1 364 ? -36.759 8.355 49.595 1.00 48.72 364 LYS A N 1
ATOM 2654 C CA . LYS A 1 364 ? -36.345 8.265 48.185 1.00 48.72 364 LYS A CA 1
ATOM 2655 C C . LYS A 1 364 ? -37.424 8.795 47.233 1.00 48.72 364 LYS A C 1
ATOM 2657 O O . LYS A 1 364 ? -37.098 9.473 46.259 1.00 48.72 364 LYS A O 1
ATOM 2662 N N . PHE A 1 365 ? -38.703 8.539 47.519 1.00 47.19 365 PHE A N 1
ATOM 2663 C CA . PHE A 1 365 ? -39.827 9.037 46.718 1.00 47.19 365 PHE A CA 1
ATOM 2664 C C . PHE A 1 365 ? -39.986 10.561 46.843 1.00 47.19 365 PHE A C 1
ATOM 2666 O O . PHE A 1 365 ? -40.148 11.246 45.831 1.00 47.19 365 PHE A O 1
ATOM 2673 N N . TYR A 1 366 ? -39.845 11.115 48.052 1.00 46.44 366 TYR A N 1
ATOM 2674 C CA . TYR A 1 366 ? -39.876 12.564 48.272 1.00 46.44 366 TYR A CA 1
ATOM 2675 C C . TYR A 1 366 ? -38.689 13.287 47.624 1.00 46.44 366 TYR A C 1
ATOM 2677 O O . TYR A 1 366 ? -38.888 14.346 47.031 1.00 46.44 366 TYR A O 1
ATOM 2685 N N . LEU A 1 367 ? -37.485 12.702 47.636 1.00 48.09 367 LEU A N 1
ATOM 2686 C CA . LEU A 1 367 ? -36.303 13.271 46.977 1.00 48.09 367 LEU A CA 1
ATOM 2687 C C . LEU A 1 367 ? -36.448 13.309 45.443 1.00 48.09 367 LEU A C 1
ATOM 2689 O O . LEU A 1 367 ? -36.082 14.297 44.806 1.00 48.09 367 LEU A O 1
ATOM 2693 N N . ILE A 1 368 ? -37.045 12.270 44.846 1.00 49.53 368 ILE A N 1
ATOM 2694 C CA . ILE A 1 368 ? -37.363 12.224 43.408 1.00 49.53 368 ILE A CA 1
ATOM 2695 C C . ILE A 1 368 ? -38.403 13.290 43.041 1.00 49.53 368 ILE A C 1
ATOM 2697 O O . ILE A 1 368 ? -38.262 13.948 42.008 1.00 49.53 368 ILE A O 1
ATOM 2701 N N . ILE A 1 369 ? -39.429 13.494 43.875 1.00 48.09 369 ILE A N 1
ATOM 2702 C CA . ILE A 1 369 ? -40.407 14.576 43.680 1.00 48.09 369 ILE A CA 1
ATOM 2703 C C . ILE A 1 369 ? -39.712 15.941 43.779 1.00 48.09 369 ILE A C 1
ATOM 2705 O O . ILE A 1 369 ? -39.952 16.803 42.935 1.00 48.09 369 ILE A O 1
ATOM 2709 N N . PHE A 1 370 ? -38.809 16.118 44.749 1.00 45.22 370 PHE A N 1
ATOM 2710 C CA . PHE A 1 370 ? -38.074 17.362 44.989 1.00 45.22 370 PHE A CA 1
ATOM 2711 C C . PHE A 1 370 ? -37.151 17.746 43.819 1.00 45.22 370 PHE A C 1
ATOM 2713 O O . PHE A 1 370 ? -37.173 18.888 43.357 1.00 45.22 370 PHE A O 1
ATOM 2720 N N . LEU A 1 371 ? -36.388 16.787 43.283 1.00 48.91 371 LEU A N 1
ATOM 2721 C CA . LEU A 1 371 ? -35.471 17.006 42.157 1.00 48.91 371 LEU A CA 1
ATOM 2722 C C . LEU A 1 371 ? -36.215 17.239 40.833 1.00 48.91 371 LEU A C 1
ATOM 2724 O O . LEU A 1 371 ? -35.842 18.134 40.075 1.00 48.91 371 LEU A O 1
ATOM 2728 N N . ASN A 1 372 ? -37.314 16.516 40.587 1.00 43.25 372 ASN A N 1
ATOM 2729 C CA . ASN A 1 372 ? -38.167 16.772 39.420 1.00 43.25 372 ASN A CA 1
ATOM 2730 C C . ASN A 1 372 ? -38.874 18.135 39.506 1.00 43.25 372 ASN A C 1
ATOM 2732 O O . ASN A 1 372 ? -39.054 18.800 38.487 1.00 43.25 372 ASN A O 1
ATOM 2736 N N . HIS A 1 373 ? -39.252 18.594 40.707 1.00 44.09 373 HIS A N 1
ATOM 2737 C CA . HIS A 1 373 ? -39.780 19.950 40.892 1.00 44.09 373 HIS A CA 1
ATOM 2738 C C . HIS A 1 373 ? -38.712 21.028 40.682 1.00 44.09 373 HIS A C 1
ATOM 2740 O O . HIS A 1 373 ? -39.021 22.068 40.107 1.00 44.09 373 HIS A O 1
ATOM 2746 N N . HIS A 1 374 ? -37.458 20.782 41.072 1.00 45.56 374 HIS A N 1
ATOM 2747 C CA . HIS A 1 374 ? -36.351 21.711 40.836 1.00 45.56 374 HIS A CA 1
ATOM 2748 C C . HIS A 1 374 ? -36.097 21.943 39.333 1.00 45.56 374 HIS A C 1
ATOM 2750 O O . HIS A 1 374 ? -35.900 23.079 38.904 1.00 45.56 374 HIS A O 1
ATOM 2756 N N . GLU A 1 375 ? -36.177 20.894 38.509 1.00 43.00 375 GLU A N 1
ATOM 2757 C CA . GLU A 1 375 ? -36.010 20.993 37.051 1.00 43.00 375 GLU A CA 1
ATOM 2758 C C . GLU A 1 375 ? -37.193 21.718 36.370 1.00 43.00 375 GLU A C 1
ATOM 2760 O O . GLU A 1 375 ? -36.997 22.520 35.452 1.00 43.00 375 GLU A O 1
ATOM 2765 N N . LEU A 1 376 ? -38.416 21.536 36.889 1.00 40.53 376 LEU A N 1
ATOM 2766 C CA . LEU A 1 376 ? -39.620 22.265 36.459 1.00 40.53 376 LEU A CA 1
ATOM 2767 C C . LEU A 1 376 ? -39.603 23.751 36.867 1.00 40.53 376 LEU A C 1
ATOM 2769 O O . LEU A 1 376 ? -40.068 24.609 36.117 1.00 40.53 376 LEU A O 1
ATOM 2773 N N . LEU A 1 377 ? -39.037 24.077 38.032 1.00 40.66 377 LEU A N 1
ATOM 2774 C CA . LEU A 1 377 ? -38.895 25.452 38.528 1.00 40.66 377 LEU A CA 1
ATOM 2775 C C . LEU A 1 377 ? -37.789 26.223 37.787 1.00 40.66 377 LEU A C 1
ATOM 2777 O O . LEU A 1 377 ? -37.936 27.423 37.541 1.00 40.66 377 LEU A O 1
ATOM 2781 N N . HIS A 1 378 ? -36.737 25.532 37.334 1.00 42.66 378 HIS A N 1
ATOM 2782 C CA . HIS A 1 378 ? -35.669 26.105 36.507 1.00 42.66 378 HIS A CA 1
ATOM 2783 C C . HIS A 1 378 ? -36.168 26.562 35.118 1.00 42.66 378 HIS A C 1
ATOM 2785 O O . HIS A 1 378 ? -35.612 27.489 34.525 1.00 42.66 378 HIS A O 1
ATOM 2791 N N . GLN A 1 379 ? -37.255 25.962 34.613 1.00 41.06 379 GLN A N 1
ATOM 2792 C CA . GLN A 1 379 ? -37.918 26.350 33.358 1.00 41.06 379 GLN A CA 1
ATOM 2793 C C . GLN A 1 379 ? -38.811 27.601 33.501 1.00 41.06 379 GLN A C 1
ATOM 2795 O O . GLN A 1 379 ? -39.064 28.283 32.509 1.00 41.06 379 GLN A O 1
ATOM 2800 N N . LEU A 1 380 ? -39.271 27.939 34.715 1.00 36.00 380 LEU A N 1
ATOM 2801 C CA . LEU A 1 380 ? -40.258 29.007 34.946 1.00 36.00 380 LEU A CA 1
ATOM 2802 C C . LEU A 1 380 ? -39.659 30.376 35.324 1.00 36.00 380 LEU A C 1
ATOM 2804 O O . LEU A 1 380 ? -40.392 31.360 35.307 1.00 36.00 380 LEU A O 1
ATOM 2808 N N . LYS A 1 381 ? -38.353 30.485 35.621 1.00 39.56 381 LYS A N 1
ATOM 2809 C CA . LYS A 1 381 ? -37.653 31.754 35.961 1.00 39.56 381 LYS A CA 1
ATOM 2810 C C . LYS A 1 381 ? -38.413 32.674 36.945 1.00 39.56 381 LYS A C 1
ATOM 2812 O O . LYS A 1 381 ? -38.353 33.896 36.815 1.00 39.56 381 LYS A O 1
ATOM 2817 N N . VAL A 1 382 ? -39.111 32.131 37.943 1.00 39.06 382 VAL A N 1
ATOM 2818 C CA . VAL A 1 382 ? -39.767 32.950 38.979 1.00 39.06 382 VAL A CA 1
ATOM 2819 C C . VAL A 1 382 ? -38.930 32.917 40.256 1.00 39.06 382 VAL A C 1
ATOM 2821 O O . VAL A 1 382 ? -39.007 31.978 41.043 1.00 39.06 382 VAL A O 1
ATOM 2824 N N . TYR A 1 383 ? -38.125 33.958 40.465 1.00 46.16 383 TYR A N 1
ATOM 2825 C CA . TYR A 1 383 ? -37.402 34.192 41.715 1.00 46.16 383 TYR A CA 1
ATOM 2826 C C . TYR A 1 383 ? -38.067 35.333 42.484 1.00 46.16 383 TYR A C 1
ATOM 2828 O O . TYR A 1 383 ? -37.678 36.484 42.322 1.00 46.16 383 TYR A O 1
ATOM 2836 N N . ASP A 1 384 ? -39.059 35.028 43.326 1.00 41.06 384 ASP A N 1
ATOM 2837 C CA . ASP A 1 384 ? -39.376 35.896 44.466 1.00 41.06 384 ASP A CA 1
ATOM 2838 C C . ASP A 1 384 ? -40.137 35.147 45.578 1.00 41.06 384 ASP A C 1
ATOM 2840 O O . ASP A 1 384 ? -40.727 34.101 45.311 1.00 41.06 384 ASP A O 1
ATOM 2844 N N . LYS A 1 385 ? -40.068 35.696 46.805 1.00 36.66 385 LYS A N 1
ATOM 2845 C CA . LYS A 1 385 ? -40.618 35.378 48.159 1.00 36.66 385 LYS A CA 1
ATOM 2846 C C . LYS A 1 385 ? -41.503 34.145 48.437 1.00 36.66 385 LYS A C 1
ATOM 2848 O O . LYS A 1 385 ? -41.557 33.710 49.586 1.00 36.66 385 LYS A O 1
ATOM 2853 N N . LEU A 1 386 ? -42.158 33.544 47.452 1.00 40.09 386 LEU A N 1
ATOM 2854 C CA . LEU A 1 386 ? -42.909 32.294 47.579 1.00 40.09 386 LEU A CA 1
ATOM 2855 C C . LEU A 1 386 ? -41.997 31.098 47.934 1.00 40.09 386 LEU A C 1
ATOM 2857 O O . LEU A 1 386 ? -42.432 30.193 48.643 1.00 40.09 386 LEU A O 1
ATOM 2861 N N . HIS A 1 387 ? -40.716 31.140 47.538 1.00 47.41 387 HIS A N 1
ATOM 2862 C CA . HIS A 1 387 ? -39.710 30.112 47.854 1.00 47.41 387 HIS A CA 1
ATOM 2863 C C . HIS A 1 387 ? -39.470 29.924 49.360 1.00 47.41 387 HIS A C 1
ATOM 2865 O O . HIS A 1 387 ? -39.428 28.787 49.822 1.00 47.41 387 HIS A O 1
ATOM 2871 N N . CYS A 1 388 ? -39.375 31.006 50.143 1.00 41.31 388 CYS A N 1
ATOM 2872 C CA . CYS A 1 388 ? -39.196 30.893 51.596 1.00 41.31 388 CYS A CA 1
ATOM 2873 C C . CYS A 1 388 ? -40.467 30.405 52.297 1.00 41.31 388 CYS A C 1
ATOM 2875 O O . CYS A 1 388 ? -40.373 29.695 53.288 1.00 41.31 388 CYS A O 1
ATOM 2877 N N . ILE A 1 389 ? -41.651 30.751 51.782 1.00 42.97 389 ILE A N 1
ATOM 2878 C CA . ILE A 1 389 ? -42.929 30.339 52.378 1.00 42.97 389 ILE A CA 1
ATOM 2879 C C . ILE A 1 389 ? -43.176 28.848 52.135 1.00 42.97 389 ILE A C 1
ATOM 2881 O O . ILE A 1 389 ? -43.576 28.153 53.059 1.00 42.97 389 ILE A O 1
ATOM 2885 N N . ILE A 1 390 ? -42.883 28.330 50.938 1.00 46.91 390 ILE A N 1
ATOM 2886 C CA . ILE A 1 390 ? -43.020 26.895 50.640 1.00 46.91 390 ILE A CA 1
ATOM 2887 C C . ILE A 1 390 ? -42.010 26.075 51.454 1.00 46.91 390 ILE A C 1
ATOM 2889 O O . ILE A 1 390 ? -42.394 25.071 52.047 1.00 46.91 390 ILE A O 1
ATOM 2893 N N . TYR A 1 391 ? -40.757 26.530 51.563 1.00 47.94 391 TYR A N 1
ATOM 2894 C CA . TYR A 1 391 ? -39.758 25.879 52.417 1.00 47.94 391 TYR A CA 1
ATOM 2895 C C . TYR A 1 391 ? -40.141 25.911 53.902 1.00 47.94 391 TYR A C 1
ATOM 2897 O O . TYR A 1 391 ? -40.027 24.892 54.574 1.00 47.94 391 TYR A O 1
ATOM 2905 N N . LEU A 1 392 ? -40.644 27.041 54.411 1.00 44.56 392 LEU A N 1
ATOM 2906 C CA . LEU A 1 392 ? -41.104 27.170 55.796 1.00 44.56 392 LEU A CA 1
ATOM 2907 C C . LEU A 1 392 ? -42.338 26.296 56.065 1.00 44.56 392 LEU A C 1
ATOM 2909 O O . LEU A 1 392 ? -42.420 25.675 57.116 1.00 44.56 392 LEU A O 1
ATOM 2913 N N . VAL A 1 393 ? -43.276 26.198 55.117 1.00 46.31 393 VAL A N 1
ATOM 2914 C CA . VAL A 1 393 ? -44.471 25.348 55.240 1.00 46.31 393 VAL A CA 1
ATOM 2915 C C . VAL A 1 393 ? -44.094 23.870 55.212 1.00 46.31 393 VAL A C 1
ATOM 2917 O O . VAL A 1 393 ? -44.584 23.130 56.053 1.00 46.31 393 VAL A O 1
ATOM 2920 N N . LEU A 1 394 ? -43.195 23.439 54.321 1.00 46.75 394 LEU A N 1
ATOM 2921 C CA . LEU A 1 394 ? -42.724 22.049 54.261 1.00 46.75 394 LEU A CA 1
ATOM 2922 C C . LEU A 1 394 ? -41.890 21.666 55.495 1.00 46.75 394 LEU A C 1
ATOM 2924 O O . LEU A 1 394 ? -42.063 20.572 56.024 1.00 46.75 394 LEU A O 1
ATOM 2928 N N . TYR A 1 395 ? -41.063 22.587 55.998 1.00 48.00 395 TYR A N 1
ATOM 2929 C CA . TYR A 1 395 ? -40.287 22.423 57.231 1.00 48.00 395 TYR A CA 1
ATOM 2930 C C . TYR A 1 395 ? -41.178 22.378 58.487 1.00 48.00 395 TYR A C 1
ATOM 2932 O O . TYR A 1 395 ? -40.984 21.548 59.372 1.00 48.00 395 TYR A O 1
ATOM 2940 N N . LEU A 1 396 ? -42.214 23.221 58.561 1.00 43.50 396 LEU A N 1
ATOM 2941 C CA . LEU A 1 396 ? -43.200 23.179 59.646 1.00 43.50 396 LEU A CA 1
ATOM 2942 C C . LEU A 1 396 ? -44.097 21.931 59.563 1.00 43.50 396 LEU A C 1
ATOM 2944 O O . LEU A 1 396 ? -44.486 21.401 60.601 1.00 43.50 396 LEU A O 1
ATOM 2948 N N . PHE A 1 397 ? -44.380 21.420 58.359 1.00 43.34 397 PHE A N 1
ATOM 2949 C CA . PHE A 1 397 ? -45.127 20.172 58.157 1.00 43.34 397 PHE A CA 1
ATOM 2950 C C . PHE A 1 397 ? -44.310 18.944 58.586 1.00 43.34 397 PHE A C 1
ATOM 2952 O O . PHE A 1 397 ? -44.857 18.050 59.227 1.00 43.34 397 PHE A O 1
ATOM 2959 N N . SER A 1 398 ? -42.994 18.921 58.324 1.00 47.22 398 SER A N 1
ATOM 2960 C CA . SER A 1 398 ? -42.105 17.856 58.817 1.00 47.22 398 SER A CA 1
ATOM 2961 C C . SER A 1 398 ? -41.937 17.882 60.339 1.00 47.22 398 SER A C 1
ATOM 2963 O O . SER A 1 398 ? -41.824 16.830 60.960 1.00 47.22 398 SER A O 1
ATOM 2965 N N . ILE A 1 399 ? -41.986 19.066 60.963 1.00 45.91 399 ILE A N 1
ATOM 2966 C CA . ILE A 1 399 ? -41.985 19.204 62.430 1.00 45.91 399 ILE A CA 1
ATOM 2967 C C . ILE A 1 399 ? -43.306 18.701 63.038 1.00 45.91 399 ILE A C 1
ATOM 2969 O O . ILE A 1 399 ? -43.281 17.998 64.046 1.00 45.91 399 ILE A O 1
ATOM 2973 N N . PHE A 1 400 ? -44.456 19.005 62.421 1.00 41.47 400 PHE A N 1
ATOM 2974 C CA . PHE A 1 400 ? -45.772 18.563 62.909 1.00 41.47 400 PHE A CA 1
ATOM 2975 C C . PHE A 1 400 ? -45.938 17.035 62.869 1.00 41.47 400 PHE A C 1
ATOM 2977 O O . PHE A 1 400 ? -46.430 16.450 63.828 1.00 41.47 400 PHE A O 1
ATOM 2984 N N . VAL A 1 401 ? -45.460 16.380 61.805 1.00 45.94 401 VAL A N 1
ATOM 2985 C CA . VAL A 1 401 ? -45.505 14.910 61.669 1.00 45.94 401 VAL A CA 1
ATOM 2986 C C . VAL A 1 401 ? -44.575 14.213 62.674 1.00 45.94 401 VAL A C 1
ATOM 2988 O O . VAL A 1 401 ? -44.876 13.113 63.138 1.00 45.94 401 VAL A O 1
ATOM 2991 N N . HIS A 1 402 ? -43.475 14.857 63.077 1.00 45.09 402 HIS A N 1
ATOM 2992 C CA . HIS A 1 402 ? -42.585 14.323 64.110 1.00 45.09 402 HIS A CA 1
ATOM 2993 C C . HIS A 1 402 ? -43.083 14.545 65.547 1.00 45.09 402 HIS A C 1
ATOM 2995 O O . HIS A 1 402 ? -42.719 13.755 66.419 1.00 45.09 402 HIS A O 1
ATOM 3001 N N . LEU A 1 403 ? -43.942 15.538 65.812 1.00 42.88 403 LEU A N 1
ATOM 3002 C CA . LEU A 1 403 ? -44.517 15.751 67.148 1.00 42.88 403 LEU A CA 1
ATOM 3003 C C . LEU A 1 403 ? -45.515 14.647 67.546 1.00 42.88 403 LEU A C 1
ATOM 3005 O O . LEU A 1 403 ? -45.481 14.180 68.685 1.00 42.88 403 LEU A O 1
ATOM 3009 N N . ASP A 1 404 ? -46.353 14.190 66.610 1.00 44.16 404 ASP A N 1
ATOM 3010 C CA . ASP A 1 404 ? -47.328 13.117 66.865 1.00 44.16 404 ASP A CA 1
ATOM 3011 C C . ASP A 1 404 ? -46.638 11.759 67.089 1.00 44.16 404 ASP A C 1
ATOM 3013 O O . ASP A 1 404 ? -47.029 10.994 67.972 1.00 44.16 404 ASP A O 1
ATOM 3017 N N . PHE A 1 405 ? -45.537 11.502 66.374 1.00 40.47 405 PHE A N 1
ATOM 3018 C CA . PHE A 1 405 ? -44.716 10.299 66.549 1.00 40.47 405 PHE A CA 1
ATOM 3019 C C . PHE A 1 405 ? -43.967 10.289 67.896 1.00 40.47 405 PHE A C 1
ATOM 3021 O O . PHE A 1 405 ? -43.849 9.249 68.546 1.00 40.47 405 PHE A O 1
ATOM 3028 N N . PHE A 1 406 ? -43.504 11.454 68.368 1.00 38.94 406 PHE A N 1
ATOM 3029 C CA . PHE A 1 406 ? -42.847 11.577 69.674 1.00 38.94 406 PHE A CA 1
ATOM 3030 C C . PHE A 1 406 ? -43.822 11.445 70.854 1.00 38.94 406 PHE A C 1
ATOM 3032 O O . PHE A 1 406 ? -43.452 10.870 71.879 1.00 38.94 406 PHE A O 1
ATOM 3039 N N . LEU A 1 407 ? -45.072 11.907 70.722 1.00 42.12 407 LEU A N 1
ATOM 3040 C CA . LEU A 1 407 ? -46.115 11.747 71.748 1.00 42.12 407 LEU A CA 1
ATOM 3041 C C . LEU A 1 407 ? -46.570 10.284 71.911 1.00 42.12 407 LEU A C 1
ATOM 3043 O O . LEU A 1 407 ? -46.875 9.849 73.026 1.00 42.12 407 LEU A O 1
ATOM 3047 N N . GLU A 1 408 ? -46.557 9.495 70.833 1.00 41.78 408 GLU A N 1
ATOM 3048 C CA . GLU A 1 408 ? -46.810 8.046 70.869 1.00 41.78 408 GLU A CA 1
ATOM 3049 C C . GLU A 1 408 ? -45.646 7.258 71.499 1.00 41.78 408 GLU A C 1
ATOM 3051 O O . GLU A 1 408 ? -45.864 6.279 72.222 1.00 41.78 408 GLU A O 1
ATOM 3056 N N . LEU A 1 409 ? -44.408 7.730 71.308 1.00 37.69 409 LEU A N 1
ATOM 3057 C CA . LEU A 1 409 ? -43.220 7.181 71.967 1.00 37.69 409 LEU A CA 1
ATOM 3058 C C . LEU A 1 409 ? -43.203 7.509 73.475 1.00 37.69 409 LEU A C 1
ATOM 3060 O O . LEU A 1 409 ? -42.900 6.642 74.296 1.00 37.69 409 LEU A O 1
ATOM 3064 N N . PHE A 1 410 ? -43.601 8.730 73.857 1.00 38.50 410 PHE A N 1
ATOM 3065 C CA . PHE A 1 410 ? -43.675 9.173 75.257 1.00 38.50 410 PHE A CA 1
ATOM 3066 C C . PHE A 1 410 ? -44.787 8.477 76.055 1.00 38.50 410 PHE A C 1
ATOM 3068 O O . PHE A 1 410 ? -44.584 8.138 77.223 1.00 38.50 410 PHE A O 1
ATOM 3075 N N . ASN A 1 411 ? -45.941 8.187 75.443 1.00 40.38 411 ASN A N 1
ATOM 3076 C CA . ASN A 1 411 ? -47.008 7.426 76.108 1.00 40.38 411 ASN A CA 1
ATOM 3077 C C . ASN A 1 411 ? -46.612 5.970 76.425 1.00 40.38 411 ASN A C 1
ATOM 3079 O O . ASN A 1 411 ? -47.189 5.372 77.334 1.00 40.38 411 ASN A O 1
ATOM 3083 N N . ASN A 1 412 ? -45.600 5.429 75.738 1.00 39.31 412 ASN A N 1
ATOM 3084 C CA . ASN A 1 412 ? -45.067 4.083 75.963 1.00 39.31 412 ASN A CA 1
ATOM 3085 C C . ASN A 1 412 ? -43.881 4.022 76.948 1.00 39.31 412 ASN A C 1
ATOM 3087 O O . ASN A 1 412 ? -43.463 2.928 77.321 1.00 39.31 412 ASN A O 1
ATOM 3091 N N . LEU A 1 413 ? -43.364 5.161 77.426 1.00 36.88 413 LEU A N 1
ATOM 3092 C CA . LEU A 1 413 ? -42.191 5.239 78.315 1.00 36.88 413 LEU A CA 1
ATOM 3093 C C . LEU A 1 413 ? -42.526 5.755 79.728 1.00 36.88 413 LEU A C 1
ATOM 3095 O O . LEU A 1 413 ? -41.709 6.379 80.399 1.00 36.88 413 LEU A O 1
ATOM 3099 N N . LYS A 1 414 ? -43.724 5.439 80.234 1.00 33.94 414 LYS A N 1
ATOM 3100 C CA . LYS A 1 414 ? -44.236 5.852 81.560 1.00 33.94 414 LYS A CA 1
ATOM 3101 C C . LYS A 1 414 ? -43.597 5.175 82.789 1.00 33.94 414 LYS A C 1
ATOM 3103 O O . LYS A 1 414 ? -44.230 5.073 83.838 1.00 33.94 414 LYS A O 1
ATOM 3108 N N . HIS A 1 415 ? -42.343 4.753 82.713 1.00 40.50 415 HIS A N 1
ATOM 3109 C CA . HIS A 1 415 ? -41.591 4.305 83.883 1.00 40.50 415 HIS A CA 1
ATOM 3110 C C . HIS A 1 415 ? -40.146 4.751 83.754 1.00 40.50 415 HIS A C 1
ATOM 3112 O O . HIS A 1 415 ? -39.373 4.045 83.136 1.00 40.50 415 HIS A O 1
ATOM 3118 N N . TYR A 1 416 ? -39.818 5.923 84.293 1.00 33.88 416 TYR A N 1
ATOM 3119 C CA . TYR A 1 416 ? -38.580 6.260 85.009 1.00 33.88 416 TYR A CA 1
ATOM 3120 C C . TYR A 1 416 ? -38.619 7.778 85.235 1.00 33.88 416 TYR A C 1
ATOM 3122 O O . TYR A 1 416 ? -38.410 8.569 84.321 1.00 33.88 416 TYR A O 1
ATOM 3130 N N . GLU A 1 417 ? -38.999 8.187 86.446 1.00 35.56 417 GLU A N 1
ATOM 3131 C CA . GLU A 1 417 ? -38.933 9.586 86.871 1.00 35.56 417 GLU A CA 1
ATOM 3132 C C . GLU A 1 417 ? -37.472 10.058 86.942 1.00 35.56 417 GLU A C 1
ATOM 3134 O O . GLU A 1 417 ? -36.583 9.265 87.257 1.00 35.56 417 GLU A O 1
ATOM 3139 N N . HIS A 1 418 ? -37.293 11.373 86.750 1.00 42.16 418 HIS A N 1
ATOM 3140 C CA . HIS A 1 418 ? -36.077 12.188 86.905 1.00 42.16 418 HIS A CA 1
ATOM 3141 C C . HIS A 1 418 ? -35.180 12.324 85.662 1.00 42.16 418 HIS A C 1
ATOM 3143 O O . HIS A 1 418 ? -34.305 11.498 85.483 1.00 42.16 418 HIS A O 1
ATOM 3149 N N . TYR A 1 419 ? -35.365 13.385 84.851 1.00 36.12 419 TYR A N 1
ATOM 3150 C CA . TYR A 1 419 ? -34.299 14.181 84.183 1.00 36.12 419 TYR A CA 1
ATOM 3151 C C . TYR A 1 419 ? -34.866 15.350 83.328 1.00 36.12 419 TYR A C 1
ATOM 3153 O O . TYR A 1 419 ? -34.450 15.572 82.197 1.00 36.12 419 TYR A O 1
ATOM 3161 N N . GLU A 1 420 ? -35.810 16.143 83.851 1.00 36.03 420 GLU A N 1
ATOM 3162 C CA . GLU A 1 420 ? -36.480 17.201 83.059 1.00 36.03 420 GLU A CA 1
ATOM 3163 C C . GLU A 1 420 ? -35.852 18.611 83.154 1.00 36.03 420 GLU A C 1
ATOM 3165 O O . GLU A 1 420 ? -36.414 19.568 82.637 1.00 36.03 420 GLU A O 1
ATOM 3170 N N . GLN A 1 421 ? -34.684 18.788 83.783 1.00 35.31 421 GLN A N 1
ATOM 3171 C CA . GLN A 1 421 ? -34.118 20.135 84.016 1.00 35.31 421 GLN A CA 1
ATOM 3172 C C . GLN A 1 421 ? -32.722 20.404 83.437 1.00 35.31 421 GLN A C 1
ATOM 3174 O O . GLN A 1 421 ? -32.188 21.482 83.661 1.00 35.31 421 GLN A O 1
ATOM 3179 N N . LEU A 1 422 ? -32.140 19.489 82.654 1.00 32.66 422 LEU A N 1
ATOM 3180 C CA . LEU A 1 422 ? -30.796 19.674 82.071 1.00 32.66 422 LEU A CA 1
ATOM 3181 C C . LEU A 1 422 ? -30.758 19.788 80.539 1.00 32.66 422 LEU A C 1
ATOM 3183 O O . LEU A 1 422 ? -29.715 20.115 79.996 1.00 32.66 422 LEU A O 1
ATOM 3187 N N . PHE A 1 423 ? -31.866 19.554 79.827 1.00 33.50 423 PHE A N 1
ATOM 3188 C CA . PHE A 1 423 ? -31.843 19.470 78.355 1.00 33.50 423 PHE A CA 1
ATOM 3189 C C . PHE A 1 423 ? -32.295 20.748 77.628 1.00 33.50 423 PHE A C 1
ATOM 3191 O O . PHE A 1 423 ? -32.187 20.832 76.408 1.00 33.50 423 PHE A O 1
ATOM 3198 N N . HIS A 1 424 ? -32.819 21.740 78.354 1.00 38.78 424 HIS A N 1
ATOM 3199 C CA . HIS A 1 424 ? -33.496 22.882 77.732 1.00 38.78 424 HIS A CA 1
ATOM 3200 C C . HIS A 1 424 ? -32.604 24.116 77.509 1.00 38.78 424 HIS A C 1
ATOM 3202 O O . HIS A 1 424 ? -32.995 24.988 76.735 1.00 38.78 424 HIS A O 1
ATOM 3208 N N . GLU A 1 425 ? -31.419 24.183 78.129 1.00 34.97 425 GLU A N 1
ATOM 3209 C CA . GLU A 1 425 ? -30.476 25.300 77.941 1.00 34.97 425 GLU A CA 1
ATOM 3210 C C . GLU A 1 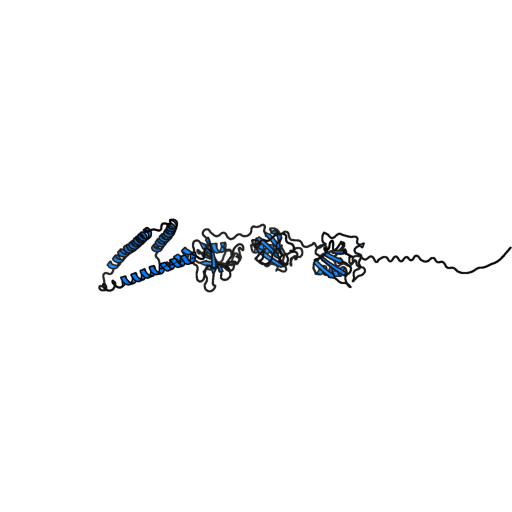425 ? -29.374 24.985 76.907 1.00 34.97 425 GLU A C 1
ATOM 3212 O O . GLU A 1 425 ? -29.071 25.844 76.087 1.00 34.97 425 GLU A O 1
ATOM 3217 N N . ASP A 1 426 ? -28.885 23.742 76.801 1.00 35.78 426 ASP A N 1
ATOM 3218 C CA . ASP A 1 426 ? -27.800 23.395 75.854 1.00 35.78 426 ASP A CA 1
ATOM 3219 C C . ASP A 1 426 ? -28.257 23.224 74.385 1.00 35.78 426 ASP A C 1
ATOM 3221 O O . ASP A 1 426 ? -27.457 23.335 73.454 1.00 35.78 426 ASP A O 1
ATOM 3225 N N . PHE A 1 427 ? -29.548 22.967 74.138 1.00 38.19 427 PHE A N 1
ATOM 3226 C CA . PHE A 1 427 ? -30.065 22.720 72.782 1.00 38.19 427 PHE A CA 1
ATOM 3227 C C . PHE A 1 427 ? -30.192 24.006 71.947 1.00 38.19 427 PHE A C 1
ATOM 3229 O O . PHE A 1 427 ? -30.090 23.973 70.722 1.00 38.19 427 PHE A O 1
ATOM 3236 N N . HIS A 1 428 ? -30.403 25.156 72.589 1.00 39.91 428 HIS A N 1
ATOM 3237 C CA . HIS A 1 428 ? -30.674 26.406 71.876 1.00 39.91 428 HIS A CA 1
ATOM 3238 C C . HIS A 1 428 ? -29.396 27.089 71.356 1.00 39.91 428 HIS A C 1
ATOM 3240 O O . HIS A 1 428 ? -29.429 27.714 70.292 1.00 39.91 428 HIS A O 1
ATOM 3246 N N . ASP A 1 429 ? -28.265 26.905 72.043 1.00 39.28 429 ASP A N 1
ATOM 3247 C CA . ASP A 1 429 ? -26.984 27.514 71.664 1.00 39.28 429 ASP A CA 1
ATOM 3248 C C . ASP A 1 429 ? -26.283 26.751 70.525 1.00 39.28 429 ASP A C 1
ATOM 3250 O O . ASP A 1 429 ? -25.721 27.366 69.616 1.00 39.28 429 ASP A O 1
ATOM 3254 N N . TYR A 1 430 ? -26.414 25.419 70.471 1.00 39.16 430 TYR A N 1
ATOM 3255 C CA . TYR A 1 430 ? -25.779 24.595 69.429 1.00 39.16 430 TYR A CA 1
ATOM 3256 C C . TYR A 1 430 ? -26.371 24.825 68.022 1.00 39.16 430 TYR A C 1
ATOM 3258 O O . TYR A 1 430 ? -25.684 24.704 67.005 1.00 39.16 430 TYR A O 1
ATOM 3266 N N . HIS A 1 431 ? -27.652 25.198 67.939 1.00 44.56 431 HIS A N 1
ATOM 3267 C CA . HIS A 1 431 ? -28.341 25.404 66.662 1.00 44.56 431 HIS A CA 1
ATOM 3268 C C . HIS A 1 431 ? -28.179 26.820 66.086 1.00 44.56 431 HIS A C 1
ATOM 3270 O O . HIS A 1 431 ? -28.319 27.000 64.873 1.00 44.56 431 HIS A O 1
ATOM 3276 N N . HIS A 1 432 ? -27.815 27.808 66.908 1.00 43.28 432 HIS A N 1
ATOM 3277 C CA . HIS A 1 432 ? -27.545 29.168 66.437 1.00 43.28 432 HIS A CA 1
ATOM 3278 C C . HIS A 1 432 ? -26.154 29.283 65.781 1.00 43.28 432 HIS A C 1
ATOM 3280 O O . HIS A 1 432 ? -26.005 29.959 64.760 1.00 43.28 432 HIS A O 1
ATOM 3286 N N . GLU A 1 433 ? -25.149 28.554 66.285 1.00 40.38 433 GLU A N 1
ATOM 3287 C CA . GLU A 1 433 ? -23.820 28.478 65.655 1.00 40.38 433 GLU A CA 1
ATOM 3288 C C . GLU A 1 433 ? -23.840 27.711 64.323 1.00 40.38 433 GLU A C 1
ATOM 3290 O O . GLU A 1 433 ? -23.168 28.108 63.369 1.00 40.38 433 GLU A O 1
ATOM 3295 N N . LEU A 1 434 ? -24.671 26.667 64.203 1.00 40.16 434 LEU A N 1
ATOM 3296 C CA . LEU A 1 434 ? -24.834 25.919 62.951 1.00 40.16 434 LEU A CA 1
ATOM 3297 C C . LEU A 1 434 ? -25.501 26.772 61.852 1.00 40.16 434 LEU A C 1
ATOM 3299 O O . LEU A 1 434 ? -25.136 26.678 60.680 1.00 40.16 434 LEU A O 1
ATOM 3303 N N . PHE A 1 435 ? -26.446 27.640 62.225 1.00 39.94 435 PHE A N 1
ATOM 3304 C CA . PHE A 1 435 ? -27.108 28.569 61.306 1.00 39.94 435 PHE A CA 1
ATOM 3305 C C . PHE A 1 435 ? -26.162 29.681 60.813 1.00 39.94 435 PHE A C 1
ATOM 3307 O O . PHE A 1 435 ? -26.131 29.973 59.615 1.00 39.94 435 PHE A O 1
ATOM 3314 N N . GLU A 1 436 ? -25.327 30.252 61.691 1.00 42.59 436 GLU A N 1
ATOM 3315 C CA . GLU A 1 436 ? -24.260 31.194 61.301 1.00 42.59 436 GLU A CA 1
ATOM 3316 C C . GLU A 1 436 ? -23.186 30.524 60.424 1.00 42.59 436 GLU A C 1
ATOM 3318 O O . GLU A 1 436 ? -22.709 31.137 59.465 1.00 42.59 436 GLU A O 1
ATOM 3323 N N . TYR A 1 437 ? -22.848 29.256 60.690 1.00 41.62 437 TYR A N 1
ATOM 3324 C CA . TYR A 1 437 ? -21.912 28.467 59.885 1.00 41.62 437 TYR A CA 1
ATOM 3325 C C . TYR A 1 437 ? -22.433 28.246 58.457 1.00 41.62 437 TYR A C 1
ATOM 3327 O O . TYR A 1 437 ? -21.748 28.579 57.488 1.00 41.62 437 TYR A O 1
ATOM 3335 N N . TYR A 1 438 ? -23.673 27.775 58.293 1.00 39.62 438 TYR A N 1
ATOM 3336 C CA . TYR A 1 438 ? -24.249 27.572 56.960 1.00 39.62 438 TYR A CA 1
ATOM 3337 C C . TYR A 1 438 ? -24.469 28.892 56.205 1.00 39.62 438 TYR A C 1
ATOM 3339 O O . TYR A 1 438 ? -24.198 28.945 55.007 1.00 39.62 438 TYR A O 1
ATOM 3347 N N . CYS A 1 439 ? -24.856 29.979 56.882 1.00 39.59 439 CYS A N 1
ATOM 3348 C CA . CYS A 1 439 ? -25.012 31.294 56.250 1.00 39.59 439 CYS A CA 1
ATOM 3349 C C . CYS A 1 439 ? -23.672 31.942 55.842 1.00 39.59 439 CYS A C 1
ATOM 3351 O O . CYS A 1 439 ? -23.593 32.527 54.761 1.00 39.59 439 CYS A O 1
ATOM 3353 N N . ARG A 1 440 ? -22.595 31.813 56.637 1.00 37.41 440 ARG A N 1
ATOM 3354 C CA . ARG A 1 440 ? -21.255 32.322 56.264 1.00 37.41 440 ARG A CA 1
ATOM 3355 C C . ARG A 1 440 ? -20.601 31.518 55.144 1.00 37.41 440 ARG A C 1
ATOM 3357 O O . ARG A 1 440 ? -19.886 32.093 54.327 1.00 37.41 440 ARG A O 1
ATOM 3364 N N . HIS A 1 441 ? -20.854 30.212 55.075 1.00 40.00 441 HIS A N 1
ATOM 3365 C CA . HIS A 1 441 ? -20.276 29.343 54.048 1.00 40.00 441 HIS A CA 1
ATOM 3366 C C . HIS A 1 441 ? -21.087 29.302 52.736 1.00 40.00 441 HIS A C 1
ATOM 3368 O O . HIS A 1 441 ? -20.552 28.880 51.711 1.00 40.00 441 HIS A O 1
ATOM 3374 N N . PHE A 1 442 ? -22.322 29.821 52.712 1.00 38.69 442 PHE A N 1
ATOM 3375 C CA . PHE A 1 442 ? -23.116 29.976 51.482 1.00 38.69 442 PHE A CA 1
ATOM 3376 C C . PHE A 1 442 ? -22.588 31.095 50.562 1.00 38.69 442 PHE A C 1
ATOM 3378 O O . PHE A 1 442 ? -22.689 30.996 49.340 1.00 38.69 442 PHE A O 1
ATOM 3385 N N . VAL A 1 443 ? -21.943 32.126 51.125 1.00 37.53 443 VAL A N 1
ATOM 3386 C CA . VAL A 1 443 ? -21.316 33.222 50.354 1.00 37.53 443 VAL A CA 1
ATOM 3387 C C . VAL A 1 443 ? -20.099 32.724 49.559 1.00 37.53 443 VAL A C 1
ATOM 3389 O O . VAL A 1 443 ? -19.865 33.155 48.433 1.00 37.53 443 VAL A O 1
ATOM 3392 N N . ILE A 1 444 ? -19.395 31.711 50.074 1.00 35.84 444 ILE A N 1
ATOM 3393 C CA . ILE A 1 444 ? -18.227 31.106 49.413 1.00 35.84 444 ILE A CA 1
ATOM 3394 C C . ILE A 1 444 ? -18.637 30.339 48.138 1.00 35.84 444 ILE A C 1
ATOM 3396 O O . ILE A 1 444 ? -17.870 30.277 47.178 1.00 35.84 444 ILE A O 1
ATOM 3400 N N . PHE A 1 445 ? -19.867 29.816 48.074 1.00 34.62 445 PHE A N 1
ATOM 3401 C CA . PHE A 1 445 ? -20.383 29.154 46.871 1.00 34.62 445 PHE A CA 1
ATOM 3402 C C . PHE A 1 445 ? -20.801 30.135 45.765 1.00 34.62 445 PHE A C 1
ATOM 3404 O O . PHE A 1 445 ? -20.720 29.783 44.588 1.00 34.62 445 PHE A O 1
ATOM 3411 N N . GLN A 1 446 ? -21.185 31.371 46.104 1.00 37.03 446 GLN A N 1
ATOM 3412 C CA . GLN A 1 446 ? -21.460 32.409 45.104 1.00 37.03 446 GLN A CA 1
ATOM 3413 C C . GLN A 1 446 ? -20.172 32.965 44.474 1.00 37.03 446 GLN A C 1
ATOM 3415 O O . GLN A 1 446 ? -20.132 33.141 43.256 1.00 37.03 446 GLN A O 1
ATOM 3420 N N . ASP A 1 447 ? -19.095 33.136 45.245 1.00 32.41 447 ASP A N 1
ATOM 3421 C CA . ASP A 1 447 ? -17.829 33.669 44.714 1.00 32.41 447 ASP A CA 1
ATOM 3422 C C . ASP A 1 447 ? -17.052 32.652 43.857 1.00 32.41 447 ASP A C 1
ATOM 3424 O O . ASP A 1 447 ? -16.392 33.028 42.884 1.00 32.41 447 ASP A O 1
ATOM 3428 N N . ILE A 1 448 ? -17.191 31.349 44.127 1.00 36.34 448 ILE A N 1
ATOM 3429 C CA . ILE A 1 448 ? -16.609 30.292 43.280 1.00 36.34 448 ILE A CA 1
ATOM 3430 C C . ILE A 1 448 ? -17.352 30.180 41.937 1.00 36.34 448 ILE A C 1
ATOM 3432 O O . ILE A 1 448 ? -16.723 29.956 40.903 1.00 36.34 448 ILE A O 1
ATOM 3436 N N . ILE A 1 449 ? -18.670 30.411 41.906 1.00 38.09 449 ILE A N 1
ATOM 3437 C CA . ILE A 1 449 ? -19.456 30.391 40.660 1.00 38.09 449 ILE A CA 1
ATOM 3438 C C . ILE A 1 449 ? -19.197 31.649 39.806 1.00 38.09 449 ILE A C 1
ATOM 3440 O O . ILE A 1 449 ? -19.169 31.551 38.577 1.00 38.09 449 ILE A O 1
ATOM 3444 N N . VAL A 1 450 ? -18.906 32.804 40.419 1.00 37.28 450 VAL A N 1
ATOM 3445 C CA . VAL A 1 450 ? -18.495 34.024 39.692 1.00 37.28 450 VAL A CA 1
ATOM 3446 C C . VAL A 1 450 ? -17.060 33.913 39.147 1.00 37.28 450 VAL A C 1
ATOM 3448 O O . VAL A 1 450 ? -16.802 34.358 38.028 1.00 37.28 450 VAL A O 1
ATOM 3451 N N . LEU A 1 451 ? -16.141 33.239 39.852 1.00 32.41 451 LEU A N 1
ATOM 3452 C CA . LEU A 1 451 ? -14.781 32.967 39.354 1.00 32.41 451 LEU A CA 1
ATOM 3453 C C . LEU A 1 451 ? -14.740 31.939 38.208 1.00 32.41 451 LEU A C 1
ATOM 3455 O O . LEU A 1 451 ? -13.873 32.029 37.338 1.00 32.41 451 LEU A O 1
ATOM 3459 N N . ILE A 1 452 ? -15.697 31.009 38.146 1.00 36.62 452 ILE A N 1
ATOM 3460 C CA . ILE A 1 452 ? -15.827 30.064 37.022 1.00 36.62 452 ILE A CA 1
ATOM 3461 C C . ILE A 1 452 ? -16.424 30.748 35.773 1.00 36.62 452 ILE A C 1
ATOM 3463 O O . ILE A 1 452 ? -16.121 30.340 34.653 1.00 36.62 452 ILE A O 1
ATOM 3467 N N . HIS A 1 453 ? -17.186 31.839 35.923 1.00 36.62 453 HIS A N 1
ATOM 3468 C CA . HIS A 1 453 ? -17.748 32.589 34.788 1.00 36.62 453 HIS A CA 1
ATOM 3469 C C . HIS A 1 453 ? -16.746 33.517 34.067 1.00 36.62 453 HIS A C 1
ATOM 3471 O O . HIS A 1 453 ? -16.985 33.867 32.914 1.00 36.62 453 HIS A O 1
ATOM 3477 N N . PHE A 1 454 ? -15.606 33.875 34.675 1.00 35.31 454 PHE A N 1
ATOM 3478 C CA . PHE A 1 454 ? -14.593 34.737 34.034 1.00 35.31 454 PHE A CA 1
ATOM 3479 C C . PHE A 1 454 ? -13.547 33.994 33.182 1.00 35.31 454 PHE A C 1
ATOM 3481 O O . PHE A 1 454 ? -12.808 34.643 32.449 1.00 35.31 454 PHE A O 1
ATOM 3488 N N . ASN A 1 455 ? -13.499 32.656 33.217 1.00 37.22 455 ASN A N 1
ATOM 3489 C CA . ASN A 1 455 ? -12.558 31.852 32.415 1.00 37.22 455 ASN A CA 1
ATOM 3490 C C . ASN A 1 455 ? -13.199 31.135 31.211 1.00 37.22 455 ASN A C 1
ATOM 3492 O O . ASN A 1 455 ? -12.537 30.327 30.567 1.00 37.22 455 ASN A O 1
ATOM 3496 N N . TYR A 1 456 ? -14.468 31.419 30.892 1.00 36.75 456 TYR A N 1
ATOM 3497 C CA . TYR A 1 456 ? -15.174 30.816 29.747 1.00 36.75 456 TYR A CA 1
ATOM 3498 C C . TYR A 1 456 ? -15.704 31.822 28.709 1.00 36.75 456 TYR A C 1
ATOM 3500 O O . TYR A 1 456 ? -16.361 31.422 27.752 1.00 36.75 456 TYR A O 1
ATOM 3508 N N . PHE A 1 457 ? -15.368 33.109 28.845 1.00 39.50 457 PHE A N 1
ATOM 3509 C CA . PHE A 1 457 ? -15.454 34.092 27.760 1.00 39.50 457 PHE A CA 1
ATOM 3510 C C . PHE A 1 457 ? -14.157 34.908 27.697 1.00 39.50 457 PHE A C 1
ATOM 3512 O O . PHE A 1 457 ? -14.034 35.968 28.310 1.00 39.50 457 PHE A O 1
ATOM 3519 N N . GLY A 1 458 ? -13.204 34.364 26.942 1.00 35.66 458 GLY A N 1
ATOM 3520 C CA . GLY A 1 458 ? -11.982 34.985 26.440 1.00 35.66 458 GLY A CA 1
ATOM 3521 C C . GLY A 1 458 ? -11.593 34.281 25.153 1.00 35.66 458 GLY A C 1
ATOM 3522 O O . GLY A 1 458 ? -11.472 33.038 25.216 1.00 35.66 458 GLY A O 1
#

InterPro domains:
  IPR002889 Carbohydrate-binding WSC [PF01822] (40-122)
  IPR002889 Carbohydrate-binding WSC [PF01822] (148-228)
  IPR002889 Carbohydrate-binding WSC [PF01822] (255-335)
  IPR002889 Carbohydrate-binding WSC [PS51212] (37-132)
  IPR002889 Carbohydrate-binding WSC [PS51212] (144-238)
  IPR002889 Carbohydrate-binding WSC [PS51212] (250-345)
  IPR002889 Carbohydrate-binding WSC [SM00321] (37-132)
  IPR002889 Carbohydrate-binding WSC [SM00321] (144-238)
  IPR002889 Carbohydrate-binding WSC [SM00321] (250-345)
  IPR051836 Kremen receptor [PTHR24269] (36-129)

Foldseek 3Di:
DDDDDDDDDDDDDPPPDPPPPPPPPLFAEADPDADPLKDFPAKKFACPVPHGQFADDWDWDQAADDPRVLVVVQVVVVFQKWWFADLTIIGGDVDGHPPMDHDPRVQQRCAHNNGRRHRRAHDRMIRMMGSPDHRAEADQADPQKGWLAKWQQDPPGQFNAKDAFPVGLLQDDRVRLCVRQVVQQFFKWKFADQRIIGGDLGGPDPIDHDDPAQPDARSNGNNYGRAHDSMITMMGGNDHGFAADDAPPQKDWPAKWFADPVKGQFDAWDAFVVGQLQDHPRRLNVRQVVVVFFKWWFADLGIIGGDVATIGGGDHDPDAQQDAHNNHRNDGRAHDRMIGMMGRHDNVVSVVVVVPPPDDPVVVVVVVVVVVVVVVVVVVPDDDDVVVVVVVVVVVVVVVVVVVVVVVVVVVCPDDDDDPPPPPPVVVVVVVVVVVVVVVVVVVVVVVVVVVVVVPPD

Nearest PDB structures (foldseek):
  7pz2-assembly1_A  TM=7.945E-01  e=2.799E-05  Saccharomyces cerevisiae
  5fws-assembly1_A  TM=4.061E-01  e=2.502E-07  Homo sapiens
  5fwu-assembly1_A  TM=4.132E-01  e=5.699E-06  Homo sapiens
  7bzt-assembly1_E  TM=4.215E-01  e=1.263E-05  Homo sapiens

Secondary structure (DSSP, 8-state):
----------------------------B--S-PPTT-EEEEEEE-SBTTB-SS-SEEEE-TTT--HHHHHHHHHHTT-SEEEEETTTEEEEESS--TT--B--GGGS-PBPSS-TTBB--BTTEEEEEE--PPPPB----STTEEEEEEEE-PSSPSS-EEE--TT-GGG--HHHHHHHHHHTT-SEEEEETTTEEEEESS-SS---B--S---PEETTEEEEE--BTTEEEEEEESSPPPPPPPPPTTEEEEEEEE--TTS-SS-EEEPPTT-GGG--HHHHHHHHHHTT-SEEEEETTTEEEEESS--TT--EESS---PBPSS-TTSB--BTTEEEEEEES-HHHHHHHTT-TTS-HHHHHHHHHHHHHHHHHHHH---STHHHHHHHHHHHHHHHHHHHHHHHHHHT--------SSSTTHHHHHHHHHHHHHHHHHHHHHHHHHHHHTTS--

Sequence (458 aa):
MQPHTSIPSLFLVLTACANAASIARRDVRASSTLQTGWSYSGCYTDNNHGIRQLSRDGYRDYSAMTEESCIAFCSSKGYPVAGVEYSSECYCDYQLASTSQKKPEADCNMPCSGDSLEACGGSDRLSVFTNGVAAPVINPGPPGWSSLGCQNDPGPRLLSYRTGVVAGDSKMSVLQCTNACQAAGYSLAGVEYSSECYCDNQLRNTGSSGFDGCNMLCSGNSSEYCGGPNRINVYQASAKPKGPSVLPSGWADKGCLKDNVLGRALTVNVGVVGGAQNMSVGDCVSACSAFGYPIAGVEYSQECWCDSQIRNGGVAASEGCDMPCKGNTAEFCGGSNRLNIYASGSLTLHVLFNLFDNLDNLDKFYLIIFLNHHELLHQLKVYDKLHCIIYLVLYLFSIFVHLDFFLELFNNLKHYEHYEQLFHEDFHDYHHELFEYYCRHFVIFQDIIVLIHFNYFG